Protein AF-0000000085115866 (afdb_homodimer)

InterPro domains:
  IPR001537 tRNA/rRNA methyltransferase, SpoU type [PF00588] (107-245)
  IPR013123 RNA 2-O ribose methyltransferase, substrate binding [SM00967] (31-100)
  IPR029026 tRNA (guanine-N1-)-methyltransferase, N-terminal [G3DSA:3.40.1280.10] (97-251)
  IPR029028 Alpha/beta knot methyltransferases [SSF75217] (101-248)
  IPR029064 Ribosomal protein eL30-like superfamily [G3DSA:3.30.1330.30] (2-96)
  IPR029064 Ribosomal protein eL30-like superfamily [SSF55315] (2-96)
  IPR051259 Ribosomal RNA Methyltransferase [PTHR43191] (2-249)
  IPR053888 MRM3-like, substrate binding domain [PF22435] (9-92)

Solvent-accessible surface area (backbone atoms only — not comparable to full-atom values): 26704 Å² total; per-residue (Å²): 124,48,78,47,68,53,62,81,36,70,66,45,49,56,53,39,33,34,77,37,69,67,40,18,69,74,68,45,35,32,63,37,68,26,65,67,40,46,49,41,35,52,77,55,66,49,61,61,62,32,37,39,32,18,69,91,47,80,80,63,83,84,59,79,53,84,89,41,50,49,34,38,23,30,68,67,28,48,55,66,56,41,92,55,94,73,68,75,39,36,35,29,37,28,51,62,83,83,75,84,87,72,86,73,47,25,34,43,34,37,36,31,36,55,55,36,55,45,50,11,38,36,49,19,39,37,25,21,64,47,39,52,32,36,38,37,19,74,68,37,46,62,72,67,36,61,58,15,47,58,38,17,69,38,25,72,68,71,38,52,68,43,79,45,62,57,66,60,50,49,51,52,35,48,74,69,71,28,50,30,35,23,52,34,89,66,90,42,42,59,52,83,75,50,74,55,35,82,47,33,32,40,37,42,32,16,84,85,75,38,42,58,66,77,56,55,70,65,35,72,44,35,25,29,76,84,62,64,39,79,39,92,68,68,56,55,38,29,48,50,38,36,50,50,63,55,34,43,45,87,126,126,48,77,48,69,54,61,81,38,70,68,45,49,56,52,38,34,34,78,36,70,66,41,18,70,74,68,45,36,31,60,36,67,24,66,67,41,46,49,40,35,53,75,54,67,49,62,59,63,31,37,39,32,18,71,93,47,78,79,62,84,85,59,79,56,84,89,42,50,48,35,36,24,30,67,67,27,48,55,66,58,40,93,56,96,73,68,76,39,36,34,30,37,29,51,63,83,83,72,86,88,72,88,73,46,25,33,42,35,37,38,30,36,55,53,35,55,44,49,12,38,37,49,20,40,36,25,21,65,47,38,52,31,36,37,37,19,73,68,37,44,62,72,66,36,61,57,14,47,57,38,17,69,36,24,72,69,70,36,51,69,43,78,45,62,57,67,60,50,48,50,53,34,48,74,70,69,28,48,30,36,23,50,33,89,66,90,39,40,59,52,84,75,49,73,56,35,82,47,34,31,40,38,44,31,17,84,86,75,38,43,58,67,77,56,55,70,67,34,72,44,37,24,29,79,83,61,64,40,80,39,92,68,69,57,55,37,30,48,49,37,36,49,50,63,55,34,42,46,89,126

Structure (mmCIF, N/CA/C/O backbone):
data_AF-0000000085115866-model_v1
#
loop_
_entity.id
_entity.type
_entity.pdbx_description
1 polymer 'rRNA methylase'
#
loop_
_atom_site.group_PDB
_atom_site.id
_atom_site.type_symbol
_atom_site.label_atom_id
_atom_site.label_alt_id
_atom_site.label_comp_id
_atom_site.label_asym_id
_atom_site.label_entity_id
_atom_site.label_seq_id
_atom_site.pdbx_PDB_ins_code
_atom_site.Cartn_x
_atom_site.Cartn_y
_atom_site.Cartn_z
_atom_site.occupancy
_atom_site.B_iso_or_equiv
_atom_site.auth_seq_id
_atom_site.auth_comp_id
_atom_site.auth_asym_id
_atom_site.auth_atom_id
_atom_site.pdbx_PDB_model_num
ATOM 1 N N . MET A 1 1 ? 12.406 37.906 -6.148 1 71.31 1 MET A N 1
ATOM 2 C CA . MET A 1 1 ? 12.664 36.5 -6.453 1 71.31 1 MET A CA 1
ATOM 3 C C . MET A 1 1 ? 14.156 36.219 -6.367 1 71.31 1 MET A C 1
ATOM 5 O O . MET A 1 1 ? 14.984 37 -6.844 1 71.31 1 MET A O 1
ATOM 9 N N . LYS A 1 2 ? 14.508 35.344 -5.414 1 88 2 LYS A N 1
ATOM 10 C CA . LYS A 1 2 ? 15.906 34.938 -5.219 1 88 2 LYS A CA 1
ATOM 11 C C . LYS A 1 2 ? 16.297 33.781 -6.133 1 88 2 LYS A C 1
ATOM 13 O O . LYS A 1 2 ? 15.438 33 -6.52 1 88 2 LYS A O 1
ATOM 18 N N . ARG A 1 3 ? 17.594 33.844 -6.547 1 93.75 3 ARG A N 1
ATOM 19 C CA . ARG A 1 3 ? 18.094 32.781 -7.418 1 93.75 3 ARG A CA 1
ATOM 20 C C . ARG A 1 3 ? 19.312 32.094 -6.809 1 93.75 3 ARG A C 1
ATOM 22 O O . ARG A 1 3 ? 20.219 32.781 -6.293 1 93.75 3 ARG A O 1
ATOM 29 N N . ILE A 1 4 ? 19.297 30.781 -6.836 1 95.75 4 ILE A N 1
ATOM 30 C CA . ILE A 1 4 ? 20.422 30 -6.332 1 95.75 4 ILE A CA 1
ATOM 31 C C . ILE A 1 4 ? 20.859 28.984 -7.395 1 95.75 4 ILE A C 1
ATOM 33 O O . ILE A 1 4 ? 20.047 28.188 -7.859 1 95.75 4 ILE A O 1
ATOM 37 N N . GLU A 1 5 ? 22.156 28.969 -7.676 1 94.19 5 GLU A N 1
ATOM 38 C CA . GLU A 1 5 ? 22.625 28.141 -8.789 1 94.19 5 GLU A CA 1
ATOM 39 C C . GLU A 1 5 ? 23.5 27 -8.289 1 94.19 5 GLU A C 1
ATOM 41 O O . GLU A 1 5 ? 23.609 25.969 -8.953 1 94.19 5 GLU A O 1
ATOM 46 N N . SER A 1 6 ? 24.125 27.25 -7.145 1 92.81 6 SER A N 1
ATOM 47 C CA . SER A 1 6 ? 25.125 26.266 -6.695 1 92.81 6 SER A CA 1
ATOM 48 C C . SER A 1 6 ? 24.562 25.375 -5.598 1 92.81 6 SER A C 1
ATOM 50 O O . SER A 1 6 ? 24.016 25.859 -4.602 1 92.81 6 SER A O 1
ATOM 52 N N . PRO A 1 7 ? 24.797 24.078 -5.695 1 94.38 7 PRO A N 1
ATOM 53 C CA . PRO A 1 7 ? 24.391 23.156 -4.629 1 94.38 7 PRO A CA 1
ATOM 54 C C . PRO A 1 7 ? 25.172 23.375 -3.334 1 94.38 7 PRO A C 1
ATOM 56 O O . PRO A 1 7 ? 24.797 22.859 -2.279 1 94.38 7 PRO A O 1
ATOM 59 N N . LYS A 1 8 ? 26.234 24.141 -3.383 1 94.62 8 LYS A N 1
ATOM 60 C CA . LYS A 1 8 ? 27.078 24.375 -2.219 1 94.62 8 LYS A CA 1
ATOM 61 C C . LYS A 1 8 ? 26.594 25.594 -1.424 1 94.62 8 LYS A C 1
ATOM 63 O O . LYS A 1 8 ? 27.125 25.891 -0.352 1 94.62 8 LYS A O 1
ATOM 68 N N . ASN A 1 9 ? 25.625 26.219 -2.004 1 94.88 9 ASN A N 1
ATOM 69 C CA . ASN A 1 9 ? 25.047 27.375 -1.329 1 94.88 9 ASN A CA 1
ATOM 70 C C . ASN A 1 9 ? 24.547 27.016 0.065 1 94.88 9 ASN A C 1
ATOM 72 O O . ASN A 1 9 ? 24 25.938 0.27 1 94.88 9 ASN A O 1
ATOM 76 N N . ALA A 1 10 ? 24.641 27.938 0.988 1 95.25 10 ALA A N 1
ATOM 77 C CA . ALA A 1 10 ? 24.266 27.688 2.383 1 95.25 10 ALA A CA 1
ATOM 78 C C . ALA A 1 10 ? 22.797 27.328 2.514 1 95.25 10 ALA A C 1
ATOM 80 O O . ALA A 1 10 ? 22.422 26.484 3.332 1 95.25 10 ALA A O 1
ATOM 81 N N . ARG A 1 11 ? 21.969 27.953 1.757 1 95.69 11 ARG A N 1
ATOM 82 C CA . ARG A 1 11 ? 20.531 27.672 1.786 1 95.69 11 ARG A CA 1
ATOM 83 C C . ARG A 1 11 ? 20.25 26.25 1.299 1 95.69 11 ARG A C 1
ATOM 85 O O . ARG A 1 11 ? 19.375 25.562 1.843 1 95.69 11 ARG A O 1
ATOM 92 N N . VAL A 1 12 ? 20.969 25.859 0.29 1 97.75 12 VAL A N 1
ATOM 93 C CA . VAL A 1 12 ? 20.812 24.516 -0.263 1 97.75 12 VAL A CA 1
ATOM 94 C C . VAL A 1 12 ? 21.188 23.484 0.79 1 97.75 12 VAL A C 1
ATOM 96 O O . VAL A 1 12 ? 20.5 22.469 0.939 1 97.75 12 VAL A O 1
ATOM 99 N N . LYS A 1 13 ? 22.219 23.734 1.514 1 97 13 LYS A N 1
ATOM 100 C CA . LYS A 1 13 ? 22.641 22.844 2.594 1 97 13 LYS A CA 1
ATOM 101 C C . LYS A 1 13 ? 21.547 22.734 3.656 1 97 13 LYS A C 1
ATOM 103 O O . LYS A 1 13 ? 21.312 21.641 4.188 1 97 13 LYS A O 1
ATOM 108 N N . GLN A 1 14 ? 20.953 23.844 3.936 1 97.12 14 GLN A N 1
ATOM 109 C CA . GLN A 1 14 ? 19.859 23.859 4.902 1 97.12 14 GLN A CA 1
ATOM 110 C C . GLN A 1 14 ? 18.672 23.016 4.406 1 97.12 14 GLN A C 1
ATOM 112 O O . GLN A 1 14 ? 18.078 22.266 5.176 1 97.12 14 GLN A O 1
ATOM 117 N N . TRP A 1 15 ? 18.344 23.156 3.113 1 98.06 15 TRP A N 1
ATOM 118 C CA . TRP A 1 15 ? 17.266 22.359 2.535 1 98.06 15 TRP A CA 1
ATOM 119 C C . TRP A 1 15 ? 17.609 20.875 2.58 1 98.06 15 TRP A C 1
ATOM 121 O O . TRP A 1 15 ? 16.75 20.047 2.912 1 98.06 15 TRP A O 1
ATOM 131 N N . LYS A 1 16 ? 18.812 20.484 2.305 1 97.38 16 LYS A N 1
ATOM 132 C CA . LYS A 1 16 ? 19.266 19.109 2.287 1 97.38 16 LYS A CA 1
ATOM 133 C C . LYS A 1 16 ? 19.156 18.469 3.672 1 97.38 16 LYS A C 1
ATOM 135 O O . LYS A 1 16 ? 18.891 17.281 3.797 1 97.38 16 LYS A O 1
ATOM 140 N N . LYS A 1 17 ? 19.391 19.297 4.672 1 97.06 17 LYS A N 1
ATOM 141 C CA . LYS A 1 17 ? 19.281 18.812 6.043 1 97.06 17 LYS A CA 1
ATOM 142 C C . LYS A 1 17 ? 17.875 18.297 6.336 1 97.06 17 LYS A C 1
ATOM 144 O O . LYS A 1 17 ? 17.688 17.438 7.195 1 97.06 17 LYS A O 1
ATOM 149 N N . LEU A 1 18 ? 16.891 18.797 5.648 1 98.06 18 LEU A N 1
ATOM 150 C CA . LEU A 1 18 ? 15.492 18.422 5.879 1 98.06 18 LEU A CA 1
ATOM 151 C C . LEU A 1 18 ? 15.219 17.031 5.352 1 98.06 18 LEU A C 1
ATOM 153 O O . LEU A 1 18 ? 14.156 16.453 5.621 1 98.06 18 LEU A O 1
ATOM 157 N N . LEU A 1 19 ? 16.156 16.453 4.621 1 97.31 19 LEU A N 1
ATOM 158 C CA . LEU A 1 19 ? 16.031 15.078 4.156 1 97.31 19 LEU A CA 1
ATOM 159 C C . LEU A 1 19 ? 16.328 14.094 5.289 1 97.31 19 LEU A C 1
ATOM 161 O O . LEU A 1 19 ? 16.016 12.906 5.184 1 97.31 19 LEU A O 1
ATOM 165 N N . THR A 1 20 ? 16.891 14.641 6.398 1 97 20 THR A N 1
ATOM 166 C CA . THR A 1 20 ? 17.203 13.805 7.555 1 97 20 THR A CA 1
ATOM 167 C C . THR A 1 20 ? 16.25 14.109 8.711 1 97 20 THR A C 1
ATOM 169 O O . THR A 1 20 ? 15.805 15.25 8.867 1 97 20 THR A O 1
ATOM 172 N N . LYS A 1 21 ? 16.016 13.125 9.453 1 97.06 21 LYS A N 1
ATOM 173 C CA . LYS A 1 21 ? 15.164 13.32 10.625 1 97.06 21 LYS A CA 1
ATOM 174 C C . LYS A 1 21 ? 15.758 14.359 11.57 1 97.06 21 LYS A C 1
ATOM 176 O O . LYS A 1 21 ? 15.039 15.211 12.086 1 97.06 21 LYS A O 1
ATOM 181 N N . LYS A 1 22 ? 16.984 14.25 11.789 1 97.38 22 LYS A N 1
ATOM 182 C CA . LYS A 1 22 ? 17.672 15.188 12.672 1 97.38 22 LYS A CA 1
ATOM 183 C C . LYS A 1 22 ? 17.469 16.625 12.219 1 97.38 22 LYS A C 1
ATOM 185 O O . LYS A 1 22 ? 17.141 17.5 13.023 1 97.38 22 LYS A O 1
ATOM 190 N N . GLY A 1 23 ? 17.656 16.875 10.969 1 97.81 23 GLY A N 1
ATOM 191 C CA . GLY A 1 23 ? 17.453 18.219 10.43 1 97.81 23 GLY A CA 1
ATOM 192 C C . GLY A 1 23 ? 16.047 18.719 10.633 1 97.81 23 GLY A C 1
ATOM 193 O O . GLY A 1 23 ? 15.844 19.891 11 1 97.81 23 GLY A O 1
ATOM 194 N N . ARG A 1 24 ? 15.094 17.891 10.391 1 98.06 24 ARG A N 1
ATOM 195 C CA . ARG A 1 24 ? 13.695 18.266 10.555 1 98.06 24 ARG A CA 1
ATOM 196 C C . ARG A 1 24 ? 13.359 18.531 12.016 1 98.06 24 ARG A C 1
ATOM 198 O O . ARG A 1 24 ? 12.664 19.5 12.336 1 98.06 24 ARG A O 1
ATOM 205 N N . ASP A 1 25 ? 13.875 17.719 12.891 1 96.94 25 ASP A N 1
ATOM 206 C CA . ASP A 1 25 ? 13.625 17.875 14.32 1 96.94 25 ASP A CA 1
ATOM 207 C C . ASP A 1 25 ? 14.242 19.172 14.844 1 96.94 25 ASP A C 1
ATOM 209 O O . ASP A 1 25 ? 13.641 19.859 15.672 1 96.94 25 ASP A O 1
ATOM 213 N N . GLU A 1 26 ? 15.352 19.484 14.344 1 97.56 26 GLU A N 1
ATOM 214 C CA . GLU A 1 26 ? 16.078 20.672 14.797 1 97.56 26 GLU A CA 1
ATOM 215 C C . GLU A 1 26 ? 15.391 21.953 14.312 1 97.56 26 GLU A C 1
ATOM 217 O O . GLU A 1 26 ? 15.359 22.953 15.023 1 97.56 26 GLU A O 1
ATOM 222 N N . THR A 1 27 ? 14.805 21.922 13.164 1 97.69 27 THR A N 1
ATOM 223 C CA . THR A 1 27 ? 14.336 23.156 12.539 1 97.69 27 THR A CA 1
ATOM 224 C C . THR A 1 27 ? 12.82 23.281 12.68 1 97.69 27 THR A C 1
ATOM 226 O O . THR A 1 27 ? 12.273 24.391 12.562 1 97.69 27 THR A O 1
ATOM 229 N N . GLY A 1 28 ? 12.172 22.141 12.859 1 97.81 28 GLY A N 1
ATOM 230 C CA . GLY A 1 28 ? 10.719 22.141 12.844 1 97.81 28 GLY A CA 1
ATOM 231 C C . GLY A 1 28 ? 10.133 22.328 11.453 1 97.81 28 GLY A C 1
ATOM 232 O O . GLY A 1 28 ? 9.008 22.812 11.305 1 97.81 28 GLY A O 1
ATOM 233 N N . LEU A 1 29 ? 11.008 22 10.43 1 98.44 29 LEU A N 1
ATOM 234 C CA . LEU A 1 29 ? 10.609 22.172 9.039 1 98.44 29 LEU A CA 1
ATOM 235 C C . LEU A 1 29 ? 10.656 20.844 8.289 1 98.44 29 LEU A C 1
ATOM 237 O O . LEU A 1 29 ? 11.234 19.875 8.781 1 98.44 29 LEU A O 1
ATOM 241 N N . PHE A 1 30 ? 9.977 20.781 7.176 1 98.44 30 PHE A N 1
ATOM 242 C CA . PHE A 1 30 ? 10.086 19.625 6.289 1 98.44 30 PHE A CA 1
ATOM 243 C C . PHE A 1 30 ? 9.859 20.031 4.836 1 98.44 30 PHE A C 1
ATOM 245 O O . PHE A 1 30 ? 9.414 21.156 4.566 1 98.44 30 PHE A O 1
ATOM 252 N N . LEU A 1 31 ? 10.211 19.141 3.924 1 97.81 31 LEU A N 1
ATOM 253 C CA . LEU A 1 31 ? 10.172 19.438 2.496 1 97.81 31 LEU A CA 1
ATOM 254 C C . LEU A 1 31 ? 8.977 18.766 1.833 1 97.81 31 LEU A C 1
ATOM 256 O O . LEU A 1 31 ? 8.664 17.609 2.127 1 97.81 31 LEU A O 1
ATOM 260 N N . LEU A 1 32 ? 8.352 19.531 1.028 1 98.12 32 LEU A N 1
ATOM 261 C CA . LEU A 1 32 ? 7.371 19.016 0.076 1 98.12 32 LEU A CA 1
ATOM 262 C C . LEU A 1 32 ? 7.957 18.984 -1.332 1 98.12 32 LEU A C 1
ATOM 264 O O . LEU A 1 32 ? 8.562 19.953 -1.786 1 98.12 32 LEU A O 1
ATOM 268 N N . GLU A 1 33 ? 7.781 17.891 -1.926 1 97.69 33 GLU A N 1
ATOM 269 C CA . GLU A 1 33 ? 8.312 17.75 -3.279 1 97.69 33 GLU A CA 1
ATOM 270 C C . GLU A 1 33 ? 7.191 17.453 -4.277 1 97.69 33 GLU A C 1
ATOM 272 O O . GLU A 1 33 ? 6.352 16.578 -4.035 1 97.69 33 GLU A O 1
ATOM 277 N N . GLY A 1 34 ? 7.156 18.219 -5.367 1 97.06 34 GLY A N 1
ATOM 278 C CA . GLY A 1 34 ? 6.238 17.906 -6.453 1 97.06 34 GLY A CA 1
ATOM 279 C C . GLY A 1 34 ? 5.02 18.812 -6.473 1 97.06 34 GLY A C 1
ATOM 280 O O . GLY A 1 34 ? 4.59 19.312 -5.426 1 97.06 34 GLY A O 1
ATOM 281 N N . PHE A 1 35 ? 4.445 18.984 -7.621 1 97.06 35 PHE A N 1
ATOM 282 C CA . PHE A 1 35 ? 3.34 19.906 -7.84 1 97.06 35 PHE A CA 1
ATOM 283 C C . PHE A 1 35 ? 2.146 19.547 -6.965 1 97.06 35 PHE A C 1
ATOM 285 O O . PHE A 1 35 ? 1.566 20.406 -6.305 1 97.06 35 PHE A O 1
ATOM 292 N N . HIS A 1 36 ? 1.854 18.281 -6.883 1 96.12 36 HIS A N 1
ATOM 293 C CA . HIS A 1 36 ? 0.635 17.844 -6.219 1 96.12 36 HIS A CA 1
ATOM 294 C C . HIS A 1 36 ? 0.673 18.172 -4.727 1 96.12 36 HIS A C 1
ATOM 296 O O . HIS A 1 36 ? -0.274 18.75 -4.188 1 96.12 36 HIS A O 1
ATOM 302 N N . LEU A 1 37 ? 1.75 17.828 -4.09 1 97.44 37 LEU A N 1
ATOM 303 C CA . LEU A 1 37 ? 1.864 18.062 -2.652 1 97.44 37 LEU A CA 1
ATOM 304 C C . LEU A 1 37 ? 1.899 19.547 -2.332 1 97.44 37 LEU A C 1
ATOM 306 O O . LEU A 1 37 ? 1.278 19.984 -1.363 1 97.44 37 LEU A O 1
ATOM 310 N N . VAL A 1 38 ? 2.609 20.281 -3.119 1 97.81 38 VAL A N 1
ATOM 311 C CA . VAL A 1 38 ? 2.689 21.719 -2.896 1 97.81 38 VAL A CA 1
ATOM 312 C C . VAL A 1 38 ? 1.315 22.359 -3.102 1 97.81 38 VAL A C 1
ATOM 314 O O . VAL A 1 38 ? 0.895 23.219 -2.318 1 97.81 38 VAL A O 1
ATOM 317 N N . GLU A 1 39 ? 0.64 21.922 -4.113 1 97.19 39 GLU A N 1
ATOM 318 C CA . GLU A 1 39 ? -0.707 22.422 -4.363 1 97.19 39 GLU A CA 1
ATOM 319 C C . GLU A 1 39 ? -1.633 22.141 -3.186 1 97.19 39 GLU A C 1
ATOM 321 O O . GLU A 1 39 ? -2.385 23.016 -2.752 1 97.19 39 GLU A O 1
ATOM 326 N N . GLU A 1 40 ? -1.591 20.922 -2.686 1 96.94 40 GLU A N 1
ATOM 327 C CA . GLU A 1 40 ? -2.42 20.547 -1.542 1 96.94 40 GLU A CA 1
ATOM 328 C C . GLU A 1 40 ? -2.1 21.406 -0.324 1 96.94 40 GLU A C 1
ATOM 330 O O . GLU A 1 40 ? -3.002 21.797 0.422 1 96.94 40 GLU A O 1
ATOM 335 N N . ALA A 1 41 ? -0.844 21.672 -0.13 1 97.19 41 ALA A N 1
ATOM 336 C CA . ALA A 1 41 ? -0.431 22.531 0.975 1 97.19 41 ALA A CA 1
ATOM 337 C C . ALA A 1 41 ? -1.015 23.938 0.826 1 97.19 41 ALA A C 1
ATOM 339 O O . ALA A 1 41 ? -1.556 24.484 1.784 1 97.19 41 ALA A O 1
ATOM 340 N N . ILE A 1 42 ? -0.948 24.438 -0.355 1 96.75 42 ILE A N 1
ATOM 341 C CA . ILE A 1 42 ? -1.454 25.781 -0.636 1 96.75 42 ILE A CA 1
ATOM 342 C C . ILE A 1 42 ? -2.965 25.812 -0.417 1 96.75 42 ILE A C 1
ATOM 344 O O . ILE A 1 42 ? -3.477 26.703 0.275 1 96.75 42 ILE A O 1
ATOM 348 N N . LYS A 1 43 ? -3.625 24.812 -0.952 1 95.62 43 LYS A N 1
ATOM 349 C CA . LYS A 1 43 ? -5.078 24.75 -0.848 1 95.62 43 LYS A CA 1
ATOM 350 C C . LYS A 1 43 ? -5.52 24.625 0.608 1 95.62 43 LYS A C 1
ATOM 352 O O . LYS A 1 43 ? -6.602 25.094 0.976 1 95.62 43 LYS A O 1
ATOM 357 N N . SER A 1 44 ? -4.656 24.062 1.394 1 95.19 44 SER A N 1
ATOM 358 C CA . SER A 1 44 ? -5.004 23.797 2.787 1 95.19 44 SER A CA 1
ATOM 359 C C . SER A 1 44 ? -4.469 24.891 3.703 1 95.19 44 SER A C 1
ATOM 361 O O . SER A 1 44 ? -4.48 24.75 4.926 1 95.19 44 SER A O 1
ATOM 363 N N . ASN A 1 45 ? -3.885 25.969 3.094 1 94.19 45 ASN A N 1
ATOM 364 C CA . ASN A 1 45 ? -3.301 27.094 3.832 1 94.19 45 ASN A CA 1
ATOM 365 C C . ASN A 1 45 ? -2.246 26.609 4.828 1 94.19 45 ASN A C 1
ATOM 367 O O . ASN A 1 45 ? -2.221 27.062 5.977 1 94.19 45 ASN A O 1
ATOM 371 N N . ALA A 1 46 ? -1.487 25.625 4.371 1 94.62 46 ALA A N 1
ATOM 372 C CA . ALA A 1 46 ? -0.385 25.141 5.195 1 94.62 46 ALA A CA 1
ATOM 373 C C . ALA A 1 46 ? 0.639 26.25 5.449 1 94.62 46 ALA A C 1
ATOM 375 O O . ALA A 1 46 ? 0.697 27.234 4.707 1 94.62 46 ALA A O 1
ATOM 376 N N . PRO A 1 47 ? 1.352 26.109 6.539 1 94.81 47 PRO A N 1
ATOM 377 C CA . PRO A 1 47 ? 2.348 27.125 6.855 1 94.81 47 PRO A CA 1
ATOM 378 C C . PRO A 1 47 ? 3.613 27 6.012 1 94.81 47 PRO A C 1
ATOM 380 O O . PRO A 1 47 ? 4.664 26.609 6.523 1 94.81 47 PRO A O 1
ATOM 383 N N . LEU A 1 48 ? 3.551 27.469 4.781 1 97.19 48 LEU A N 1
ATOM 384 C CA . LEU A 1 48 ? 4.688 27.438 3.869 1 97.19 48 LEU A CA 1
ATOM 385 C C . LEU A 1 48 ? 5.695 28.531 4.219 1 97.19 48 LEU A C 1
ATOM 387 O O . LEU A 1 48 ? 5.32 29.672 4.484 1 97.19 48 LEU A O 1
ATOM 391 N N . VAL A 1 49 ? 6.895 28.141 4.242 1 97.56 49 VAL A N 1
ATOM 392 C CA . VAL A 1 49 ? 7.973 29.062 4.559 1 97.56 49 VAL A CA 1
ATOM 393 C C . VAL A 1 49 ? 8.562 29.625 3.268 1 97.56 49 VAL A C 1
ATOM 395 O O . VAL A 1 49 ? 8.906 30.812 3.197 1 97.56 49 VAL A O 1
ATOM 398 N N . GLU A 1 50 ? 8.695 28.766 2.25 1 97.38 50 GLU A N 1
ATOM 399 C CA . GLU A 1 50 ? 9.273 29.172 0.971 1 97.38 50 GLU A CA 1
ATOM 400 C C . GLU A 1 50 ? 8.938 28.172 -0.127 1 97.38 50 GLU A C 1
ATOM 402 O O . GLU A 1 50 ? 8.711 26.984 0.151 1 97.38 50 GLU A O 1
ATOM 407 N N . LEU A 1 51 ? 8.875 28.719 -1.298 1 97.56 51 LEU A N 1
ATOM 408 C CA . LEU A 1 51 ? 8.734 27.906 -2.504 1 97.56 51 LEU A CA 1
ATOM 409 C C . LEU A 1 51 ? 10.055 27.828 -3.264 1 97.56 51 LEU A C 1
ATOM 411 O O . LEU A 1 51 ? 10.75 28.844 -3.408 1 97.56 51 LEU A O 1
ATOM 415 N N . ILE A 1 52 ? 10.43 26.672 -3.666 1 98.06 52 ILE A N 1
ATOM 416 C CA . ILE A 1 52 ? 11.641 26.422 -4.434 1 98.06 52 ILE A CA 1
ATOM 417 C C . ILE A 1 52 ? 11.281 25.938 -5.832 1 98.06 52 ILE A C 1
ATOM 419 O O . ILE A 1 52 ? 10.664 24.875 -5.98 1 98.06 52 ILE A O 1
ATOM 423 N N . VAL A 1 53 ? 11.695 26.672 -6.859 1 97.75 53 VAL A N 1
ATOM 424 C CA . VAL A 1 53 ? 11.219 26.391 -8.211 1 97.75 53 VAL A CA 1
ATOM 425 C C . VAL A 1 53 ? 12.398 26.281 -9.164 1 97.75 53 VAL A C 1
ATOM 427 O O . VAL A 1 53 ? 13.266 27.156 -9.203 1 97.75 53 VAL A O 1
ATOM 430 N N . ASP A 1 54 ? 12.43 25.141 -9.82 1 97.88 54 ASP A N 1
ATOM 431 C CA . ASP A 1 54 ? 13.422 24.984 -10.875 1 97.88 54 ASP A CA 1
ATOM 432 C C . ASP A 1 54 ? 13.258 26.062 -11.945 1 97.88 54 ASP A C 1
ATOM 434 O O . ASP A 1 54 ? 12.133 26.375 -12.344 1 97.88 54 ASP A O 1
ATOM 438 N N . GLU A 1 55 ? 14.281 26.469 -12.547 1 96.12 55 GLU A N 1
ATOM 439 C CA . GLU A 1 55 ? 14.266 27.562 -13.508 1 96.12 55 GLU A CA 1
ATOM 440 C C . GLU A 1 55 ? 13.516 27.172 -14.781 1 96.12 55 GLU A C 1
ATOM 442 O O . GLU A 1 55 ? 13.047 28.031 -15.523 1 96.12 55 GLU A O 1
ATOM 447 N N . ARG A 1 56 ? 13.391 25.922 -15.039 1 94.81 56 ARG A N 1
ATOM 448 C CA . ARG A 1 56 ? 12.719 25.438 -16.25 1 94.81 56 ARG A CA 1
ATOM 449 C C . ARG A 1 56 ? 11.25 25.156 -15.984 1 94.81 56 ARG A C 1
ATOM 451 O O . ARG A 1 56 ? 10.523 24.703 -16.875 1 94.81 56 ARG A O 1
ATOM 458 N N . THR A 1 57 ? 10.922 25.438 -14.758 1 94.06 57 THR A N 1
ATOM 459 C CA . THR A 1 57 ? 9.555 25.156 -14.344 1 94.06 57 THR A CA 1
ATOM 460 C C . THR A 1 57 ? 8.805 26.438 -14.008 1 94.06 57 THR A C 1
ATOM 462 O O . THR A 1 57 ? 9.422 27.438 -13.648 1 94.06 57 THR A O 1
ATOM 465 N N . ALA A 1 58 ? 7.488 26.406 -14.203 1 91.56 58 ALA A N 1
ATOM 466 C CA . ALA A 1 58 ? 6.664 27.578 -13.875 1 91.56 58 ALA A CA 1
ATOM 467 C C . ALA A 1 58 ? 5.688 27.25 -12.75 1 91.56 58 ALA A C 1
ATOM 469 O O . ALA A 1 58 ? 5.133 26.141 -12.695 1 91.56 58 ALA A O 1
ATOM 470 N N . VAL A 1 59 ? 5.492 28.219 -11.93 1 91.75 59 VAL A N 1
ATOM 471 C CA . VAL A 1 59 ? 4.457 28.109 -10.906 1 91.75 59 VAL A CA 1
ATOM 472 C C . VAL A 1 59 ? 3.076 28.203 -11.555 1 91.75 59 VAL A C 1
ATOM 474 O O . VAL A 1 59 ? 2.807 29.156 -12.297 1 91.75 59 VAL A O 1
ATOM 477 N N . PRO A 1 60 ? 2.271 27.312 -11.266 1 93 60 PRO A N 1
ATOM 478 C CA . PRO A 1 60 ? 0.929 27.406 -11.844 1 93 60 PRO A CA 1
ATOM 479 C C . PRO A 1 60 ? 0.222 28.719 -11.461 1 93 60 PRO A C 1
ATOM 481 O O . PRO A 1 60 ? 0.244 29.109 -10.297 1 93 60 PRO A O 1
ATOM 484 N N . PRO A 1 61 ? -0.354 29.438 -12.359 1 90.19 61 PRO A N 1
ATOM 485 C CA . PRO A 1 61 ? -0.973 30.734 -12.109 1 90.19 61 PRO A CA 1
ATOM 486 C C . PRO A 1 61 ? -2.102 30.672 -11.086 1 90.19 61 PRO A C 1
ATOM 488 O O . PRO A 1 61 ? -2.381 31.656 -10.398 1 90.19 61 PRO A O 1
ATOM 491 N N . GLY A 1 62 ? -2.705 29.594 -10.859 1 90.38 62 GLY A N 1
ATOM 492 C CA . GLY A 1 62 ? -3.818 29.469 -9.93 1 90.38 62 GLY A CA 1
ATOM 493 C C . GLY A 1 62 ? -3.379 29.297 -8.484 1 90.38 62 GLY A C 1
ATOM 494 O O . GLY A 1 62 ? -4.203 29.344 -7.574 1 90.38 62 GLY A O 1
ATOM 495 N N . TRP A 1 63 ? -2.09 29.219 -8.344 1 92.62 63 TRP A N 1
ATOM 496 C CA . TRP A 1 63 ? -1.585 29.047 -6.984 1 92.62 63 TRP A CA 1
ATOM 497 C C . TRP A 1 63 ? -1.546 30.375 -6.242 1 92.62 63 TRP A C 1
ATOM 499 O O . TRP A 1 63 ? -0.996 31.359 -6.746 1 92.62 63 TRP A O 1
ATOM 509 N N . ASN A 1 64 ? -2.211 30.453 -5.145 1 89.44 64 ASN A N 1
ATOM 510 C CA . ASN A 1 64 ? -2.086 31.641 -4.297 1 89.44 64 ASN A CA 1
ATOM 511 C C . ASN A 1 64 ? -0.871 31.547 -3.379 1 89.44 64 ASN A C 1
ATOM 513 O O . ASN A 1 64 ? -0.966 31.016 -2.268 1 89.44 64 ASN A O 1
ATOM 517 N N . VAL A 1 65 ? 0.17 32.094 -3.83 1 87.81 65 VAL A N 1
ATOM 518 C CA . VAL A 1 65 ? 1.403 32.062 -3.053 1 87.81 65 VAL A CA 1
ATOM 519 C C . VAL A 1 65 ? 1.841 33.469 -2.686 1 87.81 65 VAL A C 1
ATOM 521 O O . VAL A 1 65 ? 3.035 33.75 -2.545 1 87.81 65 VAL A O 1
ATOM 524 N N . THR A 1 66 ? 0.792 34.281 -2.604 1 86.94 66 THR A N 1
ATOM 525 C CA . THR A 1 66 ? 1.101 35.625 -2.213 1 86.94 66 THR A CA 1
ATOM 526 C C . THR A 1 66 ? 1.73 35.688 -0.823 1 86.94 66 THR A C 1
ATOM 528 O O . THR A 1 66 ? 1.192 35.094 0.123 1 86.94 66 THR A O 1
ATOM 531 N N . GLY A 1 67 ? 2.875 36.156 -0.659 1 89.62 67 GLY A N 1
ATOM 532 C CA . GLY A 1 67 ? 3.539 36.312 0.627 1 89.62 67 GLY A CA 1
ATOM 533 C C . GLY A 1 67 ? 4.551 35.219 0.902 1 89.62 67 GLY A C 1
ATOM 534 O O . GLY A 1 67 ? 5.254 35.25 1.913 1 89.62 67 GLY A O 1
ATOM 535 N N . VAL A 1 68 ? 4.512 34.188 0.132 1 94.12 68 VAL A N 1
ATOM 536 C CA . VAL A 1 68 ? 5.496 33.125 0.286 1 94.12 68 VAL A CA 1
ATOM 537 C C . VAL A 1 68 ? 6.715 33.406 -0.587 1 94.12 68 VAL A C 1
ATOM 539 O O . VAL A 1 68 ? 6.594 33.562 -1.808 1 94.12 68 VAL A O 1
ATOM 542 N N . PRO A 1 69 ? 7.852 33.594 0.03 1 96.06 69 PRO A N 1
ATOM 543 C CA . PRO A 1 69 ? 9.055 33.781 -0.774 1 96.06 69 PRO A CA 1
ATOM 544 C C . PRO A 1 69 ? 9.281 32.688 -1.801 1 96.06 69 PRO A C 1
ATOM 546 O O . PRO A 1 69 ? 9.039 31.516 -1.51 1 96.06 69 PRO A O 1
ATOM 549 N N . VAL A 1 70 ? 9.672 33.125 -2.996 1 96.06 70 VAL A N 1
ATOM 550 C CA . VAL A 1 70 ? 9.961 32.156 -4.059 1 96.06 70 VAL A CA 1
ATOM 551 C C . VAL A 1 70 ? 11.445 32.219 -4.41 1 96.06 70 VAL A C 1
ATOM 553 O O . VAL A 1 70 ? 11.992 33.281 -4.652 1 96.06 70 VAL A O 1
ATOM 556 N N . THR A 1 71 ? 12.086 31.078 -4.395 1 97.38 71 THR A N 1
ATOM 557 C CA . THR A 1 71 ? 13.484 30.969 -4.801 1 97.38 71 THR A CA 1
ATOM 558 C C . THR A 1 71 ? 13.609 30.141 -6.082 1 97.38 71 THR A C 1
ATOM 560 O O . THR A 1 71 ? 13.148 29 -6.141 1 97.38 71 THR A O 1
ATOM 563 N N . ILE A 1 72 ? 14.203 30.719 -7.125 1 97.75 72 ILE A N 1
ATOM 564 C CA . ILE A 1 72 ? 14.461 30.016 -8.375 1 97.75 72 ILE A CA 1
ATOM 565 C C . ILE A 1 72 ? 15.812 29.297 -8.297 1 97.75 72 ILE A C 1
ATOM 567 O O . ILE A 1 72 ? 16.797 29.875 -7.855 1 97.75 72 ILE A O 1
ATOM 571 N N . VAL A 1 73 ? 15.828 28.031 -8.727 1 98.06 73 VAL A N 1
ATOM 572 C CA . VAL A 1 73 ? 17.062 27.266 -8.602 1 98.06 73 VAL A CA 1
ATOM 573 C C . VAL A 1 73 ? 17.375 26.562 -9.914 1 98.06 73 VAL A C 1
ATOM 575 O O . VAL A 1 73 ? 16.5 26.406 -10.766 1 98.06 73 VAL A O 1
ATOM 578 N N . THR A 1 74 ? 18.641 26.078 -10.055 1 97.38 74 THR A N 1
ATOM 579 C CA . THR A 1 74 ? 19.031 25.266 -11.203 1 97.38 74 THR A CA 1
ATOM 580 C C . THR A 1 74 ? 18.594 23.828 -11.023 1 97.38 74 THR A C 1
ATOM 582 O O . THR A 1 74 ? 18.203 23.422 -9.93 1 97.38 74 THR A O 1
ATOM 585 N N . GLU A 1 75 ? 18.672 23.094 -12.117 1 96.31 75 GLU A N 1
ATOM 586 C CA . GLU A 1 75 ? 18.359 21.672 -12.062 1 96.31 75 GLU A CA 1
ATOM 587 C C . GLU A 1 75 ? 19.281 20.938 -11.094 1 96.31 75 GLU A C 1
ATOM 589 O O . GLU A 1 75 ? 18.844 20.031 -10.383 1 96.31 75 GLU A O 1
ATOM 594 N N . ALA A 1 76 ? 20.484 21.312 -11.117 1 96.38 76 ALA A N 1
ATOM 595 C CA . ALA A 1 76 ? 21.453 20.688 -10.234 1 96.38 76 ALA A CA 1
ATOM 596 C C . ALA A 1 76 ? 21.062 20.875 -8.766 1 96.38 76 ALA A C 1
ATOM 598 O O . ALA A 1 76 ? 21.156 19.922 -7.973 1 96.38 76 ALA A O 1
ATOM 599 N N . VAL A 1 77 ? 20.656 22.078 -8.445 1 97.44 77 VAL A N 1
ATOM 600 C CA . VAL A 1 77 ? 20.234 22.375 -7.078 1 97.44 77 VAL A CA 1
ATOM 601 C C . VAL A 1 77 ? 18.969 21.594 -6.746 1 97.44 77 VAL A C 1
ATOM 603 O O . VAL A 1 77 ? 18.859 20.984 -5.676 1 97.44 77 VAL A O 1
ATOM 606 N N . MET A 1 78 ? 18.047 21.609 -7.672 1 97.69 78 MET A N 1
ATOM 607 C CA . MET A 1 78 ? 16.797 20.875 -7.469 1 97.69 78 MET A CA 1
ATOM 608 C C . MET A 1 78 ? 17.078 19.391 -7.207 1 97.69 78 MET A C 1
ATOM 610 O O . MET A 1 78 ? 16.5 18.797 -6.289 1 97.69 78 MET A O 1
ATOM 614 N N . ARG A 1 79 ? 17.875 18.766 -7.926 1 96.5 79 ARG A N 1
ATOM 615 C CA . ARG A 1 79 ? 18.234 17.359 -7.77 1 96.5 79 ARG A CA 1
ATOM 616 C C . ARG A 1 79 ? 18.891 17.109 -6.422 1 96.5 79 ARG A C 1
ATOM 618 O O . ARG A 1 79 ? 18.641 16.094 -5.781 1 96.5 79 ARG A O 1
ATOM 625 N N . ALA A 1 80 ? 19.672 18.062 -6.016 1 96.56 80 ALA A N 1
ATOM 626 C CA . ALA A 1 80 ? 20.422 17.906 -4.773 1 96.56 80 ALA A CA 1
ATOM 627 C C . ALA A 1 80 ? 19.5 17.891 -3.562 1 96.56 80 ALA A C 1
ATOM 629 O O . ALA A 1 80 ? 19.812 17.281 -2.541 1 96.56 80 ALA A O 1
ATOM 630 N N . ILE A 1 81 ? 18.391 18.547 -3.695 1 97.19 81 ILE A N 1
ATOM 631 C CA . ILE A 1 81 ? 17.531 18.672 -2.521 1 97.19 81 ILE A CA 1
ATOM 632 C C . ILE A 1 81 ? 16.344 17.719 -2.635 1 97.19 81 ILE A C 1
ATOM 634 O O . ILE A 1 81 ? 15.453 17.719 -1.788 1 97.19 81 ILE A O 1
ATOM 638 N N . SER A 1 82 ? 16.328 16.906 -3.672 1 96.44 82 SER A N 1
ATOM 639 C CA . SER A 1 82 ? 15.195 16.016 -3.924 1 96.44 82 SER A CA 1
ATOM 640 C C . SER A 1 82 ? 15.461 14.617 -3.379 1 96.44 82 SER A C 1
ATOM 642 O O . SER A 1 82 ? 16.594 14.125 -3.434 1 96.44 82 SER A O 1
ATOM 644 N N . SER A 1 83 ? 14.453 14.023 -2.865 1 94.75 83 SER A N 1
ATOM 645 C CA . SER A 1 83 ? 14.531 12.641 -2.406 1 94.75 83 SER A CA 1
ATOM 646 C C . SER A 1 83 ? 14.109 11.672 -3.504 1 94.75 83 SER A C 1
ATOM 648 O O . SER A 1 83 ? 14.25 10.453 -3.352 1 94.75 83 SER A O 1
ATOM 650 N N . THR A 1 84 ? 13.617 12.148 -4.609 1 91.56 84 THR A N 1
ATOM 651 C CA . THR A 1 84 ? 13.18 11.312 -5.723 1 91.56 84 THR A CA 1
ATOM 652 C C . THR A 1 84 ? 14.227 11.297 -6.832 1 91.56 84 THR A C 1
ATOM 654 O O . THR A 1 84 ? 15.039 12.219 -6.934 1 91.56 84 THR A O 1
ATOM 657 N N . GLU A 1 85 ? 14.148 10.32 -7.648 1 88.56 85 GLU A N 1
ATOM 658 C CA . GLU A 1 85 ? 15.102 10.188 -8.742 1 88.56 85 GLU A CA 1
ATOM 659 C C . GLU A 1 85 ? 14.828 11.211 -9.836 1 88.56 85 GLU A C 1
ATOM 661 O O . GLU A 1 85 ? 15.758 11.672 -10.508 1 88.56 85 GLU A O 1
ATOM 666 N N . THR A 1 86 ? 13.562 11.57 -9.992 1 90.5 86 THR A N 1
ATOM 667 C CA . THR A 1 86 ? 13.188 12.5 -11.055 1 90.5 86 THR A CA 1
ATOM 668 C C . THR A 1 86 ? 12.344 13.641 -10.484 1 90.5 86 THR A C 1
ATOM 670 O O . THR A 1 86 ? 11.117 13.617 -10.578 1 90.5 86 THR A O 1
ATOM 673 N N . PRO A 1 87 ? 13.039 14.594 -10.031 1 94.25 87 PRO A N 1
ATOM 674 C CA . PRO A 1 87 ? 12.297 15.711 -9.438 1 94.25 87 PRO A CA 1
ATOM 675 C C . PRO A 1 87 ? 11.391 16.406 -10.445 1 94.25 87 PRO A C 1
ATOM 677 O O . PRO A 1 87 ? 11.734 16.516 -11.625 1 94.25 87 PRO A O 1
ATOM 680 N N . GLN A 1 88 ? 10.297 16.953 -9.984 1 95.38 88 GLN A N 1
ATOM 681 C CA . GLN A 1 88 ? 9.32 17.594 -10.867 1 95.38 88 GLN A CA 1
ATOM 682 C C . GLN A 1 88 ? 9.617 19.078 -11.047 1 95.38 88 GLN A C 1
ATOM 684 O O . GLN A 1 88 ? 8.961 19.75 -11.836 1 95.38 88 GLN A O 1
ATOM 689 N N . GLY A 1 89 ? 10.555 19.578 -10.273 1 96.94 89 GLY A N 1
ATOM 690 C CA . GLY A 1 89 ? 11 20.953 -10.477 1 96.94 89 GLY A CA 1
ATOM 691 C C . GLY A 1 89 ? 10.359 21.938 -9.516 1 96.94 89 GLY A C 1
ATOM 692 O O . GLY A 1 89 ? 10.523 23.141 -9.656 1 96.94 89 GLY A O 1
ATOM 693 N N . ILE A 1 90 ? 9.57 21.453 -8.602 1 97.69 90 ILE A N 1
ATOM 694 C CA . ILE A 1 90 ? 8.992 22.344 -7.59 1 97.69 90 ILE A CA 1
ATOM 695 C C . ILE A 1 90 ? 9.07 21.672 -6.223 1 97.69 90 ILE A C 1
ATOM 697 O O . ILE A 1 90 ? 8.852 20.453 -6.102 1 97.69 90 ILE A O 1
ATOM 701 N N . ALA A 1 91 ? 9.398 22.391 -5.234 1 98 91 ALA A N 1
ATOM 702 C CA . ALA A 1 91 ? 9.414 21.969 -3.834 1 98 91 ALA A CA 1
ATOM 703 C C . ALA A 1 91 ? 9.008 23.109 -2.914 1 98 91 ALA A C 1
ATOM 705 O O . ALA A 1 91 ? 8.883 24.25 -3.355 1 98 91 ALA A O 1
ATOM 706 N N . ALA A 1 92 ? 8.758 22.797 -1.707 1 98.12 92 ALA A N 1
ATOM 707 C CA . ALA A 1 92 ? 8.438 23.828 -0.715 1 98.12 92 ALA A CA 1
ATOM 708 C C . ALA A 1 92 ? 8.922 23.422 0.671 1 98.12 92 ALA A C 1
ATOM 710 O O . ALA A 1 92 ? 9.008 22.219 0.983 1 98.12 92 ALA A O 1
ATOM 711 N N . VAL A 1 93 ? 9.312 24.359 1.396 1 98.44 93 VAL A N 1
ATOM 712 C CA . VAL A 1 93 ? 9.609 24.172 2.812 1 98.44 93 VAL A CA 1
ATOM 713 C C . VAL A 1 93 ? 8.383 24.562 3.646 1 98.44 93 VAL A C 1
ATOM 715 O O . VAL A 1 93 ? 7.793 25.625 3.441 1 98.44 93 VAL A O 1
ATOM 718 N N . CYS A 1 94 ? 8.016 23.719 4.523 1 98.25 94 CYS A N 1
ATOM 719 C CA . CYS A 1 94 ? 6.832 23.891 5.352 1 98.25 94 CYS A CA 1
ATOM 720 C C . CYS A 1 94 ? 7.152 23.688 6.824 1 98.25 94 CYS A C 1
ATOM 722 O O . CYS A 1 94 ? 8.016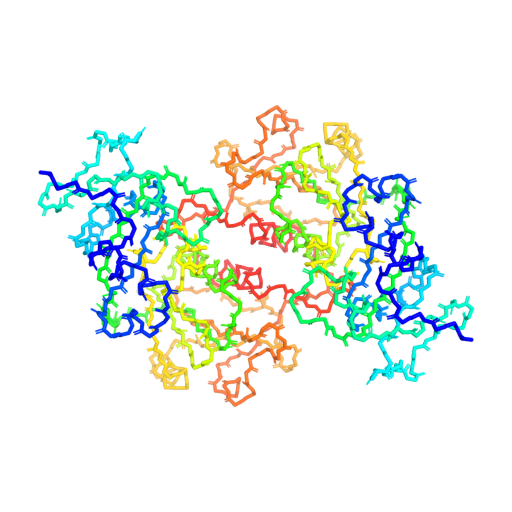 22.875 7.164 1 98.25 94 CYS A O 1
ATOM 724 N N . ARG A 1 95 ? 6.461 24.391 7.719 1 98.06 95 ARG A N 1
ATOM 725 C CA . ARG A 1 95 ? 6.574 24.141 9.148 1 98.06 95 ARG A CA 1
ATOM 726 C C . ARG A 1 95 ? 5.816 22.875 9.539 1 98.06 95 ARG A C 1
ATOM 728 O O . ARG A 1 95 ? 4.746 22.594 8.992 1 98.06 95 ARG A O 1
ATOM 735 N N . GLN A 1 96 ? 6.402 22.109 10.453 1 97.5 96 GLN A N 1
ATOM 736 C CA . GLN A 1 96 ? 5.684 20.969 10.992 1 97.5 96 GLN A CA 1
ATOM 737 C C . GLN A 1 96 ? 4.402 21.406 11.695 1 97.5 96 GLN A C 1
ATOM 739 O O . GLN A 1 96 ? 4.363 22.453 12.328 1 97.5 96 GLN A O 1
ATOM 744 N N . LEU A 1 97 ? 3.449 20.562 11.578 1 92.31 97 LEU A N 1
ATOM 745 C CA . LEU A 1 97 ? 2.113 20.906 12.047 1 92.31 97 LEU A CA 1
ATOM 746 C C . LEU A 1 97 ? 1.94 20.562 13.523 1 92.31 97 LEU A C 1
ATOM 748 O O . LEU A 1 97 ? 2.428 19.516 13.977 1 92.31 97 LEU A O 1
ATOM 752 N N . SER A 1 98 ? 1.469 21.5 14.297 1 84.69 98 SER A N 1
ATOM 753 C CA . SER A 1 98 ? 1.106 21.266 15.688 1 84.69 98 SER A CA 1
ATOM 754 C C . SER A 1 98 ? -0.402 21.375 15.891 1 84.69 98 SER A C 1
ATOM 756 O O . SER A 1 98 ? -1.02 22.375 15.516 1 84.69 98 SER A O 1
ATOM 758 N N . THR A 1 99 ? -0.963 20.234 16.234 1 81.88 99 THR A N 1
ATOM 759 C CA . THR A 1 99 ? -2.412 20.281 16.406 1 81.88 99 THR A CA 1
ATOM 760 C C . THR A 1 99 ? -2.822 19.734 17.766 1 81.88 99 THR A C 1
ATOM 762 O O . THR A 1 99 ? -2.26 18.75 18.25 1 81.88 99 THR A O 1
ATOM 765 N N . GLU A 1 100 ? -3.617 20.484 18.406 1 85 100 GLU A N 1
ATOM 766 C CA . GLU A 1 100 ? -4.281 20 19.609 1 85 100 GLU A CA 1
ATOM 767 C C . GLU A 1 100 ? -5.574 19.266 19.266 1 85 100 GLU A C 1
ATOM 769 O O . GLU A 1 100 ? -6.324 19.703 18.391 1 85 100 GLU A O 1
ATOM 774 N N . LEU A 1 101 ? -5.648 18.109 19.859 1 89.12 101 LEU A N 1
ATOM 775 C CA . LEU A 1 101 ? -6.824 17.312 19.547 1 89.12 101 LEU A CA 1
ATOM 776 C C . LEU A 1 101 ? -7.898 17.484 20.625 1 89.12 101 LEU A C 1
ATOM 778 O O . LEU A 1 101 ? -7.625 17.344 21.812 1 89.12 101 LEU A O 1
ATOM 782 N N . GLU A 1 102 ? -9.008 18.062 20.172 1 86.75 102 GLU A N 1
ATOM 783 C CA . GLU A 1 102 ? -10.188 18.125 21.031 1 86.75 102 GLU A CA 1
ATOM 784 C C . GLU A 1 102 ? -11.414 17.547 20.328 1 86.75 102 GLU A C 1
ATOM 786 O O . GLU A 1 102 ? -11.57 17.688 19.125 1 86.75 102 GLU A O 1
ATOM 791 N N . GLY A 1 103 ? -12.195 16.875 21.047 1 90.69 103 GLY A N 1
ATOM 792 C CA . GLY A 1 103 ? -13.484 16.422 20.547 1 90.69 103 GLY A CA 1
ATOM 793 C C . GLY A 1 103 ? -13.375 15.352 19.5 1 90.69 103 GLY A C 1
ATOM 794 O O . GLY A 1 103 ? -14.148 15.328 18.531 1 90.69 103 GLY A O 1
ATOM 795 N N . VAL A 1 104 ? -12.391 14.523 19.625 1 95.19 104 VAL A N 1
ATOM 796 C CA . VAL A 1 104 ? -12.172 13.453 18.656 1 95.19 104 VAL A CA 1
ATOM 797 C C . VAL A 1 104 ? -13.188 12.336 18.891 1 95.19 104 VAL A C 1
ATOM 799 O O . VAL A 1 104 ? -13.289 11.797 20 1 95.19 104 VAL A O 1
ATOM 802 N N . LYS A 1 105 ? -13.93 12.039 17.828 1 97 105 LYS A N 1
ATOM 803 C CA . LYS A 1 105 ? -14.938 10.984 17.938 1 97 105 LYS A CA 1
ATOM 804 C C . LYS A 1 105 ? -14.477 9.719 17.219 1 97 105 LYS A C 1
ATOM 806 O O . LYS A 1 105 ? -14.914 8.617 17.562 1 97 105 LYS A O 1
ATOM 811 N N . THR A 1 106 ? -13.68 9.883 16.234 1 98.25 106 THR A N 1
ATOM 812 C CA . THR A 1 106 ? -13.109 8.758 15.492 1 98.25 106 THR A CA 1
ATOM 813 C C . THR A 1 106 ? -11.594 8.914 15.352 1 98.25 106 THR A C 1
ATOM 815 O O . THR A 1 106 ? -11.102 10.023 15.133 1 98.25 106 THR A O 1
ATOM 818 N N . ALA A 1 107 ? -10.883 7.797 15.539 1 98.75 107 ALA A N 1
ATOM 819 C CA . ALA A 1 107 ? -9.422 7.887 15.453 1 98.75 107 ALA A CA 1
ATOM 820 C C . ALA A 1 107 ? -8.82 6.59 14.93 1 98.75 107 ALA A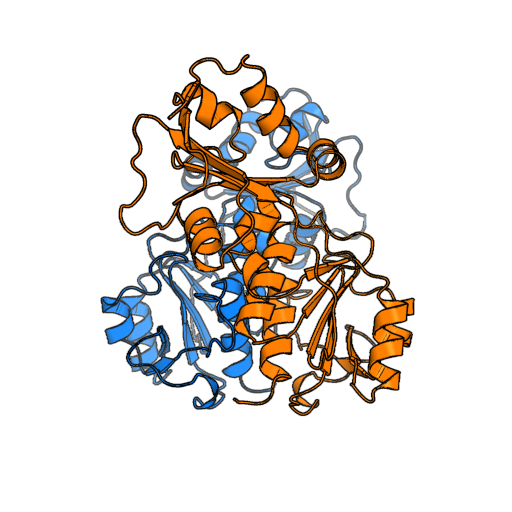 C 1
ATOM 822 O O . ALA A 1 107 ? -9.359 5.508 15.164 1 98.75 107 ALA A O 1
ATOM 823 N N . LEU A 1 108 ? -7.797 6.703 14.227 1 98.94 108 LEU A N 1
ATOM 824 C CA . LEU A 1 108 ? -6.918 5.59 13.883 1 98.94 108 LEU A CA 1
ATOM 825 C C . LEU A 1 108 ? -5.656 5.605 14.742 1 98.94 108 LEU A C 1
ATOM 827 O O . LEU A 1 108 ? -4.906 6.586 14.727 1 98.94 108 LEU A O 1
ATOM 831 N N . LEU A 1 109 ? -5.465 4.609 15.523 1 98.94 109 LEU A N 1
ATOM 832 C CA . LEU A 1 109 ? -4.285 4.422 16.359 1 98.94 109 LEU A CA 1
ATOM 833 C C . LEU A 1 109 ? -3.301 3.459 15.703 1 98.94 109 LEU A C 1
ATOM 835 O O . LEU A 1 109 ? -3.666 2.336 15.352 1 98.94 109 LEU A O 1
ATOM 839 N N . ILE A 1 110 ? -2.059 3.906 15.586 1 98.94 110 ILE A N 1
ATOM 840 C CA . ILE A 1 110 ? -1.088 3.107 14.844 1 98.94 110 ILE A CA 1
ATOM 841 C C . ILE A 1 110 ? 0.06 2.705 15.766 1 98.94 110 ILE A C 1
ATOM 843 O O . ILE A 1 110 ? 0.786 3.564 16.281 1 98.94 110 ILE A O 1
ATOM 847 N N . ASP A 1 111 ? 0.242 1.415 15.898 1 98.81 111 ASP A N 1
ATOM 848 C CA . ASP A 1 111 ? 1.257 0.851 16.781 1 98.81 111 ASP A CA 1
ATOM 849 C C . ASP A 1 111 ? 2.459 0.345 15.992 1 98.81 111 ASP A C 1
ATOM 851 O O . ASP A 1 111 ? 2.438 -0.77 15.469 1 98.81 111 ASP A O 1
ATOM 855 N N . ALA A 1 112 ? 3.477 1.165 15.914 1 98.38 112 ALA A N 1
ATOM 856 C CA . ALA A 1 112 ? 4.82 0.791 15.484 1 98.38 112 ALA A CA 1
ATOM 857 C C . ALA A 1 112 ? 4.82 0.325 14.031 1 98.38 112 ALA A C 1
ATOM 859 O O . ALA A 1 112 ? 5.445 -0.687 13.695 1 98.38 112 ALA A O 1
ATOM 860 N N . VAL A 1 113 ? 4.082 1 13.164 1 98.62 113 VAL A N 1
ATOM 861 C CA . VAL A 1 113 ? 4.227 0.768 11.734 1 98.62 113 VAL A CA 1
ATOM 862 C C . VAL A 1 113 ? 5.48 1.473 11.219 1 98.62 113 VAL A C 1
ATOM 864 O O . VAL A 1 113 ? 5.629 2.688 11.375 1 98.62 113 VAL A O 1
ATOM 867 N N . GLN A 1 114 ? 6.332 0.755 10.586 1 97.5 114 GLN A N 1
ATOM 868 C CA . GLN A 1 114 ? 7.664 1.26 10.281 1 97.5 114 GLN A CA 1
ATOM 869 C C . GLN A 1 114 ? 7.797 1.598 8.797 1 97.5 114 GLN A C 1
ATOM 871 O O . GLN A 1 114 ? 8.609 2.443 8.422 1 97.5 114 GLN A O 1
ATOM 876 N N . ASP A 1 115 ? 7.082 0.937 7.938 1 97.88 115 ASP A N 1
ATOM 877 C CA . ASP A 1 115 ? 7.168 1.214 6.504 1 97.88 115 ASP A CA 1
ATOM 878 C C . ASP A 1 115 ? 6.562 2.576 6.172 1 97.88 115 ASP A C 1
ATOM 880 O O . ASP A 1 115 ? 5.371 2.805 6.398 1 97.88 115 ASP A O 1
ATOM 884 N N . PRO A 1 116 ? 7.301 3.475 5.602 1 98.12 116 PRO A N 1
ATOM 885 C CA . PRO A 1 116 ? 6.801 4.82 5.312 1 98.12 116 PRO A CA 1
ATOM 886 C C . PRO A 1 116 ? 5.617 4.82 4.348 1 98.12 116 PRO A C 1
ATOM 888 O O . PRO A 1 116 ? 4.695 5.625 4.496 1 98.12 116 PRO A O 1
ATOM 891 N N . GLY A 1 117 ? 5.637 3.934 3.357 1 98 117 GLY A N 1
ATOM 892 C CA . GLY A 1 117 ? 4.52 3.836 2.432 1 98 117 GLY A CA 1
ATOM 893 C C . GLY A 1 117 ? 3.221 3.443 3.105 1 98 117 GLY A C 1
ATOM 894 O O . GLY A 1 117 ? 2.18 4.059 2.865 1 98 117 GLY A O 1
ATOM 895 N N . ASN A 1 118 ? 3.312 2.465 3.955 1 98.62 118 ASN A N 1
ATOM 896 C CA . ASN A 1 118 ? 2.135 2.023 4.695 1 98.62 118 ASN A CA 1
ATOM 897 C C . ASN A 1 118 ? 1.596 3.127 5.602 1 98.62 118 ASN A C 1
ATOM 899 O O . ASN A 1 118 ? 0.387 3.363 5.648 1 98.62 118 ASN A O 1
ATOM 903 N N . LEU A 1 119 ? 2.5 3.764 6.281 1 98.81 119 LEU A N 1
ATOM 904 C CA . LEU A 1 119 ? 2.078 4.809 7.207 1 98.81 119 LEU A CA 1
ATOM 905 C C . LEU A 1 119 ? 1.36 5.934 6.465 1 98.81 119 LEU A C 1
ATOM 907 O O . LEU A 1 119 ? 0.252 6.32 6.84 1 98.81 119 LEU A O 1
ATOM 911 N N . GLY A 1 120 ? 1.989 6.422 5.398 1 98.81 120 GLY A N 1
ATOM 912 C CA . GLY A 1 120 ? 1.355 7.473 4.621 1 98.81 120 GLY A CA 1
ATOM 913 C C . GLY A 1 120 ? 0.02 7.055 4.031 1 98.81 120 GLY A C 1
ATOM 914 O O . GLY A 1 120 ? -0.944 7.824 4.062 1 98.81 120 GLY A O 1
ATOM 915 N N . THR A 1 121 ? -0.032 5.844 3.525 1 98.69 121 THR A N 1
ATOM 916 C CA . THR A 1 121 ? -1.253 5.32 2.924 1 98.69 121 THR A CA 1
ATOM 917 C C . THR A 1 121 ? -2.371 5.23 3.959 1 98.69 121 THR A C 1
ATOM 919 O O . THR A 1 121 ? -3.525 5.547 3.662 1 98.69 121 THR A O 1
ATOM 922 N N . MET A 1 122 ? -2.012 4.859 5.16 1 98.88 122 MET A N 1
ATOM 923 C CA . MET A 1 122 ? -3.018 4.746 6.211 1 98.88 122 MET A CA 1
ATOM 924 C C . MET A 1 122 ? -3.551 6.121 6.602 1 98.88 122 MET A C 1
ATOM 926 O O . MET A 1 122 ? -4.742 6.277 6.867 1 98.88 122 MET A O 1
ATOM 930 N N . ILE A 1 123 ? -2.717 7.105 6.656 1 98.81 123 ILE A N 1
ATOM 931 C CA . ILE A 1 123 ? -3.145 8.477 6.922 1 98.81 123 ILE A CA 1
ATOM 932 C C . ILE A 1 123 ? -4.102 8.938 5.824 1 98.81 123 ILE A C 1
ATOM 934 O O . ILE A 1 123 ? -5.156 9.508 6.113 1 98.81 123 ILE A O 1
ATOM 938 N N . ARG A 1 124 ? -3.721 8.633 4.586 1 98.81 124 ARG A N 1
ATOM 939 C CA . ARG A 1 124 ? -4.566 8.969 3.443 1 98.81 124 ARG A CA 1
ATOM 940 C C . ARG A 1 124 ? -5.914 8.266 3.539 1 98.81 124 ARG A C 1
ATOM 942 O O . ARG A 1 124 ? -6.957 8.867 3.26 1 98.81 124 ARG A O 1
ATOM 949 N N . THR A 1 125 ? -5.902 7.035 3.93 1 98.81 125 THR A N 1
ATOM 950 C CA . THR A 1 125 ? -7.121 6.25 4.078 1 98.81 125 THR A CA 1
ATOM 951 C C . THR A 1 125 ? -7.988 6.805 5.203 1 98.81 125 THR A C 1
ATOM 953 O O . THR A 1 125 ? -9.211 6.879 5.07 1 98.81 125 THR A O 1
ATOM 956 N N . ALA A 1 126 ? -7.355 7.164 6.297 1 98.81 126 ALA A N 1
ATOM 957 C CA . ALA A 1 126 ? -8.086 7.773 7.402 1 98.81 126 ALA A CA 1
ATOM 958 C C . ALA A 1 126 ? -8.812 9.039 6.949 1 98.81 126 ALA A C 1
ATOM 960 O O . ALA A 1 126 ? -9.984 9.242 7.281 1 98.81 126 ALA A O 1
ATOM 961 N N . ASP A 1 127 ? -8.141 9.875 6.207 1 98.62 127 ASP A N 1
ATOM 962 C CA . ASP A 1 127 ? -8.742 11.062 5.625 1 98.62 127 ASP A CA 1
ATOM 963 C C . ASP A 1 127 ? -9.93 10.703 4.738 1 98.62 127 ASP A C 1
ATOM 965 O O . ASP A 1 127 ? -11.023 11.258 4.895 1 98.62 127 ASP A O 1
ATOM 969 N N . SER A 1 128 ? -9.727 9.727 3.857 1 98.31 128 SER A N 1
ATOM 970 C CA . SER A 1 128 ? -10.789 9.297 2.951 1 98.31 128 SER A CA 1
ATOM 971 C C . SER A 1 128 ? -12.016 8.82 3.723 1 98.31 128 SER A C 1
ATOM 973 O O . SER A 1 128 ? -13.148 9.125 3.34 1 98.31 128 SER A O 1
ATOM 975 N N . ALA A 1 129 ? -11.789 8.133 4.816 1 98.12 129 ALA A N 1
ATOM 976 C CA . ALA A 1 129 ? -12.859 7.531 5.598 1 98.12 129 ALA A CA 1
ATOM 977 C C . ALA A 1 129 ? -13.508 8.562 6.523 1 98.12 129 ALA A C 1
ATOM 979 O O . ALA A 1 129 ? -14.453 8.242 7.25 1 98.12 129 ALA A O 1
ATOM 980 N N . GLY A 1 130 ? -12.953 9.734 6.57 1 97.44 130 GLY A N 1
ATOM 981 C CA . GLY A 1 130 ? -13.547 10.789 7.375 1 97.44 130 GLY A CA 1
ATOM 982 C C . GLY A 1 130 ? -13.203 10.68 8.852 1 97.44 130 GLY A C 1
ATOM 983 O O . GLY A 1 130 ? -13.984 11.094 9.703 1 97.44 130 GLY A O 1
ATOM 984 N N . ILE A 1 131 ? -12.109 10.117 9.18 1 97.75 131 ILE A N 1
ATOM 985 C CA . ILE A 1 131 ? -11.625 9.961 10.547 1 97.75 131 ILE A CA 1
ATOM 986 C C . ILE A 1 131 ? -11.125 11.305 11.078 1 97.75 131 ILE A C 1
ATOM 988 O O . ILE A 1 131 ? -10.461 12.055 10.367 1 97.75 131 ILE A O 1
ATOM 992 N N . ASP A 1 132 ? -11.32 11.547 12.328 1 97.56 132 ASP A N 1
ATOM 993 C CA . ASP A 1 132 ? -11.023 12.852 12.914 1 97.56 132 ASP A CA 1
ATOM 994 C C . ASP A 1 132 ? -9.516 13.047 13.094 1 97.56 132 ASP A C 1
ATOM 996 O O . ASP A 1 132 ? -8.992 14.148 12.906 1 97.56 132 ASP A O 1
ATOM 1000 N N . ALA A 1 133 ? -8.891 11.883 13.484 1 98.25 133 ALA A N 1
ATOM 1001 C CA . ALA A 1 133 ? -7.48 12.039 13.828 1 98.25 133 ALA A CA 1
ATOM 1002 C C . ALA A 1 133 ? -6.73 10.719 13.688 1 98.25 133 ALA A C 1
ATOM 1004 O O . ALA A 1 133 ? -7.332 9.648 13.773 1 98.25 133 ALA A O 1
ATOM 1005 N N . VAL A 1 134 ? -5.453 10.867 13.492 1 98.75 134 VAL A N 1
ATOM 1006 C CA . VAL A 1 134 ? -4.543 9.727 13.5 1 98.75 134 VAL A CA 1
ATOM 1007 C C . VAL A 1 134 ? -3.518 9.891 14.625 1 98.75 134 VAL A C 1
ATOM 1009 O O . VAL A 1 134 ? -2.885 10.945 14.742 1 98.75 134 VAL A O 1
ATOM 1012 N N . ILE A 1 135 ? -3.383 8.859 15.438 1 98.75 135 ILE A N 1
ATOM 1013 C CA . ILE A 1 135 ? -2.418 8.875 16.531 1 98.75 135 ILE A CA 1
ATOM 1014 C C . ILE A 1 135 ? -1.302 7.871 16.25 1 98.75 135 ILE A C 1
ATOM 1016 O O . ILE A 1 135 ? -1.56 6.68 16.062 1 98.75 135 ILE A O 1
ATOM 1020 N N . LEU A 1 136 ? -0.102 8.398 16.188 1 98.56 136 LEU A N 1
ATOM 1021 C CA . LEU A 1 136 ? 1.07 7.566 15.953 1 98.56 136 LEU A CA 1
ATOM 1022 C C . LEU A 1 136 ? 1.748 7.184 17.266 1 98.56 136 LEU A C 1
ATOM 1024 O O . LEU A 1 136 ? 2.207 8.055 18 1 98.56 136 LEU A O 1
ATOM 1028 N N . GLY A 1 137 ? 1.796 5.941 17.484 1 98.56 137 GLY A N 1
ATOM 1029 C CA . GLY A 1 137 ? 2.504 5.457 18.656 1 98.56 137 GLY A CA 1
ATOM 1030 C C . GLY A 1 137 ? 4.004 5.375 18.469 1 98.56 137 GLY A C 1
ATOM 1031 O O . GLY A 1 137 ? 4.504 5.621 17.359 1 98.56 137 GLY A O 1
ATOM 1032 N N . GLU A 1 138 ? 4.684 5.031 19.547 1 97.56 138 GLU A N 1
ATOM 1033 C CA . GLU A 1 138 ? 6.129 4.836 19.5 1 97.56 138 GLU A CA 1
ATOM 1034 C C . GLU A 1 138 ? 6.508 3.748 18.5 1 97.56 138 GLU A C 1
ATOM 1036 O O . GLU A 1 138 ? 5.816 2.734 18.391 1 97.56 138 GLU A O 1
ATOM 1041 N N . GLY A 1 139 ? 7.629 4.004 17.812 1 97.44 139 GLY A N 1
ATOM 1042 C CA . GLY A 1 139 ? 8.117 2.99 16.891 1 97.44 139 GLY A CA 1
ATOM 1043 C C . GLY A 1 139 ? 7.652 3.207 15.461 1 97.44 139 GLY A C 1
ATOM 1044 O O . GLY A 1 139 ? 8.141 2.553 14.531 1 97.44 139 GLY A O 1
ATOM 1045 N N . CYS A 1 140 ? 6.742 4.121 15.234 1 98.5 140 CYS A N 1
ATOM 1046 C CA . CYS A 1 140 ? 6.285 4.426 13.883 1 98.5 140 CYS A CA 1
ATOM 1047 C C . CYS A 1 140 ? 7.355 5.18 13.102 1 98.5 140 CYS A C 1
ATOM 1049 O O . CYS A 1 140 ? 8.211 5.836 13.695 1 98.5 140 CYS A O 1
ATO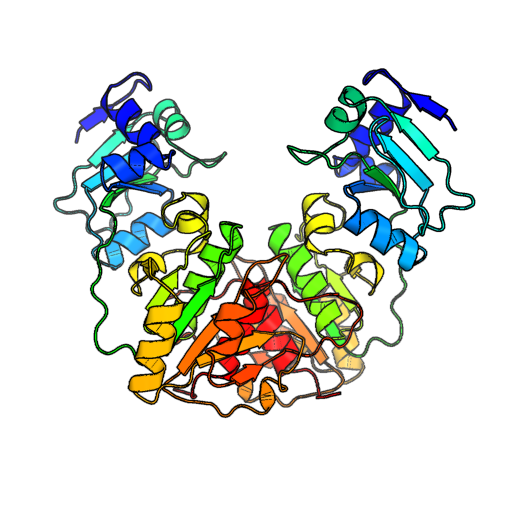M 1051 N N . ALA A 1 141 ? 7.27 5.027 11.805 1 98.12 141 ALA A N 1
ATOM 1052 C CA . ALA A 1 141 ? 8.117 5.848 10.938 1 98.12 141 ALA A CA 1
ATOM 1053 C C . ALA A 1 141 ? 7.914 7.332 11.227 1 98.12 141 ALA A C 1
ATOM 1055 O O . ALA A 1 141 ? 6.855 7.738 11.711 1 98.12 141 ALA A O 1
ATOM 1056 N N . ASP A 1 142 ? 8.938 8.102 10.914 1 98 142 ASP A N 1
ATOM 1057 C CA . ASP A 1 142 ? 8.883 9.547 11.102 1 98 142 ASP A CA 1
ATOM 1058 C C . ASP A 1 142 ? 7.84 10.18 10.18 1 98 142 ASP A C 1
ATOM 1060 O O . ASP A 1 142 ? 7.902 10.023 8.961 1 98 142 ASP A O 1
ATOM 1064 N N . LEU A 1 143 ? 6.902 10.867 10.727 1 97.88 143 LEU A N 1
ATOM 1065 C CA . LEU A 1 143 ? 5.766 11.445 10.023 1 97.88 143 LEU A CA 1
ATOM 1066 C C . LEU A 1 143 ? 6.238 12.328 8.867 1 97.88 143 LEU A C 1
ATOM 1068 O O . LEU A 1 143 ? 5.609 12.359 7.809 1 97.88 143 LEU A O 1
ATOM 1072 N N . TYR A 1 144 ? 7.305 12.953 9.008 1 98.19 144 TYR A N 1
ATOM 1073 C CA . TYR A 1 144 ? 7.707 13.969 8.039 1 98.19 144 TYR A CA 1
ATOM 1074 C C . TYR A 1 144 ? 8.805 13.445 7.121 1 98.19 144 TYR A C 1
ATOM 1076 O O . TYR A 1 144 ? 9.43 14.211 6.383 1 98.19 144 TYR A O 1
ATOM 1084 N N . ASN A 1 145 ? 9.031 12.164 7.273 1 97.94 145 ASN A N 1
ATOM 1085 C CA . ASN A 1 145 ? 9.828 11.508 6.242 1 97.94 145 ASN A CA 1
ATOM 1086 C C . ASN A 1 145 ? 9.266 11.758 4.852 1 97.94 145 ASN A C 1
ATOM 1088 O O . ASN A 1 145 ? 8.055 11.656 4.637 1 97.94 145 ASN A O 1
ATOM 1092 N N . PRO A 1 146 ? 10.188 12.078 3.922 1 97.38 146 PRO A N 1
ATOM 1093 C CA . PRO A 1 146 ? 9.695 12.43 2.59 1 97.38 146 PRO A CA 1
ATOM 1094 C C . PRO A 1 146 ? 8.812 11.336 1.984 1 97.38 146 PRO A C 1
ATOM 1096 O O . PRO A 1 146 ? 7.816 11.641 1.319 1 97.38 146 PRO A O 1
ATOM 1099 N N . LYS A 1 147 ? 9.156 10.133 2.279 1 96.81 147 LYS A N 1
ATOM 1100 C CA . LYS A 1 147 ? 8.375 9.031 1.73 1 96.81 147 LYS A CA 1
ATOM 1101 C C . LYS A 1 147 ? 6.992 8.961 2.375 1 96.81 147 LYS A C 1
ATOM 1103 O O . LYS A 1 147 ? 6.004 8.648 1.705 1 96.81 147 LYS A O 1
ATOM 1108 N N . VAL A 1 148 ? 6.922 9.195 3.646 1 98.5 148 VAL A N 1
ATOM 1109 C CA . VAL A 1 148 ? 5.633 9.234 4.332 1 98.5 148 VAL A CA 1
ATOM 1110 C C . VAL A 1 148 ? 4.785 10.375 3.781 1 98.5 148 VAL A C 1
ATOM 1112 O O . VAL A 1 148 ? 3.639 10.172 3.375 1 98.5 148 VAL A O 1
ATOM 1115 N N . VAL A 1 149 ? 5.363 11.531 3.725 1 98.44 149 VAL A N 1
ATOM 1116 C CA . VAL A 1 149 ? 4.672 12.727 3.264 1 98.44 149 VAL A CA 1
ATOM 1117 C C . VAL A 1 149 ? 4.117 12.492 1.859 1 98.44 149 VAL A C 1
ATOM 1119 O O . VAL A 1 149 ? 2.947 12.773 1.592 1 98.44 149 VAL A O 1
ATOM 1122 N N . ARG A 1 150 ? 4.895 11.938 1.021 1 97.31 150 ARG A N 1
ATOM 1123 C CA . ARG A 1 150 ? 4.465 11.656 -0.346 1 97.31 150 ARG A CA 1
ATOM 1124 C C . ARG A 1 150 ? 3.307 10.664 -0.365 1 97.31 150 ARG A C 1
ATOM 1126 O O . ARG A 1 150 ? 2.344 10.844 -1.113 1 97.31 150 ARG A O 1
ATOM 1133 N N . ALA A 1 151 ? 3.379 9.672 0.488 1 97.62 151 ALA A N 1
ATOM 1134 C CA . ALA A 1 151 ? 2.385 8.602 0.497 1 97.62 151 ALA A CA 1
ATOM 1135 C C . ALA A 1 151 ? 1.047 9.102 1.033 1 97.62 151 ALA A C 1
ATOM 1137 O O . ALA A 1 151 ? 0.003 8.492 0.775 1 97.62 151 ALA A O 1
ATOM 1138 N N . THR A 1 152 ? 1.034 10.227 1.729 1 98.5 152 THR A N 1
ATOM 1139 C CA . THR A 1 152 ? -0.217 10.766 2.244 1 98.5 152 THR A CA 1
ATOM 1140 C C . THR A 1 152 ? -1.022 11.422 1.125 1 98.5 152 THR A C 1
ATOM 1142 O O . THR A 1 152 ? -2.219 11.68 1.282 1 98.5 152 THR A O 1
ATOM 1145 N N . GLN A 1 153 ? -0.284 11.867 0.099 1 97.69 153 GLN A N 1
ATOM 1146 C CA . GLN A 1 153 ? -0.886 12.539 -1.049 1 97.69 153 GLN A CA 1
ATOM 1147 C C . GLN A 1 153 ? -1.655 13.781 -0.619 1 97.69 153 GLN A C 1
ATOM 1149 O O . GLN A 1 153 ? -2.764 14.031 -1.097 1 97.69 153 GLN A O 1
ATOM 1154 N N . GLY A 1 154 ? -1.121 14.43 0.389 1 98 154 GLY A N 1
ATOM 1155 C CA . GLY A 1 154 ? -1.695 15.695 0.824 1 98 154 GLY A CA 1
ATOM 1156 C C . GLY A 1 154 ? -2.576 15.562 2.053 1 98 154 GLY A C 1
ATOM 1157 O O . GLY A 1 154 ? -2.885 16.547 2.713 1 98 154 GLY A O 1
ATOM 1158 N N . SER A 1 155 ? -2.955 14.352 2.445 1 98.44 155 SER A N 1
ATOM 1159 C CA . SER A 1 155 ? -3.861 14.125 3.566 1 98.44 155 SER A CA 1
ATOM 1160 C C . SER A 1 155 ? -3.244 14.609 4.879 1 98.44 155 SER A C 1
ATOM 1162 O O . SER A 1 155 ? -3.953 14.797 5.867 1 98.44 155 SER A O 1
ATOM 1164 N N . LEU A 1 156 ? -1.979 14.789 4.852 1 97.44 156 LEU A N 1
ATOM 1165 C CA . LEU A 1 156 ? -1.261 15.336 6 1 97.44 156 LEU A CA 1
ATOM 1166 C C . LEU A 1 156 ? -1.836 16.688 6.414 1 97.44 156 LEU A C 1
ATOM 1168 O O . LEU A 1 156 ? -1.772 17.062 7.586 1 97.44 156 LEU A O 1
ATOM 1172 N N . PHE A 1 157 ? -2.449 17.391 5.5 1 97.25 157 PHE A N 1
ATOM 1173 C CA . PHE A 1 157 ? -2.936 18.734 5.75 1 97.25 157 PHE A CA 1
ATOM 1174 C C . PHE A 1 157 ? -4.438 18.734 6.008 1 97.25 157 PHE A C 1
ATOM 1176 O O . PHE A 1 157 ? -5.035 19.781 6.258 1 97.25 157 PHE A O 1
ATOM 1183 N N . HIS A 1 158 ? -5.102 17.594 5.957 1 96.88 158 HIS A N 1
ATOM 1184 C CA . HIS A 1 158 ? -6.559 17.516 5.965 1 96.88 158 HIS A CA 1
ATOM 1185 C C . HIS A 1 158 ? -7.082 17.078 7.328 1 96.88 158 HIS A C 1
ATOM 1187 O O . HIS A 1 158 ? -8.242 17.328 7.66 1 96.88 158 HIS A O 1
ATOM 1193 N N . LEU A 1 159 ? -6.246 16.359 8.078 1 96.06 159 LEU A N 1
ATOM 1194 C CA . LEU A 1 159 ? -6.629 15.898 9.406 1 96.06 159 LEU A CA 1
ATOM 1195 C C . LEU A 1 159 ? -5.43 15.898 10.352 1 96.06 159 LEU A C 1
ATOM 1197 O O . LEU A 1 159 ? -4.285 15.766 9.906 1 96.06 159 LEU A O 1
ATOM 1201 N N . PRO A 1 160 ? -5.691 16.016 11.641 1 97.25 160 PRO A N 1
ATOM 1202 C CA . PRO A 1 160 ? -4.574 16 12.586 1 97.25 160 PRO A CA 1
ATOM 1203 C C . PRO A 1 160 ? -3.904 14.633 12.672 1 97.25 160 PRO A C 1
ATOM 1205 O O . PRO A 1 160 ? -4.586 13.609 12.781 1 97.25 160 PRO A O 1
ATOM 1208 N N . VAL A 1 161 ? -2.652 14.609 12.594 1 98.12 161 VAL A N 1
ATOM 1209 C CA . VAL A 1 161 ? -1.808 13.445 12.852 1 98.12 161 VAL A CA 1
ATOM 1210 C C . VAL A 1 161 ? -0.816 13.758 13.961 1 98.12 161 VAL A C 1
ATOM 1212 O O . VAL A 1 161 ? 0.024 14.648 13.82 1 98.12 161 VAL A O 1
ATOM 1215 N N . VAL A 1 162 ? -0.879 13.023 15.062 1 96.88 162 VAL A N 1
ATOM 1216 C CA . VAL A 1 162 ? -0.061 13.398 16.203 1 96.88 162 VAL A CA 1
ATOM 1217 C C . VAL A 1 162 ? 0.626 12.164 16.781 1 96.88 162 VAL A C 1
ATOM 1219 O O . VAL A 1 162 ? 0.107 11.047 16.672 1 96.88 162 VAL A O 1
ATOM 1222 N N . LYS A 1 163 ? 1.758 12.445 17.312 1 96.56 163 LYS A N 1
ATOM 1223 C CA . LYS A 1 163 ? 2.398 11.398 18.109 1 96.56 163 LYS A CA 1
ATOM 1224 C C . LYS A 1 163 ? 1.805 11.344 19.516 1 96.56 163 LYS A C 1
ATOM 1226 O O . LYS A 1 163 ? 1.512 12.375 20.125 1 96.56 163 LYS A O 1
ATOM 1231 N N . GLY A 1 164 ? 1.654 10.062 20.016 1 96.81 164 GLY A N 1
ATOM 1232 C CA . GLY A 1 164 ? 1.108 9.961 21.359 1 96.81 164 GLY A CA 1
ATOM 1233 C C . GLY A 1 164 ? 1.261 8.578 21.969 1 96.81 164 GLY A C 1
ATOM 1234 O O . GLY A 1 164 ? 1.632 7.629 21.281 1 96.81 164 GLY A O 1
ATOM 1235 N N . ASP A 1 165 ? 1.042 8.57 23.266 1 98.25 165 ASP A N 1
ATOM 1236 C CA . ASP A 1 165 ? 1 7.297 23.984 1 98.25 165 ASP A CA 1
ATOM 1237 C C . ASP A 1 165 ? -0.323 6.578 23.75 1 98.25 165 ASP A C 1
ATOM 1239 O O . ASP A 1 165 ? -1.372 7.016 24.219 1 98.25 165 ASP A O 1
ATOM 1243 N N . LEU A 1 166 ? -0.226 5.449 23.094 1 98.81 166 LEU A N 1
ATOM 1244 C CA . LEU A 1 166 ? -1.442 4.77 22.656 1 98.81 166 LEU A CA 1
ATOM 1245 C C . LEU A 1 166 ? -2.242 4.27 23.859 1 98.81 166 LEU A C 1
ATOM 1247 O O . LEU A 1 166 ? -3.475 4.285 23.828 1 98.81 166 LEU A O 1
ATOM 1251 N N . ALA A 1 167 ? -1.539 3.816 24.859 1 98.81 167 ALA A N 1
ATOM 1252 C CA . ALA A 1 167 ? -2.244 3.348 26.047 1 98.81 167 ALA A CA 1
ATOM 1253 C C . ALA A 1 167 ? -3.066 4.469 26.672 1 98.81 167 ALA A C 1
ATOM 1255 O O . ALA A 1 167 ? -4.219 4.258 27.062 1 98.81 167 ALA A O 1
ATOM 1256 N N . GLN A 1 168 ? -2.525 5.617 26.766 1 98.31 168 GLN A N 1
ATOM 1257 C CA . GLN A 1 168 ? -3.221 6.773 27.312 1 98.31 168 GLN A CA 1
ATOM 1258 C C . GLN A 1 168 ? -4.406 7.176 26.438 1 98.31 168 GLN A C 1
ATOM 1260 O O . GLN A 1 168 ? -5.473 7.52 26.953 1 98.31 168 GLN A O 1
ATOM 1265 N N . TRP A 1 169 ? -4.254 7.113 25.188 1 98.12 169 TRP A N 1
ATOM 1266 C CA . TRP A 1 169 ? -5.332 7.473 24.266 1 98.12 169 TRP A CA 1
ATOM 1267 C C . TRP A 1 169 ? -6.473 6.465 24.344 1 98.12 169 TRP A C 1
ATOM 1269 O O . TRP A 1 169 ? -7.645 6.84 24.328 1 98.12 169 TRP A O 1
ATOM 1279 N N . ILE A 1 170 ? -6.07 5.18 24.391 1 98.75 170 ILE A N 1
ATOM 1280 C CA . ILE A 1 170 ? -7.09 4.145 24.531 1 98.75 170 ILE A CA 1
ATOM 1281 C C . ILE A 1 170 ? -7.91 4.391 25.797 1 98.75 170 ILE A C 1
ATOM 1283 O O . ILE A 1 170 ? -9.141 4.367 25.75 1 98.75 170 ILE A O 1
ATOM 1287 N N . ALA A 1 171 ? -7.223 4.676 26.859 1 98.31 171 ALA A N 1
ATOM 1288 C CA . ALA A 1 171 ? -7.898 4.949 28.125 1 98.31 171 ALA A CA 1
ATOM 1289 C C . ALA A 1 171 ? -8.828 6.156 28 1 98.31 171 ALA A C 1
ATOM 1291 O O . ALA A 1 171 ? -9.961 6.125 28.484 1 98.31 171 ALA A O 1
ATOM 1292 N N . ARG A 1 172 ? -8.375 7.16 27.406 1 97.12 172 ARG A N 1
ATOM 1293 C CA . ARG A 1 172 ? -9.148 8.383 27.219 1 97.12 172 ARG A CA 1
ATOM 1294 C C . ARG A 1 172 ? -10.422 8.109 26.422 1 97.12 172 ARG A C 1
ATOM 1296 O O . ARG A 1 172 ? -11.5 8.586 26.781 1 97.12 172 ARG A O 1
ATOM 1303 N N . PHE A 1 173 ? -10.312 7.363 25.359 1 98.19 173 PHE A N 1
ATOM 1304 C CA . PHE A 1 173 ? -11.477 7.039 24.531 1 98.19 173 PHE A CA 1
ATOM 1305 C C . PHE A 1 173 ? -12.484 6.215 25.312 1 98.19 173 PHE A C 1
ATOM 1307 O O . PHE A 1 173 ? -13.68 6.5 25.297 1 98.19 173 PHE A O 1
ATOM 1314 N N . LYS A 1 174 ? -11.969 5.277 25.984 1 97.81 174 LYS A N 1
ATOM 1315 C CA . LYS A 1 174 ? -12.859 4.414 26.75 1 97.81 174 LYS A CA 1
ATOM 1316 C C . LYS A 1 174 ? -13.57 5.195 27.859 1 97.81 174 LYS A C 1
ATOM 1318 O O . LYS A 1 174 ? -14.75 4.965 28.125 1 97.81 174 LYS A O 1
ATOM 1323 N N . GLU A 1 175 ? -12.883 6.105 28.453 1 97.19 175 GLU A N 1
ATOM 1324 C CA . GLU A 1 175 ? -13.484 6.969 29.469 1 97.19 175 GLU A CA 1
ATOM 1325 C C . GLU A 1 175 ? -14.609 7.816 28.875 1 97.19 175 GLU A C 1
ATOM 1327 O O . GLU A 1 175 ? -15.57 8.148 29.562 1 97.19 175 GLU A O 1
ATOM 1332 N N . GLN A 1 176 ? -14.516 8.078 27.656 1 97.19 176 GLN A N 1
ATOM 1333 C CA . GLN A 1 176 ? -15.508 8.898 26.969 1 97.19 176 GLN A CA 1
ATOM 1334 C C . GLN A 1 176 ? -16.609 8.031 26.359 1 97.19 176 GLN A C 1
ATOM 1336 O O . GLN A 1 176 ? -17.484 8.539 25.656 1 97.19 176 GLN A O 1
ATOM 1341 N N . GLY A 1 177 ? -16.516 6.766 26.547 1 97.5 177 GLY A N 1
ATOM 1342 C CA . GLY A 1 177 ? -17.516 5.859 26.016 1 97.5 177 GLY A CA 1
ATOM 1343 C C . GLY A 1 177 ? -17.312 5.535 24.547 1 97.5 177 GLY A C 1
ATOM 1344 O O . GLY A 1 177 ? -18.234 5.059 23.875 1 97.5 177 GLY A O 1
ATOM 1345 N N . ILE A 1 178 ? -16.172 5.836 24.031 1 98.25 178 ILE A N 1
ATOM 1346 C CA . ILE A 1 178 ? -15.828 5.531 22.641 1 98.25 178 ILE A CA 1
ATOM 1347 C C . ILE A 1 178 ? -15.133 4.172 22.562 1 98.25 178 ILE A C 1
ATOM 1349 O O . ILE A 1 178 ? -14.07 3.977 23.156 1 98.25 178 ILE A O 1
ATOM 1353 N N . PRO A 1 179 ? -15.719 3.26 21.844 1 98.62 179 PRO A N 1
ATOM 1354 C CA . PRO A 1 179 ? -15.086 1.941 21.766 1 98.62 179 PRO A CA 1
ATOM 1355 C C . PRO A 1 179 ? -13.773 1.968 20.984 1 98.62 179 PRO A C 1
ATOM 1357 O O . PRO A 1 179 ? -13.641 2.703 20.016 1 98.62 179 PRO A O 1
ATOM 1360 N N . VAL A 1 180 ? -12.82 1.172 21.484 1 98.81 180 VAL A N 1
ATOM 1361 C CA . VAL A 1 180 ? -11.539 0.982 20.812 1 98.81 180 VAL A CA 1
ATOM 1362 C C . VAL A 1 180 ? -11.43 -0.455 20.312 1 98.81 180 VAL A C 1
ATOM 1364 O O . VAL A 1 180 ? -11.469 -1.4 21.094 1 98.81 180 VAL A O 1
ATOM 1367 N N . TYR A 1 181 ? -11.312 -0.577 19 1 98.81 181 TYR A N 1
ATOM 1368 C CA . TYR A 1 181 ? -11.188 -1.899 18.406 1 98.81 181 TYR A CA 1
ATOM 1369 C C . TYR A 1 181 ? -9.742 -2.201 18.031 1 98.81 181 TYR A C 1
ATOM 1371 O O . TYR A 1 181 ? -9.109 -1.43 17.312 1 98.81 181 TYR A O 1
ATOM 1379 N N . GLY A 1 182 ? -9.211 -3.283 18.562 1 98.69 182 GLY A N 1
ATOM 1380 C CA . GLY A 1 182 ? -7.891 -3.752 18.188 1 98.69 182 GLY A CA 1
ATOM 1381 C C . GLY A 1 182 ? -7.922 -4.777 17.062 1 98.69 182 GLY A C 1
ATOM 1382 O O . GLY A 1 182 ? -8.914 -5.488 16.891 1 98.69 182 GLY A O 1
ATOM 1383 N N . THR A 1 183 ? -6.863 -4.867 16.312 1 98.38 183 THR A N 1
ATOM 1384 C CA . THR A 1 183 ? -6.77 -5.867 15.258 1 98.38 183 THR A CA 1
ATOM 1385 C C . THR A 1 183 ? -5.883 -7.031 15.695 1 98.38 183 THR A C 1
ATOM 1387 O O . THR A 1 183 ? -4.695 -6.844 15.969 1 98.38 183 THR A O 1
ATOM 1390 N N . ALA A 1 184 ? -6.477 -8.18 15.727 1 95.25 184 ALA A N 1
ATOM 1391 C CA . ALA A 1 184 ? -5.75 -9.352 16.203 1 95.25 184 ALA A CA 1
ATOM 1392 C C . ALA A 1 184 ? -6.285 -10.625 15.555 1 95.25 184 ALA A C 1
ATOM 1394 O O . ALA A 1 184 ? -7.441 -10.672 15.125 1 95.25 184 ALA A O 1
ATOM 1395 N N . LEU A 1 185 ? -5.422 -11.617 15.453 1 87.62 185 LEU A N 1
ATOM 1396 C CA . LEU A 1 185 ? -5.82 -12.898 14.883 1 87.62 185 LEU A CA 1
ATOM 1397 C C . LEU A 1 185 ? -6.402 -13.812 15.961 1 87.62 185 LEU A C 1
ATOM 1399 O O . LEU A 1 185 ? -7.25 -14.656 15.672 1 87.62 185 LEU A O 1
ATOM 1403 N N . GLU A 1 186 ? -5.941 -13.594 17.172 1 88.25 186 GLU A N 1
ATOM 1404 C CA . GLU A 1 186 ? -6.379 -14.445 18.281 1 88.25 186 GLU A CA 1
ATOM 1405 C C . GLU A 1 186 ? -7.32 -13.695 19.219 1 88.25 186 GLU A C 1
ATOM 1407 O O . GLU A 1 186 ? -7.16 -12.484 19.422 1 88.25 186 GLU A O 1
ATOM 1412 N N . ASN A 1 187 ? -8.266 -14.453 19.766 1 93.31 187 ASN A N 1
ATOM 1413 C CA . ASN A 1 187 ? -9.219 -13.875 20.719 1 93.31 187 ASN A CA 1
ATOM 1414 C C . ASN A 1 187 ? -9.898 -12.641 20.141 1 93.31 187 ASN A C 1
ATOM 1416 O O . ASN A 1 187 ? -9.93 -11.586 20.781 1 93.31 187 ASN A O 1
ATOM 1420 N N . ALA A 1 188 ? -10.312 -12.719 19 1 97.38 188 ALA A N 1
ATOM 1421 C CA . ALA A 1 188 ? -10.922 -11.633 18.25 1 97.38 188 ALA A CA 1
ATOM 1422 C C . ALA A 1 188 ? -12.203 -12.094 17.547 1 97.38 188 ALA A C 1
ATOM 1424 O O . ALA A 1 188 ? -12.391 -13.289 17.312 1 97.38 188 ALA A O 1
ATOM 1425 N N . VAL A 1 189 ? -13.039 -11.195 17.281 1 97.81 189 VAL A N 1
ATOM 1426 C CA . VAL A 1 189 ? -14.281 -11.516 16.578 1 97.81 189 VAL A CA 1
ATOM 1427 C C . VAL A 1 189 ? -14.188 -11.086 15.125 1 97.81 189 VAL A C 1
ATOM 1429 O O . VAL A 1 189 ? -13.359 -10.25 14.766 1 97.81 189 VAL A O 1
ATOM 1432 N N . ASP A 1 190 ? -15.055 -11.641 14.297 1 97.19 190 ASP A N 1
ATOM 1433 C CA . ASP A 1 190 ? -15.172 -11.211 12.914 1 97.19 190 ASP A CA 1
ATOM 1434 C C . ASP A 1 190 ? -15.547 -9.727 12.836 1 97.19 190 ASP A C 1
ATOM 1436 O O . ASP A 1 190 ? -16.484 -9.289 13.484 1 97.19 190 ASP A O 1
ATOM 1440 N N . TYR A 1 191 ? -14.812 -8.984 12.008 1 97.44 191 TYR A N 1
ATOM 1441 C CA . TYR A 1 191 ? -15.039 -7.547 11.953 1 97.44 191 TYR A CA 1
ATOM 1442 C C . TYR A 1 191 ? -16.453 -7.23 11.5 1 97.44 191 TYR A C 1
ATOM 1444 O O . TYR A 1 191 ? -17 -6.168 11.828 1 97.44 191 TYR A O 1
ATOM 1452 N N . ARG A 1 192 ? -17.125 -8.125 10.867 1 95.38 192 ARG A N 1
ATOM 1453 C CA . ARG A 1 192 ? -18.453 -7.902 10.32 1 95.38 192 ARG A CA 1
ATOM 1454 C C . ARG A 1 192 ? -19.516 -7.922 11.422 1 95.38 192 ARG A C 1
ATOM 1456 O O . ARG A 1 192 ? -20.641 -7.473 11.219 1 95.38 192 ARG A O 1
ATOM 1463 N N . THR A 1 193 ? -19.094 -8.406 12.516 1 96 193 THR A N 1
ATOM 1464 C CA . THR A 1 193 ? -20.062 -8.523 13.602 1 96 193 THR A CA 1
ATOM 1465 C C . THR A 1 193 ? -20.109 -7.246 14.438 1 96 193 THR A C 1
ATOM 1467 O O . THR A 1 193 ? -20.969 -7.082 15.289 1 96 193 THR A O 1
ATOM 1470 N N . VAL A 1 194 ? -19.188 -6.344 14.211 1 96.94 194 VAL A N 1
ATOM 1471 C CA . VAL A 1 194 ? -19.141 -5.066 14.914 1 96.94 194 VAL A CA 1
ATOM 1472 C C . VAL A 1 194 ? -20.031 -4.047 14.195 1 96.94 194 VAL A C 1
ATOM 1474 O O . VAL A 1 194 ? -19.875 -3.83 12.992 1 96.94 194 VAL A O 1
ATOM 1477 N N . PRO A 1 195 ? -20.906 -3.438 14.906 1 95.25 195 PRO A N 1
ATOM 1478 C CA . PRO A 1 195 ? -21.781 -2.469 14.242 1 95.25 195 PRO A CA 1
ATOM 1479 C C . PRO A 1 195 ? -21.047 -1.192 13.836 1 95.25 195 PRO A C 1
ATOM 1481 O O . PRO A 1 195 ? -20.078 -0.798 14.492 1 95.25 195 PRO A O 1
ATOM 1484 N N . GLN A 1 196 ? -21.562 -0.587 12.797 1 96.44 196 GLN A N 1
ATOM 1485 C CA . GLN A 1 196 ? -21.047 0.725 12.406 1 96.44 196 GLN A CA 1
ATOM 1486 C C . GLN A 1 196 ? -21.375 1.776 13.461 1 96.44 196 GLN A C 1
ATOM 1488 O O . GLN A 1 196 ? -22.359 1.652 14.188 1 96.44 196 GLN A O 1
ATOM 1493 N N . SER A 1 197 ? -20.516 2.725 13.492 1 96.38 197 SER A N 1
ATOM 1494 C CA . SER A 1 197 ? -20.703 3.795 14.469 1 96.38 197 SER A CA 1
ATOM 1495 C C . SER A 1 197 ? -20.062 5.098 13.984 1 96.38 197 SER A C 1
ATOM 1497 O O . SER A 1 197 ? -19.141 5.078 13.172 1 96.38 197 SER A O 1
ATOM 1499 N N . SER A 1 198 ? -20.609 6.199 14.516 1 96.31 198 SER A N 1
ATOM 1500 C CA . SER A 1 198 ? -20.016 7.5 14.219 1 96.31 198 SER A CA 1
ATOM 1501 C C . SER A 1 198 ? -18.906 7.836 15.195 1 96.31 198 SER A C 1
ATOM 1503 O O . SER A 1 198 ? -18.25 8.875 15.062 1 96.31 198 SER A O 1
ATOM 1505 N N . SER A 1 199 ? -18.734 6.918 16.188 1 97.94 199 SER A N 1
ATOM 1506 C CA . SER A 1 199 ? -17.688 7.125 17.172 1 97.94 199 SER A CA 1
ATOM 1507 C C . SER A 1 199 ? -16.953 5.824 17.484 1 97.94 199 SER A C 1
ATOM 1509 O O . SER A 1 199 ? -17.547 4.879 18.016 1 97.94 199 SER A O 1
ATOM 1511 N N . PHE A 1 200 ? -15.664 5.801 17.172 1 98.69 200 PHE A N 1
ATOM 1512 C CA . PHE A 1 200 ? -14.828 4.637 17.438 1 98.69 200 PHE A CA 1
ATOM 1513 C C . PHE A 1 200 ? -13.352 4.973 17.234 1 98.69 200 PHE A C 1
ATOM 1515 O O . PHE A 1 200 ? -13.023 5.953 16.562 1 98.69 200 PHE A O 1
ATOM 1522 N N . ALA A 1 201 ? -12.523 4.184 17.844 1 98.81 201 ALA A N 1
ATOM 1523 C CA . ALA A 1 201 ? -11.094 4.168 17.516 1 98.81 201 ALA A CA 1
ATOM 1524 C C . ALA A 1 201 ? -10.656 2.793 17.031 1 98.81 201 ALA A C 1
ATOM 1526 O O . ALA A 1 201 ? -11.156 1.769 17.5 1 98.81 201 ALA A O 1
ATOM 1527 N N . LEU A 1 202 ? -9.828 2.795 16.062 1 98.94 202 LEU A N 1
ATOM 1528 C CA . LEU A 1 202 ? -9.266 1.564 15.523 1 98.94 202 LEU A CA 1
ATOM 1529 C C . LEU A 1 202 ? -7.758 1.505 15.758 1 98.94 202 LEU A C 1
ATOM 1531 O O . LEU A 1 202 ? -7.035 2.443 15.414 1 98.94 202 LEU A O 1
ATOM 1535 N N . LEU A 1 203 ? -7.336 0.44 16.359 1 98.94 203 LEU A N 1
ATOM 1536 C CA . LEU A 1 203 ? -5.926 0.2 16.641 1 98.94 203 LEU A CA 1
ATOM 1537 C C . LEU A 1 203 ? -5.348 -0.841 15.688 1 98.94 203 LEU A C 1
ATOM 1539 O O . LEU A 1 203 ? -5.816 -1.981 15.648 1 98.94 203 LEU A O 1
ATOM 1543 N N . VAL A 1 204 ? -4.355 -0.413 14.914 1 98.75 204 VAL A N 1
ATOM 1544 C CA . VAL A 1 204 ? -3.668 -1.33 14.008 1 98.75 204 VAL A CA 1
ATOM 1545 C C . VAL A 1 204 ? -2.188 -1.407 14.383 1 98.75 204 VAL A C 1
ATOM 1547 O O . VAL A 1 204 ? -1.679 -0.553 15.109 1 98.75 204 VAL A O 1
ATOM 1550 N N . GLY A 1 205 ? -1.506 -2.412 13.898 1 96.31 205 GLY A N 1
ATOM 1551 C CA . GLY A 1 205 ? -0.169 -2.611 14.438 1 96.31 205 GLY A CA 1
ATOM 1552 C C . GLY A 1 205 ? 0.869 -2.885 13.367 1 96.31 205 GLY A C 1
ATOM 1553 O O . GLY A 1 205 ? 0.623 -2.648 12.18 1 96.31 205 GLY A O 1
ATOM 1554 N N . ASN A 1 206 ? 2.004 -3.355 13.828 1 93.44 206 ASN A N 1
ATOM 1555 C CA . ASN A 1 206 ? 3.234 -3.574 13.078 1 93.44 206 ASN A CA 1
ATOM 1556 C C . ASN A 1 206 ? 3.043 -4.617 11.984 1 93.44 206 ASN A C 1
ATOM 1558 O O . ASN A 1 206 ? 2.342 -5.613 12.18 1 93.44 206 ASN A O 1
ATOM 1562 N N . GLU A 1 207 ? 3.689 -4.43 10.805 1 89.06 207 GLU A N 1
ATOM 1563 C CA . GLU A 1 207 ? 3.584 -5.289 9.633 1 89.06 207 GLU A CA 1
ATOM 1564 C C . GLU A 1 207 ? 4.039 -6.711 9.953 1 89.06 207 GLU A C 1
ATOM 1566 O O . GLU A 1 207 ? 3.498 -7.68 9.406 1 89.06 207 GLU A O 1
ATOM 1571 N N . GLY A 1 208 ? 4.957 -6.891 10.875 1 88.56 208 GLY A N 1
ATOM 1572 C CA . GLY A 1 208 ? 5.492 -8.195 11.219 1 88.56 208 GLY A CA 1
ATOM 1573 C C . GLY A 1 208 ? 4.887 -8.773 12.484 1 88.56 208 GLY A C 1
ATOM 1574 O O . GLY A 1 208 ? 4.379 -9.898 12.477 1 88.56 208 GLY A O 1
ATOM 1575 N N . SER A 1 209 ? 4.688 -7.973 13.461 1 92.88 209 SER A N 1
ATOM 1576 C CA . SER A 1 209 ? 4.363 -8.484 14.789 1 92.88 209 SER A CA 1
ATOM 1577 C C . SER A 1 209 ? 2.934 -8.125 15.18 1 92.88 209 SER A C 1
ATOM 1579 O O . SER A 1 209 ? 2.43 -8.594 16.203 1 92.88 209 SER A O 1
ATOM 1581 N N . GLY A 1 210 ? 2.277 -7.352 14.375 1 95.75 210 GLY A N 1
ATOM 1582 C CA . GLY A 1 210 ? 0.94 -6.918 14.75 1 95.75 210 GLY A CA 1
ATOM 1583 C C . GLY A 1 210 ? 0.932 -5.949 15.922 1 95.75 210 GLY A C 1
ATOM 1584 O O . GLY A 1 210 ? 1.927 -5.27 16.172 1 95.75 210 GLY A O 1
ATOM 1585 N N . VAL A 1 211 ? -0.209 -5.828 16.5 1 98 211 VAL A N 1
ATOM 1586 C CA . VAL A 1 211 ? -0.36 -4.926 17.625 1 98 211 VAL A CA 1
ATOM 1587 C C . VAL A 1 211 ? 0.236 -5.57 18.875 1 98 211 VAL A C 1
ATOM 1589 O O . VAL A 1 211 ? 0.038 -6.762 19.125 1 98 211 VAL A O 1
ATOM 1592 N N . ARG A 1 212 ? 0.932 -4.801 19.688 1 97.5 212 ARG A N 1
ATOM 1593 C CA . ARG A 1 212 ? 1.498 -5.305 20.938 1 97.5 212 ARG A CA 1
ATOM 1594 C C . ARG A 1 212 ? 0.409 -5.863 21.844 1 97.5 212 ARG A C 1
ATOM 1596 O O . ARG A 1 212 ? -0.645 -5.246 22.016 1 97.5 212 ARG A O 1
ATOM 1603 N N . PRO A 1 213 ? 0.66 -6.977 22.469 1 97.31 213 PRO A N 1
ATOM 1604 C CA . PRO A 1 213 ? -0.344 -7.629 23.328 1 97.31 213 PRO A CA 1
ATOM 1605 C C . PRO A 1 213 ? -0.822 -6.73 24.469 1 97.31 213 PRO A C 1
ATOM 1607 O O . PRO A 1 213 ? -1.997 -6.773 24.828 1 97.31 213 PRO A O 1
ATOM 1610 N N . ASP A 1 214 ? 0.048 -5.926 25.047 1 97.88 214 ASP A N 1
ATOM 1611 C CA . ASP A 1 214 ? -0.327 -5.062 26.156 1 97.88 214 ASP A CA 1
ATOM 1612 C C . ASP A 1 214 ? -1.358 -4.023 25.719 1 97.88 214 ASP A C 1
ATOM 1614 O O . ASP A 1 214 ? -2.25 -3.668 26.5 1 97.88 214 ASP A O 1
ATOM 1618 N N . LEU A 1 215 ? -1.303 -3.529 24.531 1 98.56 215 LEU A N 1
ATOM 1619 C CA . LEU A 1 215 ? -2.295 -2.596 24.016 1 98.56 215 LEU A CA 1
ATOM 1620 C C . LEU A 1 215 ? -3.605 -3.309 23.703 1 98.56 215 LEU A C 1
ATOM 1622 O O . LEU A 1 215 ? -4.684 -2.781 23.984 1 98.56 215 LEU A O 1
ATOM 1626 N N . LEU A 1 216 ? -3.482 -4.527 23.141 1 98.38 216 LEU A N 1
ATOM 1627 C CA . LEU A 1 216 ? -4.672 -5.297 22.797 1 98.38 216 LEU A CA 1
ATOM 1628 C C . LEU A 1 216 ? -5.523 -5.578 24.031 1 98.38 216 LEU A C 1
ATOM 1630 O O . LEU A 1 216 ? -6.75 -5.625 23.953 1 98.38 216 LEU A O 1
ATOM 1634 N N . ARG A 1 217 ? -4.875 -5.703 25.125 1 97.81 217 ARG A N 1
ATOM 1635 C CA . ARG A 1 217 ? -5.574 -5.992 26.375 1 97.81 217 ARG A CA 1
ATOM 1636 C C . ARG A 1 217 ? -6.379 -4.785 26.844 1 97.81 217 ARG A C 1
ATOM 1638 O O . ARG A 1 217 ? -7.32 -4.926 27.625 1 97.81 217 ARG A O 1
ATOM 1645 N N . LEU A 1 218 ? -6.051 -3.637 26.359 1 98.44 218 LEU A N 1
ATOM 1646 C CA . LEU A 1 218 ? -6.691 -2.404 26.797 1 98.44 218 LEU A CA 1
ATOM 1647 C C . LEU A 1 218 ? -7.891 -2.066 25.922 1 98.44 218 LEU A C 1
ATOM 1649 O O . LEU A 1 218 ? -8.703 -1.204 26.281 1 98.44 218 LEU A O 1
ATOM 1653 N N . THR A 1 219 ? -8.055 -2.732 24.812 1 98.5 219 THR A N 1
ATOM 1654 C CA . THR A 1 219 ? -9.078 -2.375 23.828 1 98.5 219 THR A CA 1
ATOM 1655 C C . THR A 1 219 ? -10.461 -2.777 24.328 1 98.5 219 THR A C 1
ATOM 1657 O O . THR A 1 219 ? -10.586 -3.533 25.297 1 98.5 219 THR A O 1
ATOM 1660 N N . THR A 1 220 ? -11.516 -2.234 23.734 1 98.25 220 THR A N 1
ATOM 1661 C CA . THR A 1 220 ? -12.891 -2.646 24 1 98.25 220 THR A CA 1
ATOM 1662 C C . THR A 1 220 ? -13.156 -4.043 23.453 1 98.25 220 THR A C 1
ATOM 1664 O O . THR A 1 220 ? -13.781 -4.875 24.109 1 98.25 220 THR A O 1
ATOM 1667 N N . GLU A 1 221 ? -12.703 -4.273 22.266 1 98 221 GLU A N 1
ATOM 1668 C CA . GLU A 1 221 ? -12.836 -5.539 21.547 1 98 221 GLU A CA 1
ATOM 1669 C C . GLU A 1 221 ? -11.789 -5.656 20.438 1 98 221 GLU A C 1
ATOM 1671 O O . GLU A 1 221 ? -11.383 -4.652 19.859 1 98 221 GLU A O 1
ATOM 1676 N N . ASN A 1 222 ? -11.367 -6.906 20.25 1 98.5 222 ASN A N 1
ATOM 1677 C CA . ASN A 1 222 ? -10.461 -7.164 19.141 1 98.5 222 ASN A CA 1
ATOM 1678 C C . ASN A 1 222 ? -11.195 -7.789 17.953 1 98.5 222 ASN A C 1
ATOM 1680 O O . ASN A 1 222 ? -12.086 -8.617 18.125 1 98.5 222 ASN A O 1
ATOM 1684 N N . VAL A 1 223 ? -10.781 -7.395 16.75 1 98.56 223 VAL A N 1
ATOM 1685 C CA . VAL A 1 223 ? -11.453 -7.871 15.539 1 98.56 223 VAL A CA 1
ATOM 1686 C C . VAL A 1 223 ? -10.422 -8.445 14.57 1 98.56 223 VAL A C 1
ATOM 1688 O O . VAL A 1 223 ? -9.242 -8.086 14.625 1 98.56 223 VAL A O 1
ATOM 1691 N N . TYR A 1 224 ? -10.844 -9.328 13.711 1 97.81 224 TYR A N 1
ATOM 1692 C CA . TYR A 1 224 ? -10 -9.852 12.641 1 97.81 224 TYR A CA 1
ATOM 1693 C C . TYR A 1 224 ? -10.734 -9.828 11.305 1 97.81 224 TYR A C 1
ATOM 1695 O O . TYR A 1 224 ? -11.969 -9.789 11.273 1 97.81 224 TYR A O 1
ATOM 1703 N N . ILE A 1 225 ? -10.016 -9.742 10.273 1 97.5 225 ILE A N 1
ATOM 1704 C CA . ILE A 1 225 ? -10.508 -9.945 8.914 1 97.5 225 ILE A CA 1
ATOM 1705 C C . ILE A 1 225 ? -10.234 -11.375 8.469 1 97.5 225 ILE A C 1
ATOM 1707 O O . ILE A 1 225 ? -9.086 -11.82 8.453 1 97.5 225 ILE A O 1
ATOM 1711 N N . PRO A 1 226 ? -11.18 -12.102 8.102 1 97.06 226 PRO A N 1
ATOM 1712 C CA . PRO A 1 226 ? -10.922 -13.484 7.688 1 97.06 226 PRO A CA 1
ATOM 1713 C C . PRO A 1 226 ? -10.016 -13.578 6.461 1 97.06 226 PRO A C 1
ATOM 1715 O O . PRO A 1 226 ? -10.109 -12.742 5.559 1 97.06 226 PRO A O 1
ATOM 1718 N N . ILE A 1 227 ? -9.18 -14.57 6.461 1 97 227 ILE A N 1
ATOM 1719 C CA . ILE A 1 227 ? -8.391 -14.938 5.293 1 97 227 ILE A CA 1
ATOM 1720 C C . ILE A 1 227 ? -8.984 -16.188 4.641 1 97 227 ILE A C 1
ATOM 1722 O O . ILE A 1 227 ? -8.977 -17.266 5.23 1 97 227 ILE A O 1
ATOM 1726 N N . TYR A 1 228 ? -9.383 -15.992 3.453 1 96.56 228 TYR A N 1
ATOM 1727 C CA . TYR A 1 228 ? -10.109 -17.078 2.801 1 96.56 228 TYR A CA 1
ATOM 1728 C C . TYR A 1 228 ? -9.172 -17.906 1.92 1 96.56 228 TYR A C 1
ATOM 1730 O O . TYR A 1 228 ? -9.43 -19.078 1.665 1 96.56 228 TYR A O 1
ATOM 1738 N N . GLY A 1 229 ? -8.141 -17.297 1.496 1 96.75 229 GLY A N 1
ATOM 1739 C CA . GLY A 1 229 ? -7.137 -18 0.705 1 96.75 229 GLY A CA 1
ATOM 1740 C C . GLY A 1 229 ? -5.996 -18.547 1.537 1 96.75 229 GLY A C 1
ATOM 1741 O O . GLY A 1 229 ? -6.219 -19.109 2.613 1 96.75 229 GLY A O 1
ATOM 1742 N N . ARG A 1 230 ? -4.789 -18.453 0.996 1 96.88 230 ARG A N 1
ATOM 1743 C CA . ARG A 1 230 ? -3.648 -19.062 1.671 1 96.88 230 ARG A CA 1
ATOM 1744 C C . ARG A 1 230 ? -2.633 -18.016 2.098 1 96.88 230 ARG A C 1
ATOM 1746 O O . ARG A 1 230 ? -1.516 -18.344 2.5 1 96.88 230 ARG A O 1
ATOM 1753 N N . ALA A 1 231 ? -3.035 -16.734 1.943 1 96.31 231 ALA A N 1
ATOM 1754 C CA . ALA A 1 231 ? -2.162 -15.68 2.447 1 96.31 231 ALA A CA 1
ATOM 1755 C C . ALA A 1 231 ? -2.066 -15.727 3.969 1 96.31 231 ALA A C 1
ATOM 1757 O O . ALA A 1 231 ? -3.002 -16.172 4.645 1 96.31 231 ALA A O 1
ATOM 1758 N N . GLU A 1 232 ? -1.002 -15.273 4.516 1 93.69 232 GLU A N 1
ATOM 1759 C CA . GLU A 1 232 ? -0.817 -15.273 5.965 1 93.69 232 GLU A CA 1
ATOM 1760 C C . GLU A 1 232 ? -1.559 -14.109 6.617 1 93.69 232 GLU A C 1
ATOM 1762 O O . GLU A 1 232 ? -2.035 -14.227 7.746 1 93.69 232 GLU A O 1
ATOM 1767 N N . SER A 1 233 ? -1.51 -13.016 5.941 1 95.56 233 SER A N 1
ATOM 1768 C CA . SER A 1 233 ? -2.145 -11.805 6.453 1 95.56 233 SER A CA 1
ATOM 1769 C C . SER A 1 233 ? -2.322 -10.766 5.348 1 95.56 233 SER A C 1
ATOM 1771 O O . SER A 1 233 ? -1.85 -10.961 4.227 1 95.56 233 SER A O 1
ATOM 1773 N N . LEU A 1 234 ? -3.051 -9.781 5.711 1 97.44 234 LEU A N 1
ATOM 1774 C CA . LEU A 1 234 ? -3.205 -8.633 4.828 1 97.44 234 LEU A CA 1
ATOM 1775 C C . LEU A 1 234 ? -2.127 -7.59 5.102 1 97.44 234 LEU A C 1
ATOM 1777 O O . LEU A 1 234 ? -1.55 -7.559 6.191 1 97.44 234 LEU A O 1
ATOM 1781 N N . ASN A 1 235 ? -1.812 -6.809 4.066 1 97.94 235 ASN A N 1
ATOM 1782 C CA . ASN A 1 235 ? -1.064 -5.578 4.281 1 97.94 235 ASN A CA 1
ATOM 1783 C C . ASN A 1 235 ? -1.777 -4.652 5.266 1 97.94 235 ASN A C 1
ATOM 1785 O O . ASN A 1 235 ? -2.994 -4.473 5.184 1 97.94 235 ASN A O 1
ATOM 1789 N N . VAL A 1 236 ? -1.043 -4.066 6.105 1 98.44 236 VAL A N 1
ATOM 1790 C CA . VAL A 1 236 ? -1.637 -3.336 7.223 1 98.44 236 VAL A CA 1
ATOM 1791 C C . VAL A 1 236 ? -2.469 -2.17 6.691 1 98.44 236 VAL A C 1
ATOM 1793 O O . VAL A 1 236 ? -3.51 -1.835 7.262 1 98.44 236 VAL A O 1
ATOM 1796 N N . ALA A 1 237 ? -2.033 -1.5 5.621 1 98.69 237 ALA A N 1
ATOM 1797 C CA . ALA A 1 237 ? -2.793 -0.382 5.066 1 98.69 237 ALA A CA 1
ATOM 1798 C C . ALA A 1 237 ? -4.102 -0.862 4.445 1 98.69 237 ALA A C 1
ATOM 1800 O O . ALA A 1 237 ? -5.133 -0.195 4.559 1 98.69 237 ALA A O 1
ATOM 1801 N N . VAL A 1 238 ? -4.051 -2.023 3.814 1 98.75 238 VAL A N 1
ATOM 1802 C CA . VAL A 1 238 ? -5.254 -2.619 3.242 1 98.75 238 VAL A CA 1
ATOM 1803 C C . VAL A 1 238 ? -6.219 -3.01 4.355 1 98.75 238 VAL A C 1
ATOM 1805 O O . VAL A 1 238 ? -7.414 -2.707 4.289 1 98.75 238 VAL A O 1
ATOM 1808 N N . ALA A 1 239 ? -5.684 -3.646 5.41 1 98.69 239 ALA A N 1
ATOM 1809 C CA . ALA A 1 239 ? -6.504 -4.043 6.555 1 98.69 239 ALA A CA 1
ATOM 1810 C C . ALA A 1 239 ? -7.172 -2.832 7.195 1 98.69 239 ALA A C 1
ATOM 1812 O O . ALA A 1 239 ? -8.367 -2.865 7.508 1 98.69 239 ALA A O 1
ATOM 1813 N N . ALA A 1 240 ? -6.402 -1.777 7.379 1 98.75 240 ALA A N 1
ATOM 1814 C CA . ALA A 1 240 ? -6.941 -0.549 7.957 1 98.75 240 ALA A CA 1
ATOM 1815 C C . ALA A 1 240 ? -8.094 -0.006 7.113 1 98.75 240 ALA A C 1
ATOM 1817 O O . ALA A 1 240 ? -9.117 0.425 7.652 1 98.75 240 ALA A O 1
ATOM 1818 N N . GLY A 1 241 ? -7.926 -0.025 5.789 1 98.75 241 GLY A N 1
ATOM 1819 C CA . GLY A 1 241 ? -8.977 0.456 4.906 1 98.75 241 GLY A CA 1
ATOM 1820 C C . GLY A 1 241 ? -10.258 -0.346 5.012 1 98.75 241 GLY A C 1
ATOM 1821 O O . GLY A 1 241 ? -11.344 0.224 5.129 1 98.75 241 GLY A O 1
ATOM 1822 N N . ILE A 1 242 ? -10.125 -1.686 4.996 1 98.69 242 ILE A N 1
ATOM 1823 C CA . ILE A 1 242 ? -11.273 -2.576 5.109 1 98.69 242 ILE A CA 1
ATOM 1824 C C . ILE A 1 242 ? -12.016 -2.297 6.414 1 98.69 242 ILE A C 1
ATOM 1826 O O . ILE A 1 242 ? -13.242 -2.141 6.418 1 98.69 242 ILE A O 1
ATOM 1830 N N . LEU A 1 243 ? -11.281 -2.143 7.496 1 98.75 243 LEU A N 1
ATOM 1831 C CA . LEU A 1 243 ? -11.891 -2.014 8.82 1 98.75 243 LEU A CA 1
ATOM 1832 C C . LEU A 1 243 ? -12.5 -0.629 9 1 98.75 243 LEU A C 1
ATOM 1834 O O . LEU A 1 243 ? -13.602 -0.499 9.547 1 98.75 243 LEU A O 1
ATOM 1838 N N . LEU A 1 244 ? -11.836 0.425 8.555 1 98.69 244 LEU A N 1
ATOM 1839 C CA . LEU A 1 244 ? -12.367 1.774 8.703 1 98.69 244 LEU A CA 1
ATOM 1840 C C . LEU A 1 244 ? -13.688 1.924 7.965 1 98.69 244 LEU A C 1
ATOM 1842 O O . LEU A 1 244 ? -14.648 2.488 8.5 1 98.69 244 LEU A O 1
ATOM 1846 N N . TYR A 1 245 ? -13.789 1.403 6.781 1 98.12 245 TYR A N 1
ATOM 1847 C CA . TYR A 1 245 ? -15 1.55 5.98 1 98.12 245 TYR A CA 1
ATOM 1848 C C . TYR A 1 245 ? -16.094 0.612 6.469 1 98.12 245 TYR A C 1
ATOM 1850 O O . TYR A 1 245 ? -17.281 0.828 6.191 1 98.12 245 TYR A O 1
ATOM 1858 N N . SER A 1 246 ? -15.656 -0.449 7.18 1 97.31 246 SER A N 1
ATOM 1859 C CA . SER A 1 246 ? -16.641 -1.332 7.785 1 97.31 246 SER A CA 1
ATOM 1860 C C . SER A 1 246 ? -17.234 -0.72 9.055 1 97.31 246 SER A C 1
ATOM 1862 O O . SER A 1 246 ? -18.422 -0.887 9.344 1 97.31 246 SER A O 1
ATOM 1864 N N . LEU A 1 247 ? -16.422 0.055 9.805 1 97.31 247 LEU A N 1
ATOM 1865 C CA . LEU A 1 247 ? -16.812 0.564 11.117 1 97.31 247 LEU A CA 1
ATOM 1866 C C . LEU A 1 247 ? -17.516 1.906 10.984 1 97.31 247 LEU A C 1
ATOM 1868 O O . LEU A 1 247 ? -18.375 2.242 11.812 1 97.31 247 LEU A O 1
ATOM 1872 N N . GLN A 1 248 ? -17.203 2.641 10.008 1 94 248 GLN A N 1
ATOM 1873 C CA . GLN A 1 248 ? -17.719 4 9.859 1 94 248 GLN A CA 1
ATOM 1874 C C . GLN A 1 248 ? -19.188 3.998 9.438 1 94 248 GLN A C 1
ATOM 1876 O O . GLN A 1 248 ? -19.547 3.336 8.469 1 94 248 GLN A O 1
ATOM 1881 N N . ALA A 1 249 ? -19.953 4.758 10.148 1 87.75 249 ALA A N 1
ATOM 1882 C CA . ALA A 1 249 ? -21.359 4.914 9.82 1 87.75 249 ALA A CA 1
ATOM 1883 C C . ALA A 1 249 ? -21.531 5.617 8.477 1 87.75 249 ALA A C 1
ATOM 1885 O O . ALA A 1 249 ? -20.781 6.535 8.148 1 87.75 249 ALA A O 1
ATOM 1886 N N . VAL A 1 250 ? -22.469 5.113 7.707 1 77.31 250 VAL A N 1
ATOM 1887 C CA . VAL A 1 250 ? -22.766 5.699 6.402 1 77.31 250 VAL A CA 1
ATOM 1888 C C . VAL A 1 250 ? -23.188 7.156 6.57 1 77.31 250 VAL A C 1
ATOM 1890 O O . VAL A 1 250 ? -24 7.477 7.434 1 77.31 250 VAL A O 1
ATOM 1893 N N . ARG A 1 251 ? -22.469 8.055 5.922 1 71.19 251 ARG A N 1
ATOM 1894 C CA . ARG A 1 251 ? -22.781 9.477 5.969 1 71.19 251 ARG A CA 1
ATOM 1895 C C . ARG A 1 251 ? -23.656 9.883 4.781 1 71.19 251 ARG A C 1
ATOM 1897 O O . ARG A 1 251 ? -23.578 9.281 3.711 1 71.19 251 ARG A O 1
ATOM 1904 N N . MET B 1 1 ? 27.094 -30.25 -3.023 1 71.31 1 MET B N 1
ATOM 1905 C CA . MET B 1 1 ? 26.906 -28.828 -2.744 1 71.31 1 MET B CA 1
ATOM 1906 C C . MET B 1 1 ? 27.984 -28 -3.43 1 71.31 1 MET B C 1
ATOM 1908 O O . MET B 1 1 ? 29.172 -28.375 -3.424 1 71.31 1 MET B O 1
ATOM 1912 N N . LYS B 1 2 ? 27.547 -27.141 -4.348 1 88 2 LYS B N 1
ATOM 1913 C CA . LYS B 1 2 ? 28.469 -26.281 -5.09 1 88 2 LYS B CA 1
ATOM 1914 C C . LYS B 1 2 ? 28.75 -24.984 -4.332 1 88 2 LYS B C 1
ATOM 1916 O O . LYS B 1 2 ? 27.906 -24.531 -3.549 1 88 2 LYS B O 1
ATOM 1921 N N . ARG B 1 3 ? 30.016 -24.516 -4.527 1 93.81 3 ARG B N 1
ATOM 1922 C CA . ARG B 1 3 ? 30.406 -23.266 -3.863 1 93.81 3 ARG B CA 1
ATOM 1923 C C . ARG B 1 3 ? 30.891 -22.234 -4.875 1 93.81 3 ARG B C 1
ATOM 1925 O O . ARG B 1 3 ? 31.656 -22.562 -5.781 1 93.81 3 ARG B O 1
ATOM 1932 N N . ILE B 1 4 ? 30.406 -21.031 -4.738 1 95.69 4 ILE B N 1
ATOM 1933 C CA . ILE B 1 4 ? 30.812 -19.938 -5.602 1 95.69 4 ILE B CA 1
ATOM 1934 C C . ILE B 1 4 ? 31.25 -18.75 -4.746 1 95.69 4 ILE B C 1
ATOM 1936 O O . ILE B 1 4 ? 30.484 -18.25 -3.916 1 95.69 4 ILE B O 1
ATOM 1940 N N . GLU B 1 5 ? 32.438 -18.203 -5.035 1 94.12 5 GLU B N 1
ATOM 1941 C CA . GLU B 1 5 ? 32.969 -17.172 -4.168 1 94.12 5 GLU B CA 1
ATOM 1942 C C . GLU B 1 5 ? 33.062 -15.836 -4.891 1 94.12 5 GLU B C 1
ATOM 1944 O O . GLU B 1 5 ? 33.062 -14.781 -4.25 1 94.12 5 GLU B O 1
ATOM 1949 N N . SER B 1 6 ? 33.188 -15.922 -6.207 1 92.69 6 SER B N 1
ATOM 1950 C CA . SER B 1 6 ? 33.438 -14.703 -6.953 1 92.69 6 SER B CA 1
ATOM 1951 C C . SER B 1 6 ? 32.188 -14.172 -7.617 1 92.69 6 SER B C 1
ATOM 1953 O O . SER B 1 6 ? 31.5 -14.906 -8.328 1 92.69 6 SER B O 1
ATOM 1955 N N . PRO B 1 7 ? 31.938 -12.883 -7.52 1 94.31 7 PRO B N 1
ATOM 1956 C CA . PRO B 1 7 ? 30.797 -12.273 -8.234 1 94.31 7 PRO B CA 1
ATOM 1957 C C . PRO B 1 7 ? 30.969 -12.297 -9.75 1 94.31 7 PRO B C 1
ATOM 1959 O O . PRO B 1 7 ? 30.016 -12.062 -10.484 1 94.31 7 PRO B O 1
ATOM 1962 N N . LYS B 1 8 ? 32.156 -12.617 -10.211 1 94.62 8 LYS B N 1
ATOM 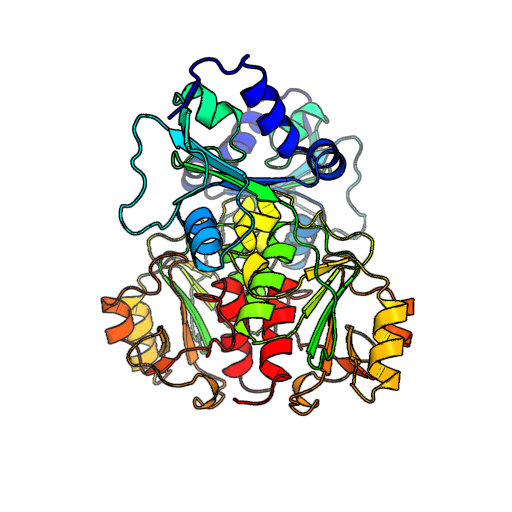1963 C CA . LYS B 1 8 ? 32.438 -12.625 -11.648 1 94.62 8 LYS B CA 1
ATOM 1964 C C . LYS B 1 8 ? 32.156 -13.992 -12.258 1 94.62 8 LYS B C 1
ATOM 1966 O O . LYS B 1 8 ? 32.25 -14.156 -13.477 1 94.62 8 LYS B O 1
ATOM 1971 N N . ASN B 1 9 ? 31.844 -14.875 -11.383 1 94.81 9 ASN B N 1
ATOM 1972 C CA . ASN B 1 9 ? 31.516 -16.219 -11.852 1 94.81 9 ASN B CA 1
ATOM 1973 C C . ASN B 1 9 ? 30.375 -16.203 -12.852 1 94.81 9 ASN B C 1
ATOM 1975 O O . ASN B 1 9 ? 29.422 -15.422 -12.711 1 94.81 9 ASN B O 1
ATOM 1979 N N . ALA B 1 10 ? 30.391 -17.094 -13.797 1 95.25 10 ALA B N 1
ATOM 1980 C CA . ALA B 1 10 ? 29.422 -17.125 -14.883 1 95.25 10 ALA B CA 1
ATOM 1981 C C . ALA B 1 10 ? 28.016 -17.359 -14.336 1 95.25 10 ALA B C 1
ATOM 1983 O O . ALA B 1 10 ? 27.031 -16.781 -14.844 1 95.25 10 ALA B O 1
ATOM 1984 N N . ARG B 1 11 ? 27.875 -18.172 -13.352 1 95.62 11 ARG B N 1
ATOM 1985 C CA . ARG B 1 11 ? 26.578 -18.453 -12.742 1 95.62 11 ARG B CA 1
ATOM 1986 C C . ARG B 1 11 ? 26.031 -17.203 -12.062 1 95.62 11 ARG B C 1
ATOM 1988 O O . ARG B 1 11 ? 24.812 -16.953 -12.117 1 95.62 11 ARG B O 1
ATOM 1995 N N . VAL B 1 12 ? 26.906 -16.484 -11.43 1 97.69 12 VAL B N 1
ATOM 1996 C CA . VAL B 1 12 ? 26.516 -15.258 -10.742 1 97.69 12 VAL B CA 1
ATOM 1997 C C . VAL B 1 12 ? 25.984 -14.25 -11.766 1 97.69 12 VAL B C 1
ATOM 1999 O O . VAL B 1 12 ? 24.984 -13.578 -11.516 1 97.69 12 VAL B O 1
ATOM 2002 N N . LYS B 1 13 ? 26.625 -14.172 -12.883 1 96.94 13 LYS B N 1
ATOM 2003 C CA . LYS B 1 13 ? 26.172 -13.289 -13.953 1 96.94 13 LYS B CA 1
ATOM 2004 C C . LYS B 1 13 ? 24.781 -13.672 -14.438 1 96.94 13 LYS B C 1
ATOM 2006 O O . LYS B 1 13 ? 23.953 -12.805 -14.719 1 96.94 13 LYS B O 1
ATOM 2011 N N . GLN B 1 14 ? 24.594 -14.953 -14.523 1 97.12 14 GLN B N 1
ATOM 2012 C CA . GLN B 1 14 ? 23.281 -15.453 -14.93 1 97.12 14 GLN B CA 1
ATOM 2013 C C . GLN B 1 14 ? 22.203 -15.078 -13.914 1 97.12 14 GLN B C 1
ATOM 2015 O O . GLN B 1 14 ? 21.109 -14.68 -14.281 1 97.12 14 GLN B O 1
ATOM 2020 N N . TRP B 1 15 ? 22.531 -15.211 -12.617 1 98.06 15 TRP B N 1
ATOM 2021 C CA . TRP B 1 15 ? 21.594 -14.828 -11.57 1 98.06 15 TRP B CA 1
ATOM 2022 C C . TRP B 1 15 ? 21.297 -13.336 -11.625 1 98.06 15 TRP B C 1
ATOM 2024 O O . TRP B 1 15 ? 20.141 -12.922 -11.492 1 98.06 15 TRP B O 1
ATOM 2034 N N . LYS B 1 16 ? 22.266 -12.5 -11.859 1 97.38 16 LYS B N 1
ATOM 2035 C CA . LYS B 1 16 ? 22.125 -11.047 -11.914 1 97.38 16 LYS B CA 1
ATOM 2036 C C . LYS B 1 16 ? 21.203 -10.633 -13.062 1 97.38 16 LYS B C 1
ATOM 2038 O O . LYS B 1 16 ? 20.5 -9.633 -12.953 1 97.38 16 LYS B O 1
ATOM 2043 N N . LYS B 1 17 ? 21.281 -11.391 -14.133 1 97.06 17 LYS B N 1
ATOM 2044 C CA . LYS B 1 17 ? 20.422 -11.102 -15.281 1 97.06 17 LYS B CA 1
ATOM 2045 C C . LYS B 1 17 ? 18.953 -11.18 -14.898 1 97.06 17 LYS B C 1
ATOM 2047 O O . LYS B 1 17 ? 18.109 -10.523 -15.516 1 97.06 17 LYS B O 1
ATOM 2052 N N . LEU B 1 18 ? 18.625 -11.953 -13.906 1 98.06 18 LEU B N 1
ATOM 2053 C CA . LEU B 1 18 ? 17.234 -12.141 -13.484 1 98.06 18 LEU B CA 1
ATOM 2054 C C . LEU B 1 18 ? 16.719 -10.906 -12.766 1 98.06 18 LEU B C 1
ATOM 2056 O O . LEU B 1 18 ? 15.516 -10.797 -12.5 1 98.06 18 LEU B O 1
ATOM 2060 N N . LEU B 1 19 ? 17.594 -9.961 -12.461 1 97.38 19 LEU B N 1
ATOM 2061 C CA . LEU B 1 19 ? 17.172 -8.688 -11.875 1 97.38 19 LEU B CA 1
ATOM 2062 C C . LEU B 1 19 ? 16.562 -7.777 -12.93 1 97.38 19 LEU B C 1
ATOM 2064 O O . LEU B 1 19 ? 15.906 -6.789 -12.594 1 97.38 19 LEU B O 1
ATOM 2068 N N . THR B 1 20 ? 16.75 -8.172 -14.227 1 97 20 THR B N 1
ATOM 2069 C CA . THR B 1 20 ? 16.203 -7.395 -15.32 1 97 20 THR B CA 1
ATOM 2070 C C . THR B 1 20 ? 15.031 -8.133 -15.977 1 97 20 THR B C 1
ATOM 2072 O O . THR B 1 20 ? 15.023 -9.367 -16.031 1 97 20 THR B O 1
ATOM 2075 N N . LYS B 1 21 ? 14.156 -7.371 -16.469 1 97.06 21 LYS B N 1
ATOM 2076 C CA . LYS B 1 21 ? 13.031 -7.969 -17.172 1 97.06 21 LYS B CA 1
ATOM 2077 C C . LYS B 1 21 ? 13.5 -8.797 -18.375 1 97.06 21 LYS B C 1
ATOM 2079 O O . LYS B 1 21 ? 13.008 -9.898 -18.609 1 97.06 21 LYS B O 1
ATOM 2084 N N . LYS B 1 22 ? 14.391 -8.25 -19.078 1 97.38 22 LYS B N 1
ATOM 2085 C CA . LYS B 1 22 ? 14.922 -8.938 -20.25 1 97.38 22 LYS B CA 1
ATOM 2086 C C . LYS B 1 22 ? 15.484 -10.312 -19.875 1 97.38 22 LYS B C 1
ATOM 2088 O O . LYS B 1 22 ? 15.188 -11.305 -20.531 1 97.38 22 LYS B O 1
ATOM 2093 N N . GLY B 1 23 ? 16.266 -10.344 -18.859 1 97.81 23 GLY B N 1
ATOM 2094 C CA . GLY B 1 23 ? 16.828 -11.609 -18.391 1 97.81 23 GLY B CA 1
ATOM 2095 C C . GLY B 1 23 ? 15.773 -12.625 -18.016 1 97.81 23 GLY B C 1
ATOM 2096 O O . GLY B 1 23 ? 15.883 -13.805 -18.359 1 97.81 23 GLY B O 1
ATOM 2097 N N . ARG B 1 24 ? 14.781 -12.195 -17.328 1 98.06 24 ARG B N 1
ATOM 2098 C CA . ARG B 1 24 ? 13.695 -13.07 -16.906 1 98.06 24 ARG B CA 1
ATOM 2099 C C . ARG B 1 24 ? 12.891 -13.57 -18.094 1 98.06 24 ARG B C 1
ATOM 2101 O O . ARG B 1 24 ? 12.539 -14.75 -18.172 1 98.06 24 ARG B O 1
ATOM 2108 N N . ASP B 1 25 ? 12.633 -12.711 -19.047 1 96.94 25 ASP B N 1
ATOM 2109 C CA . ASP B 1 25 ? 11.875 -13.078 -20.234 1 96.94 25 ASP B CA 1
ATOM 2110 C C . ASP B 1 25 ? 12.641 -14.094 -21.078 1 96.94 25 ASP B C 1
ATOM 2112 O O . ASP B 1 25 ? 12.047 -15.023 -21.625 1 96.94 25 ASP B O 1
ATOM 2116 N N . GLU B 1 26 ? 13.891 -13.93 -21.125 1 97.56 26 GLU B N 1
ATOM 2117 C CA . GLU B 1 26 ? 14.734 -14.797 -21.953 1 97.56 26 GLU B CA 1
ATOM 2118 C C . GLU B 1 26 ? 14.859 -16.188 -21.328 1 97.56 26 GLU B C 1
ATOM 2120 O O . GLU B 1 26 ? 14.922 -17.188 -22.047 1 97.56 26 GLU B O 1
ATOM 2125 N N . THR B 1 27 ? 14.859 -16.281 -20.047 1 97.62 27 THR B N 1
ATOM 2126 C CA . THR B 1 27 ? 15.195 -17.531 -19.391 1 97.62 27 THR B CA 1
ATOM 2127 C C . THR B 1 27 ? 13.938 -18.234 -18.891 1 97.62 27 THR B C 1
ATOM 2129 O O . THR B 1 27 ? 13.945 -19.438 -18.641 1 97.62 27 THR B O 1
ATOM 2132 N N . GLY B 1 28 ? 12.898 -17.422 -18.672 1 97.81 28 GLY B N 1
ATOM 2133 C CA . GLY B 1 28 ? 11.711 -17.969 -18.031 1 97.81 28 GLY B CA 1
ATOM 2134 C C . GLY B 1 28 ? 11.891 -18.25 -16.547 1 97.81 28 GLY B C 1
ATOM 2135 O O . GLY B 1 28 ? 11.211 -19.094 -15.977 1 97.81 28 GLY B O 1
ATOM 2136 N N . LEU B 1 29 ? 12.93 -17.516 -15.969 1 98.44 29 LEU B N 1
ATOM 2137 C CA . LEU B 1 29 ? 13.258 -17.703 -14.562 1 98.44 29 LEU B CA 1
ATOM 2138 C C . LEU B 1 29 ? 13.125 -16.391 -13.789 1 98.44 29 LEU B C 1
ATOM 2140 O O . LEU B 1 29 ? 13.023 -15.32 -14.398 1 98.44 29 LEU B O 1
ATOM 2144 N N . PHE B 1 30 ? 13.008 -16.484 -12.492 1 98.44 30 PHE B N 1
ATOM 2145 C CA . PHE B 1 30 ? 13.055 -15.297 -11.641 1 98.44 30 PHE B CA 1
ATOM 2146 C C . PHE B 1 30 ? 13.633 -15.633 -10.273 1 98.44 30 PHE B C 1
ATOM 2148 O O . PHE B 1 30 ? 13.805 -16.812 -9.938 1 98.44 30 PHE B O 1
ATOM 2155 N N . LEU B 1 31 ? 13.984 -14.602 -9.516 1 97.81 31 LEU B N 1
ATOM 2156 C CA . LEU B 1 31 ? 14.672 -14.766 -8.242 1 97.81 31 LEU B CA 1
ATOM 2157 C C . LEU B 1 31 ? 13.719 -14.539 -7.074 1 97.81 31 LEU B C 1
ATOM 2159 O O . LEU B 1 31 ? 12.906 -13.609 -7.102 1 97.81 31 LEU B O 1
ATOM 2163 N N . LEU B 1 32 ? 13.828 -15.406 -6.152 1 98.19 32 LEU B N 1
ATOM 2164 C CA . LEU B 1 32 ? 13.242 -15.211 -4.836 1 98.19 32 LEU B CA 1
ATOM 2165 C C . LEU B 1 32 ? 14.305 -14.836 -3.812 1 98.19 32 LEU B C 1
ATOM 2167 O O . LEU B 1 32 ? 15.367 -15.453 -3.76 1 98.19 32 LEU B O 1
ATOM 2171 N N . GLU B 1 33 ? 14 -13.852 -3.104 1 97.75 33 GLU B N 1
ATOM 2172 C CA . GLU B 1 33 ? 14.961 -13.398 -2.096 1 97.75 33 GLU B CA 1
ATOM 2173 C C . GLU B 1 33 ? 14.352 -13.461 -0.696 1 97.75 33 GLU B C 1
ATOM 2175 O O . GLU B 1 33 ? 13.227 -13 -0.481 1 97.75 33 GLU B O 1
ATOM 2180 N N . GLY B 1 34 ? 15.078 -14.07 0.237 1 97.12 34 GLY B N 1
ATOM 2181 C CA . GLY B 1 34 ? 14.68 -14.047 1.634 1 97.12 34 GLY B CA 1
ATOM 2182 C C . GLY B 1 34 ? 14.016 -15.336 2.088 1 97.12 34 GLY B C 1
ATOM 2183 O O . GLY B 1 34 ? 13.406 -16.047 1.285 1 97.12 34 GLY B O 1
ATOM 2184 N N . PHE B 1 35 ? 14.094 -15.609 3.348 1 97.12 35 PHE B N 1
ATOM 2185 C CA . PHE B 1 35 ? 13.625 -16.859 3.939 1 97.12 35 PHE B CA 1
ATOM 2186 C C . PHE B 1 35 ? 12.133 -17.031 3.693 1 97.12 35 PHE B C 1
ATOM 2188 O O . PHE B 1 35 ? 11.695 -18.109 3.273 1 97.12 35 PHE B O 1
ATOM 2195 N N . HIS B 1 36 ? 11.391 -15.984 3.844 1 96.25 36 HIS B N 1
ATOM 2196 C CA . HIS B 1 36 ? 9.938 -16.078 3.803 1 96.25 36 HIS B CA 1
ATOM 2197 C C . HIS B 1 36 ? 9.453 -16.5 2.418 1 96.25 36 HIS B C 1
ATOM 2199 O O . HIS B 1 36 ? 8.664 -17.438 2.289 1 96.25 36 HIS B O 1
ATOM 2205 N N . LEU B 1 37 ? 9.945 -15.852 1.413 1 97.5 37 LEU B N 1
ATOM 2206 C CA . LEU B 1 37 ? 9.508 -16.141 0.051 1 97.5 37 LEU B CA 1
ATOM 2207 C C . LEU B 1 37 ? 9.953 -17.531 -0.381 1 97.5 37 LEU B C 1
ATOM 2209 O O . LEU B 1 37 ? 9.195 -18.266 -1.026 1 97.5 37 LEU B O 1
ATOM 2213 N N . VAL B 1 38 ? 11.148 -17.891 -0.04 1 97.81 38 VAL B N 1
ATOM 2214 C CA . VAL B 1 38 ? 11.656 -19.203 -0.399 1 97.81 38 VAL B CA 1
ATOM 2215 C C . VAL B 1 38 ? 10.852 -20.281 0.318 1 97.81 38 VAL B C 1
ATOM 2217 O O . VAL B 1 38 ? 10.492 -21.297 -0.281 1 97.81 38 VAL B O 1
ATOM 2220 N N . GLU B 1 39 ? 10.562 -20.047 1.553 1 97.25 39 GLU B N 1
ATOM 2221 C CA . GLU B 1 39 ? 9.75 -20.984 2.311 1 97.25 39 GLU B CA 1
ATOM 2222 C C . GLU B 1 39 ? 8.375 -21.172 1.67 1 97.25 39 GLU B C 1
ATOM 2224 O O . GLU B 1 39 ? 7.902 -22.297 1.526 1 97.25 39 GLU B O 1
ATOM 2229 N N . GLU B 1 40 ? 7.734 -20.062 1.311 1 96.94 40 GLU B N 1
ATOM 2230 C CA . GLU B 1 40 ? 6.426 -20.141 0.668 1 96.94 40 GLU B CA 1
ATOM 2231 C C . GLU B 1 40 ? 6.492 -20.922 -0.641 1 96.94 40 GLU B C 1
ATOM 2233 O O . GLU B 1 40 ? 5.578 -21.672 -0.963 1 96.94 40 GLU B O 1
ATOM 2238 N N . ALA B 1 41 ? 7.551 -20.703 -1.372 1 97.25 41 ALA B N 1
ATOM 2239 C CA . ALA B 1 41 ? 7.738 -21.453 -2.619 1 97.25 41 ALA B CA 1
ATOM 2240 C C . ALA B 1 41 ? 7.844 -22.953 -2.357 1 97.25 41 ALA B C 1
ATOM 2242 O O . ALA B 1 41 ? 7.195 -23.75 -3.035 1 97.25 41 ALA B O 1
ATOM 2243 N N . ILE B 1 42 ? 8.594 -23.281 -1.377 1 96.75 42 ILE B N 1
ATOM 2244 C CA . ILE B 1 42 ? 8.797 -24.688 -1.025 1 96.75 42 ILE B CA 1
ATOM 2245 C C . ILE B 1 42 ? 7.477 -25.312 -0.581 1 96.75 42 ILE B C 1
ATOM 2247 O O . ILE B 1 42 ? 7.09 -26.375 -1.062 1 96.75 42 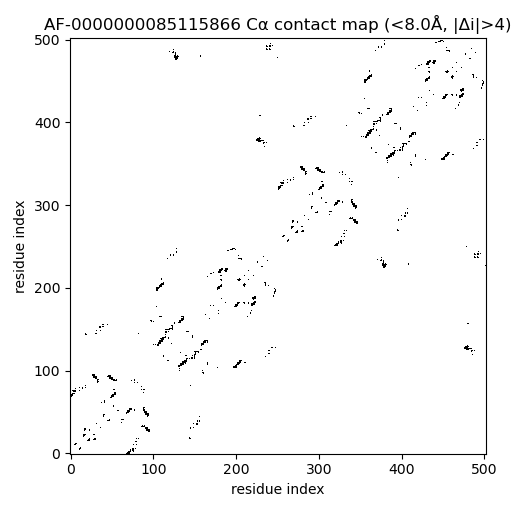ILE B O 1
ATOM 2251 N N . LYS B 1 43 ? 6.781 -24.578 0.275 1 95.69 43 LYS B N 1
ATOM 2252 C CA . LYS B 1 43 ? 5.512 -25.062 0.809 1 95.69 43 LYS B CA 1
ATOM 2253 C C . LYS B 1 43 ? 4.48 -25.25 -0.301 1 95.69 43 LYS B C 1
ATOM 2255 O O . LYS B 1 43 ? 3.607 -26.109 -0.212 1 95.69 43 LYS B O 1
ATOM 2260 N N . SER B 1 44 ? 4.648 -24.469 -1.329 1 95.25 44 SER B N 1
ATOM 2261 C CA . SER B 1 44 ? 3.672 -24.484 -2.412 1 95.25 44 SER B CA 1
ATOM 2262 C C . SER B 1 44 ? 4.129 -25.375 -3.561 1 95.25 44 SER B C 1
ATOM 2264 O O . SER B 1 44 ? 3.541 -25.359 -4.645 1 95.25 44 SER B O 1
ATOM 2266 N N . ASN B 1 45 ? 5.281 -26.109 -3.354 1 94.19 45 ASN B N 1
ATOM 2267 C CA . ASN B 1 45 ? 5.863 -26.984 -4.367 1 94.19 45 ASN B CA 1
ATOM 2268 C C . ASN B 1 45 ? 6.129 -26.234 -5.668 1 94.19 45 ASN B C 1
ATOM 2270 O O . ASN B 1 45 ? 5.828 -26.734 -6.754 1 94.19 45 ASN B O 1
ATOM 2274 N N . ALA B 1 46 ? 6.578 -25.016 -5.496 1 94.62 46 ALA B N 1
ATOM 2275 C CA . ALA B 1 46 ? 6.949 -24.219 -6.668 1 94.62 46 ALA B CA 1
ATOM 2276 C C . ALA B 1 46 ? 8.094 -24.875 -7.43 1 94.62 46 ALA B C 1
ATOM 2278 O O . ALA B 1 46 ? 8.828 -25.703 -6.875 1 94.62 46 ALA B O 1
ATOM 2279 N N . PRO B 1 47 ? 8.164 -24.578 -8.711 1 94.88 47 PRO B N 1
ATOM 2280 C CA . PRO B 1 47 ? 9.234 -25.188 -9.508 1 94.88 47 PRO B CA 1
ATOM 2281 C C . PRO B 1 47 ? 10.586 -24.516 -9.281 1 94.88 47 PRO B C 1
ATOM 2283 O O . PRO B 1 47 ? 11.086 -23.797 -10.156 1 94.88 47 PRO B O 1
ATOM 2286 N N . LEU B 1 48 ? 11.242 -24.859 -8.18 1 97.19 48 LEU B N 1
ATOM 2287 C CA . LEU B 1 48 ? 12.555 -24.328 -7.84 1 97.19 48 LEU B CA 1
ATOM 2288 C C . LEU B 1 48 ? 13.641 -24.984 -8.68 1 97.19 48 LEU B C 1
ATOM 2290 O O . LEU B 1 48 ? 13.648 -26.203 -8.844 1 97.19 48 LEU B O 1
ATOM 2294 N N . VAL B 1 49 ? 14.477 -24.172 -9.188 1 97.56 49 VAL B N 1
ATOM 2295 C CA . VAL B 1 49 ? 15.578 -24.672 -10.008 1 97.56 49 VAL B CA 1
ATOM 2296 C C . VAL B 1 49 ? 16.828 -24.844 -9.148 1 97.56 49 VAL B C 1
ATOM 2298 O O . VAL B 1 49 ? 17.578 -25.812 -9.328 1 97.56 49 VAL B O 1
ATOM 2301 N N . GLU B 1 50 ? 17.031 -23.906 -8.203 1 97.38 50 GLU B N 1
ATOM 2302 C CA . GLU B 1 50 ? 18.219 -23.953 -7.344 1 97.38 50 GLU B CA 1
ATOM 2303 C C . GLU B 1 50 ? 18.031 -23.062 -6.121 1 97.38 50 GLU B C 1
ATOM 2305 O O . GLU B 1 50 ? 17.281 -22.078 -6.168 1 97.38 50 GLU B O 1
ATOM 2310 N N . LEU B 1 51 ? 18.672 -23.5 -5.086 1 97.62 51 LEU B N 1
ATOM 2311 C CA . LEU B 1 51 ? 18.766 -22.703 -3.869 1 97.62 51 LEU B CA 1
ATOM 2312 C C . LEU B 1 51 ? 20.156 -22.062 -3.74 1 97.62 51 LEU B C 1
ATOM 2314 O O . LEU B 1 51 ? 21.172 -22.719 -3.99 1 97.62 51 LEU B O 1
ATOM 2318 N N . ILE B 1 52 ? 20.203 -20.812 -3.443 1 98.06 52 ILE B N 1
ATOM 2319 C CA . ILE B 1 52 ? 21.453 -20.062 -3.25 1 98.06 52 ILE B CA 1
ATOM 2320 C C . ILE B 1 52 ? 21.562 -19.609 -1.795 1 98.06 52 ILE B C 1
ATOM 2322 O O . ILE B 1 52 ? 20.719 -18.859 -1.307 1 98.06 52 ILE B O 1
ATOM 2326 N N . VAL B 1 53 ? 22.609 -20.062 -1.109 1 97.75 53 VAL B N 1
ATOM 2327 C CA . VAL B 1 53 ? 22.688 -19.859 0.333 1 97.75 53 VAL B CA 1
ATOM 2328 C C . VAL B 1 53 ? 24.016 -19.234 0.697 1 97.75 53 VAL B C 1
ATOM 2330 O O . VAL B 1 53 ? 25.078 -19.734 0.293 1 97.75 53 VAL B O 1
ATOM 2333 N N . ASP B 1 54 ? 23.906 -18.109 1.37 1 97.88 54 ASP B N 1
ATOM 2334 C CA . ASP B 1 54 ? 25.125 -17.5 1.914 1 97.88 54 ASP B CA 1
ATOM 2335 C C . ASP B 1 54 ? 25.844 -18.453 2.861 1 97.88 54 ASP B C 1
ATOM 2337 O O . ASP B 1 54 ? 25.203 -19.141 3.668 1 97.88 54 ASP B O 1
ATOM 2341 N N . GLU B 1 55 ? 27.078 -18.406 2.92 1 96.12 55 GLU B N 1
ATOM 2342 C CA . GLU B 1 55 ? 27.891 -19.344 3.705 1 96.12 55 GLU B CA 1
ATOM 2343 C C . GLU B 1 55 ? 27.672 -19.141 5.203 1 96.12 55 GLU B C 1
ATOM 2345 O O . GLU B 1 55 ? 27.922 -20.047 6 1 96.12 55 GLU B O 1
ATOM 2350 N N . ARG B 1 56 ? 27.219 -18.016 5.598 1 94.81 56 ARG B N 1
ATOM 2351 C CA . ARG B 1 56 ? 27 -17.703 7.008 1 94.81 56 ARG B CA 1
ATOM 2352 C C . ARG B 1 56 ? 25.562 -18.016 7.422 1 94.81 56 ARG B C 1
ATOM 2354 O O . ARG B 1 56 ? 25.188 -17.781 8.57 1 94.81 56 ARG B O 1
ATOM 2361 N N . THR B 1 57 ? 24.875 -18.5 6.441 1 94.06 57 THR B N 1
ATOM 2362 C CA . THR B 1 57 ? 23.469 -18.781 6.68 1 94.06 57 THR B CA 1
ATOM 2363 C C . THR B 1 57 ? 23.203 -20.281 6.586 1 94.06 57 THR B C 1
ATOM 2365 O O . THR B 1 57 ? 23.938 -21.016 5.934 1 94.06 57 THR B O 1
ATOM 2368 N N . ALA B 1 58 ? 22.172 -20.734 7.312 1 91.56 58 ALA B N 1
ATOM 2369 C CA . ALA B 1 58 ? 21.781 -22.141 7.266 1 91.56 58 ALA B CA 1
ATOM 2370 C C . ALA B 1 58 ? 20.375 -22.312 6.699 1 91.56 58 ALA B C 1
ATOM 2372 O O . ALA B 1 58 ? 19.484 -21.5 6.98 1 91.56 58 ALA B O 1
ATOM 2373 N N . VAL B 1 59 ? 20.234 -23.359 5.961 1 91.88 59 VAL B N 1
ATOM 2374 C CA . VAL B 1 59 ? 18.906 -23.734 5.492 1 91.88 59 VAL B CA 1
ATOM 2375 C C . VAL B 1 59 ? 18.078 -24.297 6.652 1 91.88 59 VAL B C 1
ATOM 2377 O O . VAL B 1 59 ? 18.531 -25.203 7.359 1 91.88 59 VAL B O 1
ATOM 2380 N N . PRO B 1 60 ? 16.969 -23.781 6.82 1 93.12 60 PRO B N 1
ATOM 2381 C CA . PRO B 1 60 ? 16.141 -24.328 7.906 1 93.12 60 PRO B CA 1
ATOM 2382 C C . PRO B 1 60 ? 15.883 -25.828 7.75 1 93.12 60 PRO B C 1
ATOM 2384 O O . PRO B 1 60 ? 15.555 -26.297 6.656 1 93.12 60 PRO B O 1
ATOM 2387 N N . PRO B 1 61 ? 16.062 -26.625 8.742 1 90.31 61 PRO B N 1
ATOM 2388 C CA . PRO B 1 61 ? 15.93 -28.078 8.672 1 90.31 61 PRO B CA 1
ATOM 2389 C C . PRO B 1 61 ? 14.539 -28.531 8.234 1 90.31 61 PRO B C 1
ATOM 2391 O O . PRO B 1 61 ? 14.383 -29.609 7.656 1 90.31 61 PRO B O 1
ATOM 2394 N N . GLY B 1 62 ? 13.547 -27.781 8.398 1 90.44 62 GLY B N 1
ATOM 2395 C CA . GLY B 1 62 ? 12.188 -28.156 8.047 1 90.44 62 GLY B CA 1
ATOM 2396 C C . GLY B 1 62 ? 11.867 -27.969 6.574 1 90.44 62 GLY B C 1
ATOM 2397 O O . GLY B 1 62 ? 10.812 -28.391 6.098 1 90.44 62 GLY B O 1
ATOM 2398 N N . TRP B 1 63 ? 12.844 -27.438 5.895 1 92.62 63 TRP B N 1
ATOM 2399 C CA . TRP B 1 63 ? 12.617 -27.203 4.469 1 92.62 63 TRP B CA 1
ATOM 2400 C C . TRP B 1 63 ? 12.836 -28.484 3.672 1 92.62 63 TRP B C 1
ATOM 2402 O O . TRP B 1 63 ? 13.867 -29.141 3.807 1 92.62 63 TRP B O 1
ATOM 2412 N N . ASN B 1 64 ? 11.844 -28.906 2.969 1 89.38 64 ASN B N 1
ATOM 2413 C CA . ASN B 1 64 ? 12.031 -30.016 2.049 1 89.38 64 ASN B CA 1
ATOM 2414 C C . ASN B 1 64 ? 12.609 -29.562 0.714 1 89.38 64 ASN B C 1
ATOM 2416 O O . ASN B 1 64 ? 11.859 -29.203 -0.201 1 89.38 64 ASN B O 1
ATOM 2420 N N . VAL B 1 65 ? 13.867 -29.641 0.621 1 87.69 65 VAL B N 1
ATOM 2421 C CA . VAL B 1 65 ? 14.531 -29.203 -0.601 1 87.69 65 VAL B CA 1
ATOM 2422 C C . VAL B 1 65 ? 15.258 -30.391 -1.245 1 87.69 65 VAL B C 1
ATOM 2424 O O . VAL B 1 65 ? 16.281 -30.203 -1.906 1 87.69 65 VAL B O 1
ATOM 2427 N N . THR B 1 66 ? 14.648 -31.516 -0.945 1 86.88 66 THR B N 1
ATOM 2428 C CA . THR B 1 66 ? 15.242 -32.719 -1.552 1 86.88 66 THR B CA 1
ATOM 2429 C C . THR B 1 66 ? 15.18 -32.625 -3.074 1 86.88 66 THR B C 1
ATOM 2431 O O . THR B 1 66 ? 14.117 -32.375 -3.643 1 86.88 66 THR B O 1
ATOM 2434 N N . GLY B 1 67 ? 16.234 -32.656 -3.756 1 89.56 67 GLY B N 1
ATOM 2435 C CA . GLY B 1 67 ? 16.281 -32.656 -5.211 1 89.56 67 GLY B CA 1
ATOM 2436 C C . GLY B 1 67 ? 16.594 -31.297 -5.793 1 89.56 67 GLY B C 1
ATOM 2437 O O . GLY B 1 67 ? 16.734 -31.156 -7.008 1 89.56 67 GLY B O 1
ATOM 2438 N N . VAL B 1 68 ? 16.516 -30.312 -4.988 1 94.12 68 VAL B N 1
ATOM 2439 C CA . VAL B 1 68 ? 16.859 -28.969 -5.453 1 94.12 68 VAL B CA 1
ATOM 2440 C C . VAL B 1 68 ? 18.344 -28.703 -5.215 1 94.12 68 VAL B C 1
ATOM 2442 O O . VAL B 1 68 ? 18.812 -28.766 -4.074 1 94.12 68 VAL B O 1
ATOM 2445 N N . PRO B 1 69 ? 19.094 -28.484 -6.266 1 96.06 69 PRO B N 1
ATOM 2446 C CA . PRO B 1 69 ? 20.5 -28.156 -6.074 1 96.06 69 PRO B CA 1
ATOM 2447 C C . PRO B 1 69 ? 20.719 -26.969 -5.148 1 96.06 69 PRO B C 1
ATOM 2449 O O . PRO B 1 69 ? 19.953 -26 -5.203 1 96.06 69 PRO B O 1
ATOM 2452 N N . VAL B 1 70 ? 21.703 -27.109 -4.277 1 96 70 VAL B N 1
ATOM 2453 C CA . VAL B 1 70 ? 22.031 -26.031 -3.359 1 96 70 VAL B CA 1
ATOM 2454 C C . VAL B 1 70 ? 23.422 -25.484 -3.68 1 96 70 VAL B C 1
ATOM 2456 O O . VAL B 1 70 ? 24.391 -26.266 -3.787 1 96 70 VAL B O 1
ATOM 2459 N N . THR B 1 71 ? 23.531 -24.203 -3.873 1 97.38 71 THR B N 1
ATOM 2460 C CA . THR B 1 71 ? 24.812 -23.531 -4.094 1 97.38 71 THR B CA 1
ATOM 2461 C C . THR B 1 71 ? 25.156 -22.625 -2.924 1 97.38 71 THR B C 1
ATOM 2463 O O . THR B 1 71 ? 24.359 -21.734 -2.574 1 97.38 71 THR B O 1
ATOM 2466 N N . ILE B 1 72 ? 26.297 -22.828 -2.293 1 97.75 72 ILE B N 1
ATOM 2467 C CA . ILE B 1 72 ? 26.781 -21.969 -1.216 1 97.75 72 ILE B CA 1
ATOM 2468 C C . ILE B 1 72 ? 27.594 -20.812 -1.8 1 97.75 72 ILE B C 1
ATOM 2470 O O . ILE B 1 72 ? 28.438 -21.016 -2.672 1 97.75 72 ILE B O 1
ATOM 2474 N N . VAL B 1 73 ? 27.328 -19.594 -1.31 1 98.06 73 VAL B N 1
ATOM 2475 C CA . VAL B 1 73 ? 28 -18.438 -1.885 1 98.06 73 VAL B CA 1
ATOM 2476 C C . VAL B 1 73 ? 28.547 -17.547 -0.769 1 98.06 73 VAL B C 1
ATOM 2478 O O . VAL B 1 73 ? 28.141 -17.672 0.386 1 98.06 73 VAL B O 1
ATOM 2481 N N . THR B 1 74 ? 29.469 -16.625 -1.136 1 97.38 74 THR B N 1
ATOM 2482 C CA . THR B 1 74 ? 29.984 -15.641 -0.198 1 97.38 74 THR B CA 1
ATOM 2483 C C . THR B 1 74 ? 29 -14.477 -0.049 1 97.38 74 THR B C 1
ATOM 2485 O O . THR B 1 74 ? 28.062 -14.352 -0.834 1 97.38 74 THR B O 1
ATOM 2488 N N . GLU B 1 75 ? 29.266 -13.68 0.962 1 96.25 75 GLU B N 1
ATOM 2489 C CA . GLU B 1 75 ? 28.453 -12.492 1.175 1 96.25 75 GLU B CA 1
ATOM 2490 C C . GLU B 1 75 ? 28.516 -11.555 -0.031 1 96.25 75 GLU B C 1
ATOM 2492 O O . GLU B 1 75 ? 27.5 -10.945 -0.404 1 96.25 75 GLU B O 1
ATOM 2497 N N . ALA B 1 76 ? 29.656 -11.453 -0.552 1 96.38 76 ALA B N 1
ATOM 2498 C CA . ALA B 1 76 ? 29.844 -10.586 -1.712 1 96.38 76 ALA B CA 1
ATOM 2499 C C . ALA B 1 76 ? 28.969 -11.031 -2.881 1 96.38 76 ALA B C 1
ATOM 2501 O O . ALA B 1 76 ? 28.359 -10.203 -3.555 1 96.38 76 ALA B O 1
ATOM 2502 N N . VAL B 1 77 ? 28.953 -12.32 -3.102 1 97.44 77 VAL B N 1
ATOM 2503 C CA . VAL B 1 77 ? 28.141 -12.875 -4.18 1 97.44 77 VAL B CA 1
ATOM 2504 C C . VAL B 1 77 ? 26.656 -12.664 -3.869 1 97.44 77 VAL B C 1
ATOM 2506 O O . VAL B 1 77 ? 25.891 -12.242 -4.738 1 97.44 77 VAL B O 1
ATOM 2509 N N . MET B 1 78 ? 26.297 -12.938 -2.652 1 97.69 78 MET B N 1
ATOM 2510 C CA . MET B 1 78 ? 24.906 -12.742 -2.244 1 97.69 78 MET B CA 1
ATOM 2511 C C . MET B 1 78 ? 24.469 -11.297 -2.467 1 97.69 78 MET B C 1
ATOM 2513 O O . MET B 1 78 ? 23.391 -11.047 -3.004 1 97.69 78 MET B O 1
ATOM 2517 N N . ARG B 1 79 ? 25.203 -10.359 -2.104 1 96.5 79 ARG B N 1
ATOM 2518 C CA . ARG B 1 79 ? 24.906 -8.938 -2.271 1 96.5 79 ARG B CA 1
ATOM 2519 C C . ARG B 1 79 ? 24.781 -8.578 -3.748 1 96.5 79 ARG B C 1
ATOM 2521 O O . ARG B 1 79 ? 23.922 -7.785 -4.129 1 96.5 79 ARG B O 1
ATOM 2528 N N . ALA B 1 80 ? 25.594 -9.203 -4.527 1 96.56 80 ALA B N 1
ATOM 2529 C CA . ALA B 1 80 ? 25.641 -8.898 -5.957 1 96.56 80 ALA B CA 1
ATOM 2530 C C . ALA B 1 80 ? 24.359 -9.336 -6.652 1 96.56 80 ALA B C 1
ATOM 2532 O O . ALA B 1 80 ? 23.953 -8.742 -7.652 1 96.56 80 ALA B O 1
ATOM 2533 N N . ILE B 1 81 ? 23.75 -10.344 -6.109 1 97.19 81 ILE B N 1
ATOM 2534 C CA . ILE B 1 81 ? 22.594 -10.883 -6.809 1 97.19 81 ILE B CA 1
ATOM 2535 C C . ILE B 1 81 ? 21.312 -10.422 -6.125 1 97.19 81 ILE B C 1
ATOM 2537 O O . ILE B 1 81 ? 20.203 -10.82 -6.512 1 97.19 81 ILE B O 1
ATOM 2541 N N . SER B 1 82 ? 21.422 -9.602 -5.109 1 96.5 82 SER B N 1
ATOM 2542 C CA . SER B 1 82 ? 20.266 -9.172 -4.324 1 96.5 82 SER B CA 1
ATOM 2543 C C . SER B 1 82 ? 19.734 -7.832 -4.809 1 96.5 82 SER B C 1
ATOM 2545 O O . SER B 1 82 ? 20.5 -6.953 -5.199 1 96.5 82 SER B O 1
ATOM 2547 N N . SER B 1 83 ? 18.453 -7.707 -4.801 1 94.81 83 SER B N 1
ATOM 2548 C CA . SER B 1 83 ? 17.812 -6.441 -5.125 1 94.81 83 SER B CA 1
ATOM 2549 C C . SER B 1 83 ? 17.578 -5.602 -3.875 1 94.81 83 SER B C 1
ATOM 2551 O O . SER B 1 83 ? 17.188 -4.438 -3.967 1 94.81 83 SER B O 1
ATOM 2553 N N . THR B 1 84 ? 17.812 -6.133 -2.705 1 91.75 84 THR B N 1
ATOM 2554 C CA . THR B 1 84 ? 17.625 -5.422 -1.446 1 91.75 84 THR B CA 1
ATOM 2555 C C . THR B 1 84 ? 18.953 -4.926 -0.894 1 91.75 84 THR B C 1
ATOM 2557 O O . THR B 1 84 ? 20.016 -5.469 -1.228 1 91.75 84 THR B O 1
ATOM 2560 N N . GLU B 1 85 ? 18.859 -3.979 -0.04 1 88.81 85 GLU B N 1
ATOM 2561 C CA . GLU B 1 85 ? 20.078 -3.406 0.547 1 88.81 85 GLU B CA 1
ATOM 2562 C C . GLU B 1 85 ? 20.688 -4.355 1.567 1 88.81 85 GLU B C 1
ATOM 2564 O O . GLU B 1 85 ? 21.922 -4.383 1.734 1 88.81 85 GLU B O 1
ATOM 2569 N N . THR B 1 86 ? 19.859 -5.137 2.221 1 90.69 86 THR B N 1
ATOM 2570 C CA . THR B 1 86 ? 20.328 -6.043 3.258 1 90.69 86 THR B CA 1
ATOM 2571 C C . THR B 1 86 ? 19.828 -7.461 3.012 1 90.69 86 THR B C 1
ATOM 2573 O O . THR B 1 86 ? 18.844 -7.891 3.623 1 90.69 86 THR B O 1
ATOM 2576 N N . PRO B 1 87 ? 20.547 -8.125 2.227 1 94.44 87 PRO B N 1
ATOM 2577 C CA . PRO B 1 87 ? 20.109 -9.484 1.918 1 94.44 87 PRO B CA 1
ATOM 2578 C C . PRO B 1 87 ? 20.047 -10.383 3.15 1 94.44 87 PRO B C 1
ATOM 2580 O O . PRO B 1 87 ? 20.875 -10.242 4.059 1 94.44 87 PRO B O 1
ATOM 2583 N N . GLN B 1 88 ? 19.172 -11.336 3.143 1 95.44 88 GLN B N 1
ATOM 2584 C CA . GLN B 1 88 ? 18.969 -12.211 4.297 1 95.44 88 GLN B CA 1
ATOM 2585 C C . GLN B 1 88 ? 19.844 -13.453 4.203 1 95.44 88 GLN B C 1
ATOM 2587 O O . GLN B 1 88 ? 19.875 -14.266 5.133 1 95.44 88 GLN B O 1
ATOM 2592 N N . GLY B 1 89 ? 20.484 -13.633 3.07 1 96.94 89 GLY B N 1
ATOM 2593 C CA . GLY B 1 89 ? 21.453 -14.719 2.943 1 96.94 89 GLY B CA 1
ATOM 2594 C C . GLY B 1 89 ? 20.875 -15.945 2.262 1 96.94 89 GLY B C 1
ATOM 2595 O O . GLY B 1 89 ? 21.516 -17 2.217 1 96.94 89 GLY B O 1
ATOM 2596 N N . ILE B 1 90 ? 19.672 -15.891 1.825 1 97.69 90 ILE B N 1
ATOM 2597 C CA . ILE B 1 90 ? 19.078 -17 1.085 1 97.69 90 ILE B CA 1
ATOM 2598 C C . ILE B 1 90 ? 18.312 -16.469 -0.12 1 97.69 90 ILE B C 1
ATOM 2600 O O . ILE B 1 90 ? 17.625 -15.453 -0.026 1 97.69 90 ILE B O 1
ATOM 2604 N N . ALA B 1 91 ? 18.422 -17.094 -1.216 1 98.06 91 ALA B N 1
ATOM 2605 C CA . ALA B 1 91 ? 17.688 -16.828 -2.447 1 98.06 91 ALA B CA 1
ATOM 2606 C C . ALA B 1 91 ? 17.391 -18.125 -3.203 1 98.06 91 ALA B C 1
ATOM 2608 O O . ALA B 1 91 ? 17.891 -19.188 -2.844 1 98.06 91 ALA B O 1
ATOM 2609 N N . ALA B 1 92 ? 16.547 -18.031 -4.164 1 98.12 92 ALA B N 1
ATOM 2610 C CA . ALA B 1 92 ? 16.25 -19.188 -5.008 1 98.12 92 ALA B CA 1
ATOM 2611 C C . ALA B 1 92 ? 15.906 -18.75 -6.43 1 98.12 92 ALA B C 1
ATOM 2613 O O . ALA B 1 92 ? 15.398 -17.641 -6.645 1 98.12 92 ALA B O 1
ATOM 2614 N N . VAL B 1 93 ? 16.281 -19.531 -7.324 1 98.44 93 VAL B N 1
ATOM 2615 C CA . VAL B 1 93 ? 15.844 -19.375 -8.711 1 98.44 93 VAL B CA 1
ATOM 2616 C C . VAL B 1 93 ? 14.625 -20.266 -8.969 1 98.44 93 VAL B C 1
ATOM 2618 O O . VAL B 1 93 ? 14.617 -21.438 -8.625 1 98.44 93 VAL B O 1
ATOM 2621 N N . CYS B 1 94 ? 13.633 -19.703 -9.531 1 98.25 94 CYS B N 1
ATOM 2622 C CA . CYS B 1 94 ? 12.367 -20.391 -9.781 1 98.25 94 CYS B CA 1
ATOM 2623 C C . CYS B 1 94 ? 11.922 -20.203 -11.227 1 98.25 94 CYS B C 1
ATOM 2625 O O . CYS B 1 94 ? 12.18 -19.156 -11.828 1 98.25 94 CYS B O 1
ATOM 2627 N N . ARG B 1 95 ? 11.234 -21.188 -11.797 1 98.06 95 ARG B N 1
ATOM 2628 C CA . ARG B 1 95 ? 10.617 -21.031 -13.117 1 98.06 95 ARG B CA 1
ATOM 2629 C C . ARG B 1 95 ? 9.359 -20.188 -13.031 1 98.06 95 ARG B C 1
ATOM 2631 O O . ARG B 1 95 ? 8.609 -20.266 -12.055 1 98.06 95 ARG B O 1
ATOM 2638 N N . GLN B 1 96 ? 9.172 -19.344 -14.031 1 97.5 96 GLN B N 1
ATOM 2639 C CA . GLN B 1 96 ? 7.922 -18.594 -14.102 1 97.5 96 GLN B CA 1
ATOM 2640 C C . GLN B 1 96 ? 6.727 -19.531 -14.227 1 97.5 96 GLN B C 1
ATOM 2642 O O . GLN B 1 96 ? 6.82 -20.594 -14.867 1 97.5 96 GLN B O 1
ATOM 2647 N N . LEU B 1 97 ? 5.672 -19.094 -13.648 1 92.38 97 LEU B N 1
ATOM 2648 C CA . LEU B 1 97 ? 4.508 -19.969 -13.523 1 92.38 97 LEU B CA 1
ATOM 2649 C C . LEU B 1 97 ? 3.602 -19.828 -14.742 1 92.38 97 LEU B C 1
ATOM 2651 O O . LEU B 1 97 ? 3.422 -18.734 -15.273 1 92.38 97 LEU B O 1
ATOM 2655 N N . SER B 1 98 ? 3.242 -20.953 -15.32 1 84.69 98 SER B N 1
ATOM 2656 C CA . SER B 1 98 ? 2.266 -21 -16.406 1 84.69 98 SER B CA 1
ATOM 2657 C C . SER B 1 98 ? 0.972 -21.672 -15.953 1 84.69 98 SER B C 1
ATOM 2659 O O . SER B 1 98 ? 0.995 -22.797 -15.438 1 84.69 98 SER B O 1
ATOM 2661 N N . THR B 1 99 ? -0.068 -20.859 -15.93 1 81.69 99 THR B N 1
ATOM 2662 C CA . THR B 1 99 ? -1.313 -21.453 -15.461 1 81.69 99 THR B CA 1
ATOM 2663 C C . THR B 1 99 ? -2.436 -21.234 -16.469 1 81.69 99 THR B C 1
ATOM 2665 O O . THR B 1 99 ? -2.543 -20.156 -17.047 1 81.69 99 THR B O 1
ATOM 2668 N N . GLU B 1 100 ? -3.074 -22.281 -16.781 1 84.88 100 GLU B N 1
ATOM 2669 C CA . GLU B 1 100 ? -4.316 -22.172 -17.531 1 84.88 100 GLU B CA 1
ATOM 2670 C C . GLU B 1 100 ? -5.512 -21.953 -16.609 1 84.88 100 GLU B C 1
ATOM 2672 O O . GLU B 1 100 ? -5.59 -22.562 -15.531 1 84.88 100 GLU B O 1
ATOM 2677 N N . LEU B 1 101 ? -6.246 -20.969 -17 1 89 101 LEU B N 1
ATOM 2678 C CA . LEU B 1 101 ? -7.391 -20.641 -16.156 1 89 101 LEU B CA 1
ATOM 2679 C C . LEU B 1 101 ? -8.664 -21.297 -16.672 1 89 101 LEU B C 1
ATOM 2681 O O . LEU B 1 101 ? -9 -21.156 -17.844 1 89 101 LEU B O 1
ATOM 2685 N N . GLU B 1 102 ? -9.18 -22.203 -15.859 1 86.62 102 GLU B N 1
ATOM 2686 C CA . GLU B 1 102 ? -10.484 -22.781 -16.141 1 86.62 102 GLU B CA 1
ATOM 2687 C C . GLU B 1 102 ? -11.414 -22.641 -14.938 1 86.62 102 GLU B C 1
ATOM 2689 O O . GLU B 1 102 ? -10.977 -22.734 -13.789 1 86.62 102 GLU B O 1
ATOM 2694 N N . GLY B 1 103 ? -12.617 -22.375 -15.195 1 90.62 103 GLY B N 1
ATOM 2695 C CA . GLY B 1 103 ? -13.633 -22.391 -14.156 1 90.62 103 GLY B CA 1
ATOM 2696 C C . GLY B 1 103 ? -13.492 -21.266 -13.156 1 90.62 103 GLY B C 1
ATOM 2697 O O . GLY B 1 103 ? -13.734 -21.453 -11.961 1 90.62 103 GLY B O 1
ATOM 2698 N N . VAL B 1 104 ? -13.055 -20.156 -13.609 1 95.19 104 VAL B N 1
ATOM 2699 C CA . VAL B 1 104 ? -12.859 -19 -12.75 1 95.19 104 VAL B CA 1
ATOM 2700 C C . VAL B 1 104 ? -14.211 -18.359 -12.422 1 95.19 104 VAL B C 1
ATOM 2702 O O . VAL B 1 104 ? -14.969 -18 -13.328 1 95.19 104 VAL B O 1
ATOM 2705 N N . LYS B 1 105 ? -14.484 -18.281 -11.125 1 97.06 105 LYS B N 1
ATOM 2706 C CA . LYS B 1 105 ? -15.75 -17.688 -10.695 1 97.06 105 LYS B CA 1
ATOM 2707 C C . LYS B 1 105 ? -15.547 -16.297 -10.141 1 97.06 105 LYS B C 1
ATOM 2709 O O . LYS B 1 105 ? -16.453 -15.469 -10.148 1 97.06 105 LYS B O 1
ATOM 2714 N N . THR B 1 106 ? -14.391 -16.062 -9.602 1 98.25 106 THR B N 1
ATOM 2715 C CA . THR B 1 106 ? -14.031 -14.75 -9.086 1 98.25 106 THR B CA 1
ATOM 2716 C C . THR B 1 106 ? -12.664 -14.32 -9.617 1 98.25 106 THR B C 1
ATOM 2718 O O . THR B 1 106 ? -11.75 -15.133 -9.727 1 98.25 106 THR B O 1
ATOM 2721 N N . ALA B 1 107 ? -12.57 -13.023 -9.984 1 98.75 107 ALA B N 1
ATOM 2722 C CA . ALA B 1 107 ? -11.305 -12.555 -10.539 1 98.75 107 ALA B CA 1
ATOM 2723 C C . ALA B 1 107 ? -11.07 -11.086 -10.203 1 98.75 107 ALA B C 1
ATOM 2725 O O . ALA B 1 107 ? -12.023 -10.312 -10.086 1 98.75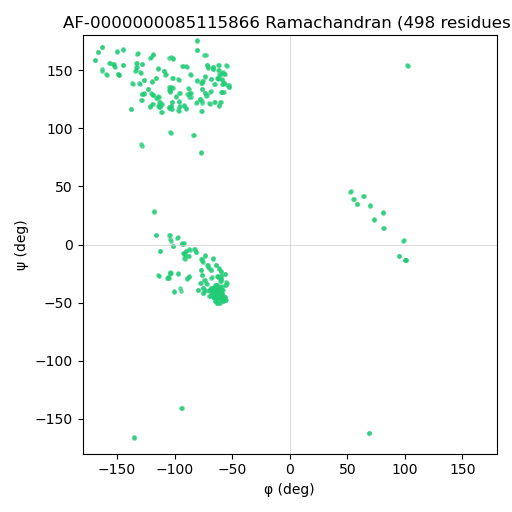 107 ALA B O 1
ATOM 2726 N N . LEU B 1 108 ? -9.898 -10.75 -10.023 1 98.94 108 LEU B N 1
ATOM 2727 C CA . LEU B 1 108 ? -9.445 -9.359 -9.984 1 98.94 108 LEU B CA 1
ATOM 2728 C C . LEU B 1 108 ? -8.758 -8.977 -11.297 1 98.94 108 LEU B C 1
ATOM 2730 O O . LEU B 1 108 ? -7.773 -9.602 -11.695 1 98.94 108 LEU B O 1
ATOM 2734 N N . LEU B 1 109 ? -9.312 -8.055 -11.992 1 98.94 109 LEU B N 1
ATOM 2735 C CA . LEU B 1 109 ? -8.766 -7.512 -13.234 1 98.94 109 LEU B CA 1
ATOM 2736 C C . LEU B 1 109 ? -8.039 -6.199 -12.977 1 98.94 109 LEU B C 1
ATOM 2738 O O . LEU B 1 109 ? -8.602 -5.27 -12.398 1 98.94 109 LEU B O 1
ATOM 2742 N N . ILE B 1 110 ? -6.797 -6.137 -13.453 1 98.94 110 ILE B N 1
ATOM 2743 C CA . ILE B 1 110 ? -5.98 -4.969 -13.133 1 98.94 110 ILE B CA 1
ATOM 2744 C C . ILE B 1 110 ? -5.582 -4.25 -14.414 1 98.94 110 ILE B C 1
ATOM 2746 O O . ILE B 1 110 ? -4.883 -4.816 -15.258 1 98.94 110 ILE B O 1
ATOM 2750 N N . ASP B 1 111 ? -5.977 -3.002 -14.5 1 98.81 111 ASP B N 1
ATOM 2751 C CA . ASP B 1 111 ? -5.734 -2.178 -15.68 1 98.81 111 ASP B CA 1
ATOM 2752 C C . ASP B 1 111 ? -4.594 -1.193 -15.438 1 98.81 111 ASP B C 1
ATOM 2754 O O . ASP B 1 111 ? -4.805 -0.118 -14.867 1 98.81 111 ASP B O 1
ATOM 2758 N N . ALA B 1 112 ? -3.412 -1.569 -15.859 1 98.38 112 ALA B N 1
ATOM 2759 C CA . ALA B 1 112 ? -2.26 -0.687 -16.016 1 98.38 112 ALA B CA 1
ATOM 2760 C C . ALA B 1 112 ? -1.815 -0.126 -14.664 1 98.38 112 ALA B C 1
ATOM 2762 O O . ALA B 1 112 ? -1.543 1.071 -14.547 1 98.38 112 ALA B O 1
ATOM 2763 N N . VAL B 1 113 ? -1.797 -0.956 -13.633 1 98.62 113 VAL B N 1
ATOM 2764 C CA . VAL B 1 113 ? -1.153 -0.559 -12.383 1 98.62 113 VAL B CA 1
ATOM 2765 C C . VAL B 1 113 ? 0.362 -0.695 -12.516 1 98.62 113 VAL B C 1
ATOM 2767 O O . VAL B 1 113 ? 0.87 -1.777 -12.82 1 98.62 113 VAL B O 1
ATOM 2770 N N . GLN B 1 114 ? 1.061 0.356 -12.258 1 97.44 114 GLN B N 1
ATOM 2771 C CA . GLN B 1 114 ? 2.479 0.417 -12.602 1 97.44 114 GLN B CA 1
ATOM 2772 C C . GLN B 1 114 ? 3.348 0.281 -11.352 1 97.44 114 GLN B C 1
ATOM 2774 O O . GLN B 1 114 ? 4.492 -0.17 -11.43 1 97.44 114 GLN B O 1
ATOM 2779 N N . ASP B 1 115 ? 2.885 0.689 -10.211 1 97.88 115 ASP B N 1
ATOM 2780 C CA . ASP B 1 115 ? 3.67 0.591 -8.984 1 97.88 115 ASP B CA 1
ATOM 2781 C C . ASP B 1 115 ? 3.822 -0.863 -8.547 1 97.88 115 ASP B C 1
ATOM 2783 O O . ASP B 1 115 ? 2.83 -1.537 -8.258 1 97.88 115 ASP B O 1
ATOM 2787 N N . PRO B 1 116 ? 5.004 -1.366 -8.422 1 98.12 116 PRO B N 1
ATOM 2788 C CA . PRO B 1 116 ? 5.219 -2.771 -8.07 1 98.12 116 PRO B CA 1
ATOM 2789 C C . PRO B 1 116 ? 4.66 -3.127 -6.691 1 98.12 116 PRO B C 1
ATOM 2791 O O . PRO B 1 116 ? 4.141 -4.227 -6.5 1 98.12 116 PRO B O 1
ATOM 2794 N N . GLY B 1 117 ? 4.777 -2.217 -5.738 1 98 117 GLY B N 1
ATOM 2795 C CA . GLY B 1 117 ? 4.215 -2.461 -4.418 1 98 117 GLY B CA 1
ATOM 2796 C C . GLY B 1 117 ? 2.711 -2.645 -4.434 1 98 117 GLY B C 1
ATOM 2797 O O . GLY B 1 117 ? 2.188 -3.582 -3.824 1 98 117 GLY B O 1
ATOM 2798 N N . ASN B 1 118 ? 2.059 -1.781 -5.148 1 98.62 118 ASN B N 1
ATOM 2799 C CA . ASN B 1 118 ? 0.607 -1.879 -5.27 1 98.62 118 ASN B CA 1
ATOM 2800 C C . ASN B 1 118 ? 0.19 -3.18 -5.949 1 98.62 118 ASN B C 1
ATOM 2802 O O . ASN B 1 118 ? -0.734 -3.855 -5.492 1 98.62 118 ASN B O 1
ATOM 2806 N N . LEU B 1 119 ? 0.875 -3.486 -7.008 1 98.81 119 LEU B N 1
ATOM 2807 C CA . LEU B 1 119 ? 0.522 -4.691 -7.75 1 98.81 119 LEU B CA 1
ATOM 2808 C C . LEU B 1 119 ? 0.667 -5.93 -6.875 1 98.81 119 LEU B C 1
ATOM 2810 O O . LEU B 1 119 ? -0.261 -6.734 -6.77 1 98.81 119 LEU B O 1
ATOM 2814 N N . GLY B 1 120 ? 1.822 -6.059 -6.227 1 98.81 120 GLY B N 1
ATOM 2815 C CA . GLY B 1 120 ? 2.025 -7.195 -5.344 1 98.81 120 GLY B CA 1
ATOM 2816 C C . GLY B 1 120 ? 1.02 -7.258 -4.211 1 98.81 120 GLY B C 1
ATOM 2817 O O . GLY B 1 120 ? 0.497 -8.328 -3.895 1 98.81 120 GLY B O 1
ATOM 2818 N N . THR B 1 121 ? 0.745 -6.117 -3.625 1 98.69 121 THR B N 1
ATOM 2819 C CA . THR B 1 121 ? -0.202 -6.039 -2.518 1 98.69 121 THR B CA 1
ATOM 2820 C C . THR B 1 121 ? -1.597 -6.465 -2.967 1 98.69 121 THR B C 1
ATOM 2822 O O . THR B 1 121 ? -2.303 -7.164 -2.238 1 98.69 121 THR B O 1
ATOM 2825 N N . MET B 1 122 ? -1.956 -6.086 -4.168 1 98.88 122 MET B N 1
ATOM 2826 C CA . MET B 1 122 ? -3.275 -6.453 -4.68 1 98.88 122 MET B CA 1
ATOM 2827 C C . MET B 1 122 ? -3.367 -7.953 -4.922 1 98.88 122 MET B C 1
ATOM 2829 O O . MET B 1 122 ? -4.402 -8.57 -4.664 1 98.88 122 MET B O 1
ATOM 2833 N N . ILE B 1 123 ? -2.33 -8.555 -5.41 1 98.81 123 ILE B N 1
ATOM 2834 C CA . ILE B 1 123 ? -2.285 -10 -5.586 1 98.81 123 ILE B CA 1
ATOM 2835 C C . ILE B 1 123 ? -2.434 -10.695 -4.23 1 98.81 123 ILE B C 1
ATOM 2837 O O . ILE B 1 123 ? -3.215 -11.641 -4.09 1 98.81 123 ILE B O 1
ATOM 2841 N N . ARG B 1 124 ? -1.701 -10.156 -3.252 1 98.81 124 ARG B N 1
ATOM 2842 C CA . ARG B 1 124 ? -1.785 -10.68 -1.893 1 98.81 124 ARG B CA 1
ATOM 2843 C C . ARG B 1 124 ? -3.201 -10.547 -1.341 1 98.81 124 ARG B C 1
ATOM 2845 O O . ARG B 1 124 ? -3.713 -11.469 -0.701 1 98.81 124 ARG B O 1
ATOM 2852 N N . THR B 1 125 ? -3.816 -9.438 -1.591 1 98.81 125 THR B N 1
ATOM 2853 C CA . THR B 1 125 ? -5.176 -9.18 -1.133 1 98.81 125 THR B CA 1
ATOM 2854 C C . THR B 1 125 ? -6.164 -10.117 -1.824 1 98.81 125 THR B C 1
ATOM 2856 O O . THR B 1 125 ? -7.09 -10.633 -1.19 1 98.81 125 THR B O 1
ATOM 2859 N N . ALA B 1 126 ? -5.977 -10.312 -3.115 1 98.81 126 ALA B N 1
ATOM 2860 C CA . ALA B 1 126 ? -6.824 -11.242 -3.85 1 98.81 126 ALA B CA 1
ATOM 2861 C C . ALA B 1 126 ? -6.754 -12.641 -3.244 1 98.81 126 ALA B C 1
ATOM 2863 O O . ALA B 1 126 ? -7.781 -13.297 -3.059 1 98.81 126 ALA B O 1
ATOM 2864 N N . ASP B 1 127 ? -5.57 -13.102 -2.936 1 98.62 127 ASP B N 1
ATOM 2865 C CA . ASP B 1 127 ? -5.371 -14.375 -2.256 1 98.62 127 ASP B CA 1
ATOM 2866 C C . ASP B 1 127 ? -6.109 -14.406 -0.92 1 98.62 127 ASP B C 1
ATOM 2868 O O . ASP B 1 127 ? -6.875 -15.336 -0.648 1 98.62 127 ASP B O 1
ATOM 2872 N N . SER B 1 128 ? -5.934 -13.352 -0.127 1 98.38 128 SER B N 1
ATOM 2873 C CA . SER B 1 128 ? -6.582 -13.266 1.178 1 98.38 128 SER B CA 1
ATOM 2874 C C . SER B 1 128 ? -8.094 -13.359 1.05 1 98.38 128 SER B C 1
ATOM 2876 O O . SER B 1 128 ? -8.758 -14.023 1.853 1 98.38 128 SER B O 1
ATOM 2878 N N . ALA B 1 129 ? -8.625 -12.734 0.024 1 98.12 129 ALA B N 1
ATOM 2879 C CA . ALA B 1 129 ? -10.07 -12.648 -0.169 1 98.12 129 ALA B CA 1
ATOM 2880 C C . ALA B 1 129 ? -10.617 -13.922 -0.813 1 98.12 129 ALA B C 1
ATOM 2882 O O . ALA B 1 129 ? -11.82 -14.055 -1.025 1 98.12 129 ALA B O 1
ATOM 2883 N N . GLY B 1 130 ? -9.75 -14.805 -1.194 1 97.44 130 GLY B N 1
ATOM 2884 C CA . GLY B 1 130 ? -10.18 -16.062 -1.758 1 97.44 130 GLY B CA 1
ATOM 2885 C C . GLY B 1 130 ? -10.562 -15.969 -3.223 1 97.44 130 GLY B C 1
ATOM 2886 O O . GLY B 1 130 ? -11.422 -16.719 -3.697 1 97.44 130 GLY B O 1
ATOM 2887 N N . ILE B 1 131 ? -10.016 -15.07 -3.941 1 97.75 131 ILE B N 1
ATOM 2888 C CA . ILE B 1 131 ? -10.258 -14.859 -5.363 1 97.75 131 ILE B CA 1
ATOM 2889 C C . ILE B 1 131 ? -9.57 -15.953 -6.172 1 97.75 131 ILE B C 1
ATOM 2891 O O . ILE B 1 131 ? -8.438 -16.328 -5.875 1 97.75 131 ILE B O 1
ATOM 2895 N N . ASP B 1 132 ? -10.172 -16.375 -7.234 1 97.56 132 ASP B N 1
ATOM 2896 C CA . ASP B 1 132 ? -9.68 -17.516 -7.996 1 97.56 132 ASP B CA 1
ATOM 2897 C C . ASP B 1 132 ? -8.453 -17.141 -8.82 1 97.56 132 ASP B C 1
ATOM 2899 O O . ASP B 1 132 ? -7.531 -17.953 -8.969 1 97.56 132 ASP B O 1
ATOM 2903 N N . ALA B 1 133 ? -8.539 -15.875 -9.344 1 98.25 133 ALA B N 1
ATOM 2904 C CA . ALA B 1 133 ? -7.465 -15.523 -10.266 1 98.25 133 ALA B CA 1
ATOM 2905 C C . ALA B 1 133 ? -7.281 -14.008 -10.344 1 98.25 133 ALA B C 1
ATOM 2907 O O . ALA B 1 133 ? -8.219 -13.25 -10.07 1 98.25 133 ALA B O 1
ATOM 2908 N N . VAL B 1 134 ? -6.098 -13.648 -10.727 1 98.75 134 VAL B N 1
ATOM 2909 C CA . VAL B 1 134 ? -5.781 -12.258 -11.023 1 98.75 134 VAL B CA 1
ATOM 2910 C C . VAL B 1 134 ? -5.352 -12.125 -12.484 1 98.75 134 VAL B C 1
ATOM 2912 O O . VAL B 1 134 ? -4.492 -12.875 -12.953 1 98.75 134 VAL B O 1
ATOM 2915 N N . ILE B 1 135 ? -5.977 -11.195 -13.188 1 98.69 135 ILE B N 1
ATOM 2916 C CA . ILE B 1 135 ? -5.645 -10.945 -14.586 1 98.69 135 ILE B CA 1
ATOM 2917 C C . ILE B 1 135 ? -4.977 -9.578 -14.719 1 98.69 135 ILE B C 1
ATOM 2919 O O . ILE B 1 135 ? -5.559 -8.555 -14.344 1 98.69 135 ILE B O 1
ATOM 2923 N N . LEU B 1 136 ? -3.77 -9.609 -15.227 1 98.56 136 LEU B N 1
ATOM 2924 C CA . LEU B 1 136 ? -3.012 -8.383 -15.438 1 98.56 136 LEU B CA 1
ATOM 2925 C C . LEU B 1 136 ? -3.156 -7.895 -16.875 1 98.56 136 LEU B C 1
ATOM 2927 O O . LEU B 1 136 ? -2.764 -8.594 -17.812 1 98.56 136 LEU B O 1
ATOM 2931 N N . GLY B 1 137 ? -3.686 -6.75 -16.984 1 98.56 137 GLY B N 1
ATOM 2932 C CA . GLY B 1 137 ? -3.785 -6.145 -18.312 1 98.56 137 GLY B CA 1
ATOM 2933 C C . GLY B 1 137 ? -2.492 -5.492 -18.766 1 98.56 137 GLY B C 1
ATOM 2934 O O . GLY B 1 137 ? -1.519 -5.438 -18 1 98.56 137 GLY B O 1
ATOM 2935 N N . GLU B 1 138 ? -2.523 -5.008 -20 1 97.5 138 GLU B N 1
ATOM 2936 C CA . GLU B 1 138 ? -1.385 -4.285 -20.562 1 97.5 138 GLU B CA 1
ATOM 2937 C C . GLU B 1 138 ? -1.052 -3.051 -19.719 1 97.5 138 GLU B C 1
ATOM 2939 O O . GLU B 1 138 ? -1.952 -2.357 -19.25 1 97.5 138 GLU B O 1
ATOM 2944 N N . GLY B 1 139 ? 0.268 -2.811 -19.594 1 97.44 139 GLY B N 1
ATOM 2945 C CA . GLY B 1 139 ? 0.688 -1.611 -18.891 1 97.44 139 GLY B CA 1
ATOM 2946 C C . GLY B 1 139 ? 0.993 -1.857 -17.422 1 97.44 139 GLY B C 1
ATOM 2947 O O . GLY B 1 139 ? 1.551 -0.992 -16.75 1 97.44 139 GLY B O 1
ATOM 2948 N N . CYS B 1 140 ? 0.668 -3.02 -16.906 1 98.44 140 CYS B N 1
ATOM 2949 C CA . CYS B 1 140 ? 0.981 -3.352 -15.523 1 98.44 140 CYS B CA 1
ATOM 2950 C C . CYS B 1 140 ? 2.479 -3.576 -15.344 1 98.44 140 CYS B C 1
ATOM 2952 O O . CYS B 1 140 ? 3.18 -3.91 -16.297 1 98.44 140 CYS B O 1
ATOM 2954 N N . ALA B 1 141 ? 2.904 -3.348 -14.125 1 98.12 141 ALA B N 1
ATOM 2955 C CA . ALA B 1 141 ? 4.273 -3.713 -13.773 1 98.12 141 ALA B CA 1
ATOM 2956 C C . ALA B 1 141 ? 4.543 -5.184 -14.078 1 98.12 141 ALA B C 1
ATOM 2958 O O . ALA B 1 141 ? 3.619 -6 -14.094 1 98.12 141 ALA B O 1
ATOM 2959 N N . ASP B 1 142 ? 5.801 -5.48 -14.312 1 98 142 ASP B N 1
ATOM 2960 C CA . ASP B 1 142 ? 6.223 -6.852 -14.586 1 98 142 ASP B CA 1
ATOM 2961 C C . ASP B 1 142 ? 5.996 -7.746 -13.367 1 98 142 ASP B C 1
ATOM 2963 O O . ASP B 1 142 ? 6.516 -7.477 -12.281 1 98 142 ASP B O 1
ATOM 2967 N N . LEU B 1 143 ? 5.258 -8.789 -13.516 1 97.88 143 LEU B N 1
ATOM 2968 C CA . LEU B 1 143 ? 4.84 -9.688 -12.445 1 97.88 143 LEU B CA 1
ATOM 2969 C C . LEU B 1 143 ? 6.051 -10.227 -11.688 1 97.88 143 LEU B C 1
ATOM 2971 O O . LEU B 1 143 ? 5.996 -10.398 -10.469 1 97.88 143 LEU B O 1
ATOM 2975 N N . TYR B 1 144 ? 7.105 -10.406 -12.32 1 98.19 144 TYR B N 1
ATOM 2976 C CA . TYR B 1 144 ? 8.227 -11.117 -11.711 1 98.19 144 TYR B CA 1
ATOM 2977 C C . TYR B 1 144 ? 9.328 -10.141 -11.312 1 98.19 144 TYR B C 1
ATOM 2979 O O . TYR B 1 144 ? 10.445 -10.562 -10.977 1 98.19 144 TYR B O 1
ATOM 2987 N N . ASN B 1 145 ? 8.977 -8.883 -11.438 1 97.94 145 ASN B N 1
ATOM 2988 C CA . ASN B 1 145 ? 9.828 -7.895 -10.797 1 97.94 145 ASN B CA 1
ATOM 2989 C C . ASN B 1 145 ? 10.055 -8.219 -9.32 1 97.94 145 ASN B C 1
ATOM 2991 O O . ASN B 1 145 ? 9.109 -8.555 -8.602 1 97.94 145 ASN B O 1
ATOM 2995 N N . PRO B 1 146 ? 11.32 -8.086 -8.891 1 97.38 146 PRO B N 1
ATOM 2996 C CA . PRO B 1 146 ? 11.609 -8.477 -7.512 1 97.38 146 PRO B CA 1
ATOM 2997 C C . PRO B 1 146 ? 10.734 -7.746 -6.496 1 97.38 146 PRO B C 1
ATOM 2999 O O . PRO B 1 146 ? 10.312 -8.344 -5.5 1 97.38 146 PRO B O 1
ATOM 3002 N N . LYS B 1 147 ? 10.438 -6.531 -6.805 1 96.81 147 LYS B N 1
ATOM 3003 C CA . LYS B 1 147 ? 9.617 -5.754 -5.883 1 96.81 147 LYS B CA 1
ATOM 3004 C C . LYS B 1 147 ? 8.18 -6.27 -5.867 1 96.81 147 LYS B C 1
ATOM 3006 O O . LYS B 1 147 ? 7.535 -6.293 -4.816 1 96.81 147 LYS B O 1
ATOM 3011 N N . VAL B 1 148 ? 7.672 -6.625 -7.004 1 98.5 148 VAL B N 1
ATOM 3012 C CA . VAL B 1 148 ? 6.336 -7.199 -7.074 1 98.5 148 VAL B CA 1
ATOM 3013 C C . VAL B 1 148 ? 6.301 -8.523 -6.316 1 98.5 148 VAL B C 1
ATOM 3015 O O . VAL B 1 148 ? 5.449 -8.727 -5.445 1 98.5 148 VAL B O 1
ATOM 3018 N N . VAL B 1 149 ? 7.23 -9.367 -6.609 1 98.44 149 VAL B N 1
ATOM 3019 C CA . VAL B 1 149 ? 7.305 -10.688 -6 1 98.44 149 VAL B CA 1
ATOM 3020 C C . VAL B 1 149 ? 7.359 -10.555 -4.48 1 98.44 149 VAL B C 1
ATOM 3022 O O . VAL B 1 149 ? 6.617 -11.234 -3.764 1 98.44 149 VAL B O 1
ATOM 3025 N N . ARG B 1 150 ? 8.156 -9.672 -4.008 1 97.38 150 ARG B N 1
ATOM 3026 C CA . ARG B 1 150 ? 8.273 -9.461 -2.57 1 97.38 150 ARG B CA 1
ATOM 3027 C C . ARG B 1 150 ? 6.961 -8.977 -1.975 1 97.38 150 ARG B C 1
ATOM 3029 O O . ARG B 1 150 ? 6.551 -9.43 -0.906 1 97.38 150 ARG B O 1
ATOM 3036 N N . ALA B 1 151 ? 6.277 -8.109 -2.688 1 97.69 151 ALA B N 1
ATOM 3037 C CA . ALA B 1 151 ? 5.055 -7.492 -2.178 1 97.69 151 ALA B CA 1
ATOM 3038 C C . ALA B 1 151 ? 3.91 -8.5 -2.131 1 97.69 151 ALA B C 1
ATOM 3040 O O . ALA B 1 151 ? 2.934 -8.305 -1.404 1 97.69 151 ALA B O 1
ATOM 3041 N N . THR B 1 152 ? 4.031 -9.602 -2.848 1 98.5 152 THR B N 1
ATOM 3042 C CA . THR B 1 152 ? 2.982 -10.617 -2.82 1 98.5 152 THR B CA 1
ATOM 3043 C C . THR B 1 152 ? 3.043 -11.422 -1.527 1 98.5 152 THR B C 1
ATOM 3045 O O . THR B 1 152 ? 2.088 -12.117 -1.178 1 98.5 152 THR B O 1
ATOM 3048 N N . GLN B 1 153 ? 4.258 -11.461 -0.962 1 97.69 153 GLN B N 1
ATOM 3049 C CA . GLN B 1 153 ? 4.504 -12.203 0.27 1 97.69 153 GLN B CA 1
ATOM 3050 C C . GLN B 1 153 ? 4.152 -13.68 0.101 1 97.69 153 GLN B C 1
ATOM 3052 O O . GLN B 1 153 ? 3.535 -14.281 0.983 1 97.69 153 GLN B O 1
ATOM 3057 N N . GLY B 1 154 ? 4.406 -14.172 -1.09 1 98.06 154 GLY B N 1
ATOM 3058 C CA . GLY B 1 154 ? 4.219 -15.594 -1.349 1 98.06 154 GLY B CA 1
ATOM 3059 C C . GLY B 1 154 ? 2.92 -15.906 -2.066 1 98.06 154 GLY B C 1
ATOM 3060 O O . GLY B 1 154 ? 2.756 -17 -2.617 1 98.06 154 GLY B O 1
ATOM 3061 N N . SER B 1 155 ? 1.986 -14.961 -2.152 1 98.44 155 SER B N 1
ATOM 3062 C CA . SER B 1 155 ? 0.677 -15.195 -2.754 1 98.44 155 SER B CA 1
ATOM 3063 C C . SER B 1 155 ? 0.8 -15.523 -4.238 1 98.44 155 SER B C 1
ATOM 3065 O O . SER B 1 155 ? -0.135 -16.047 -4.84 1 98.44 155 SER B O 1
ATOM 3067 N N . LEU B 1 156 ? 1.916 -15.211 -4.777 1 97.44 156 LEU B N 1
ATOM 3068 C CA . LEU B 1 156 ? 2.217 -15.539 -6.168 1 97.44 156 LEU B CA 1
ATOM 3069 C C . LEU B 1 156 ? 2.072 -17.047 -6.41 1 97.44 156 LEU B C 1
ATOM 3071 O O . LEU B 1 156 ? 1.758 -17.469 -7.523 1 97.44 156 LEU B O 1
ATOM 3075 N N . PHE B 1 157 ? 2.223 -17.844 -5.387 1 97.25 157 PHE B N 1
ATOM 3076 C CA . PHE B 1 157 ? 2.223 -19.297 -5.523 1 97.25 157 PHE B CA 1
ATOM 3077 C C . PHE B 1 157 ? 0.876 -19.875 -5.109 1 97.25 157 PHE B C 1
ATOM 3079 O O . PHE B 1 157 ? 0.675 -21.094 -5.164 1 97.25 157 PHE B O 1
ATOM 3086 N N . HIS B 1 158 ? -0.078 -19.062 -4.676 1 96.88 158 HIS B N 1
ATOM 3087 C CA . HIS B 1 158 ? -1.307 -19.547 -4.059 1 96.88 158 HIS B CA 1
ATOM 3088 C C . HIS B 1 158 ? -2.484 -19.453 -5.023 1 96.88 158 HIS B C 1
ATOM 3090 O O . HIS B 1 158 ? -3.494 -20.141 -4.848 1 96.88 158 HIS B O 1
ATOM 3096 N N . LEU B 1 159 ? -2.383 -18.547 -5.992 1 96.06 159 LEU B N 1
ATOM 3097 C CA . LEU B 1 159 ? -3.439 -18.375 -6.984 1 96.06 159 LEU B CA 1
ATOM 3098 C C . LEU B 1 159 ? -2.852 -18.016 -8.344 1 96.06 159 LEU B C 1
ATOM 3100 O O . LEU B 1 159 ? -1.772 -17.422 -8.422 1 96.06 159 LEU B O 1
ATOM 3104 N N . PRO B 1 160 ? -3.568 -18.328 -9.406 1 97.25 160 PRO B N 1
ATOM 3105 C CA . PRO B 1 160 ? -3.059 -17.969 -10.734 1 97.25 160 PRO B CA 1
ATOM 3106 C C . PRO B 1 160 ? -3.059 -16.469 -10.984 1 97.25 160 PRO B C 1
ATOM 3108 O O . PRO B 1 160 ? -4.055 -15.797 -10.703 1 97.25 160 PRO B O 1
ATOM 3111 N N . VAL B 1 161 ? -2.008 -15.969 -11.438 1 98.12 161 VAL B N 1
ATOM 3112 C CA . VAL B 1 161 ? -1.858 -14.602 -11.93 1 98.12 161 VAL B CA 1
ATOM 3113 C C . VAL B 1 161 ? -1.4 -14.625 -13.383 1 98.12 161 VAL B C 1
ATOM 3115 O O . VAL B 1 161 ? -0.314 -15.125 -13.695 1 98.12 161 VAL B O 1
ATOM 3118 N N . VAL B 1 162 ? -2.195 -14.078 -14.281 1 96.88 162 VAL B N 1
ATOM 3119 C CA . VAL B 1 162 ? -1.874 -14.219 -15.695 1 96.88 162 VAL B CA 1
ATOM 3120 C C . VAL B 1 162 ? -2.016 -12.867 -16.391 1 96.88 162 VAL B C 1
ATOM 3122 O O . VAL B 1 162 ? -2.807 -12.023 -15.969 1 96.88 162 VAL B O 1
ATOM 3125 N N . LYS B 1 163 ? -1.206 -12.75 -17.391 1 96.56 163 LYS B N 1
ATOM 3126 C CA . LYS B 1 163 ? -1.41 -11.617 -18.297 1 96.56 163 LYS B CA 1
ATOM 3127 C C . LYS B 1 163 ? -2.523 -11.906 -19.297 1 96.56 163 LYS B C 1
ATOM 3129 O O . LYS B 1 163 ? -2.635 -13.031 -19.797 1 96.56 163 LYS B O 1
ATOM 3134 N N . GLY B 1 164 ? -3.34 -10.836 -19.562 1 96.81 164 GLY B N 1
ATOM 3135 C CA . GLY B 1 164 ? -4.402 -11.062 -20.531 1 96.81 164 GLY B CA 1
ATOM 3136 C C . GLY B 1 164 ? -5.051 -9.781 -21.016 1 96.81 164 GLY B C 1
ATOM 3137 O O . GLY B 1 164 ? -4.801 -8.703 -20.469 1 96.81 164 GLY B O 1
ATOM 3138 N N . ASP B 1 165 ? -5.785 -9.969 -22.109 1 98.19 165 ASP B N 1
ATOM 3139 C CA . ASP B 1 165 ? -6.602 -8.867 -22.625 1 98.19 165 ASP B CA 1
ATOM 3140 C C . ASP B 1 165 ? -7.855 -8.68 -21.766 1 98.19 165 ASP B C 1
ATOM 3142 O O . ASP B 1 165 ? -8.758 -9.516 -21.797 1 98.19 165 ASP B O 1
ATOM 3146 N N . LEU B 1 166 ? -7.922 -7.539 -21.109 1 98.81 166 LEU B N 1
ATOM 3147 C CA . LEU B 1 166 ? -8.992 -7.328 -20.156 1 98.81 166 LEU B CA 1
ATOM 3148 C C . LEU B 1 166 ? -10.352 -7.273 -20.844 1 98.81 166 LEU B C 1
ATOM 3150 O O . LEU B 1 166 ? -11.352 -7.75 -20.297 1 98.81 166 LEU B O 1
ATOM 3154 N N . ALA B 1 167 ? -10.375 -6.684 -22.016 1 98.81 167 ALA B N 1
ATOM 3155 C CA . ALA B 1 167 ? -11.633 -6.621 -22.734 1 98.81 167 ALA B CA 1
ATOM 3156 C C . ALA B 1 167 ? -12.156 -8.023 -23.047 1 98.81 167 ALA B C 1
ATOM 3158 O O . ALA B 1 167 ? -13.352 -8.297 -22.891 1 98.81 167 ALA B O 1
ATOM 3159 N N . GLN B 1 168 ? -11.32 -8.891 -23.453 1 98.31 168 GLN B N 1
ATOM 3160 C CA . GLN B 1 168 ? -11.695 -10.266 -23.766 1 98.31 168 GLN B CA 1
ATOM 3161 C C . GLN B 1 168 ? -12.148 -11 -22.5 1 98.31 168 GLN B C 1
ATOM 3163 O O . GLN B 1 168 ? -13.117 -11.766 -22.531 1 98.31 168 GLN B O 1
ATOM 3168 N N . TRP B 1 169 ? -11.5 -10.773 -21.422 1 98.12 169 TRP B N 1
ATOM 3169 C CA . TRP B 1 169 ? -11.859 -11.422 -20.172 1 98.12 169 TRP B CA 1
ATOM 3170 C C . TRP B 1 169 ? -13.211 -10.93 -19.672 1 98.12 169 TRP B C 1
ATOM 3172 O O . TRP B 1 169 ? -14.023 -11.711 -19.188 1 98.12 169 TRP B O 1
ATOM 3182 N N . ILE B 1 170 ? -13.391 -9.594 -19.781 1 98.75 170 ILE B N 1
ATOM 3183 C CA . ILE B 1 170 ? -14.672 -9.031 -19.375 1 98.75 170 ILE B CA 1
ATOM 3184 C C . ILE B 1 170 ? -15.797 -9.68 -20.188 1 98.75 170 ILE B C 1
ATOM 3186 O O . ILE B 1 170 ? -16.797 -10.117 -19.625 1 98.75 170 ILE B O 1
ATOM 3190 N N . ALA B 1 171 ? -15.578 -9.781 -21.453 1 98.31 171 ALA B N 1
ATOM 3191 C CA . ALA B 1 171 ? -16.562 -10.406 -22.328 1 98.31 171 ALA B CA 1
ATOM 3192 C C . ALA B 1 171 ? -16.828 -11.852 -21.938 1 98.31 171 ALA B C 1
ATOM 3194 O O . ALA B 1 171 ? -17.984 -12.289 -21.875 1 98.31 171 ALA B O 1
ATOM 3195 N N . ARG B 1 172 ? -15.828 -12.562 -21.672 1 97.12 172 ARG B N 1
ATOM 3196 C CA . ARG B 1 172 ? -15.93 -13.961 -21.281 1 97.12 172 ARG B CA 1
ATOM 3197 C C . ARG B 1 172 ? -16.734 -14.117 -20 1 97.12 172 ARG B C 1
ATOM 3199 O O . ARG B 1 172 ? -17.609 -14.984 -19.906 1 97.12 172 ARG B O 1
ATOM 3206 N N . PHE B 1 173 ? -16.469 -13.289 -19.031 1 98.19 173 PHE B N 1
ATOM 3207 C CA . PHE B 1 173 ? -17.203 -13.352 -17.766 1 98.19 173 PHE B CA 1
ATOM 3208 C C . PHE B 1 173 ? -18.672 -13.031 -17.969 1 98.19 173 PHE B C 1
ATOM 3210 O O . PHE B 1 173 ? -19.547 -13.742 -17.453 1 98.19 173 PHE B O 1
ATOM 3217 N N . LYS B 1 174 ? -18.875 -12.031 -18.703 1 97.88 174 LYS B N 1
ATOM 3218 C CA . LYS B 1 174 ? -20.266 -11.633 -18.938 1 97.88 174 LYS B CA 1
ATOM 3219 C C . LYS B 1 174 ? -21.031 -12.719 -19.688 1 97.88 174 LYS B C 1
ATOM 3221 O O . LYS B 1 174 ? -22.203 -12.969 -19.406 1 97.88 174 LYS B O 1
ATOM 3226 N N . GLU B 1 175 ? -20.375 -13.359 -20.594 1 97.19 175 GLU B N 1
ATOM 3227 C CA . GLU B 1 175 ? -20.969 -14.469 -21.328 1 97.19 175 GLU B CA 1
ATOM 3228 C C . GLU B 1 175 ? -21.328 -15.617 -20.391 1 97.19 175 GLU B C 1
ATOM 3230 O O . GLU B 1 175 ? -22.297 -16.344 -20.625 1 97.19 175 GLU B O 1
ATOM 3235 N N . GLN B 1 176 ? -20.656 -15.711 -19.344 1 97.19 176 GLN B N 1
ATOM 3236 C CA . GLN B 1 176 ? -20.875 -16.781 -18.375 1 97.19 176 GLN B CA 1
ATOM 3237 C C . GLN B 1 176 ? -21.844 -16.344 -17.281 1 97.19 176 GLN B C 1
ATOM 3239 O O . GLN B 1 176 ? -22.062 -17.062 -16.328 1 97.19 176 GLN B O 1
ATOM 3244 N N . GLY B 1 177 ? -22.312 -15.141 -17.391 1 97.5 177 GLY B N 1
ATOM 3245 C CA . GLY B 1 177 ? -23.25 -14.633 -16.406 1 97.5 177 GLY B CA 1
ATOM 3246 C C . GLY B 1 177 ? -22.578 -14.125 -15.148 1 97.5 177 GLY B C 1
ATOM 3247 O O . GLY B 1 177 ? -23.219 -13.969 -14.109 1 97.5 177 GLY B O 1
ATOM 3248 N N . ILE B 1 178 ? -21.297 -13.938 -15.203 1 98.25 178 ILE B N 1
ATOM 3249 C CA . ILE B 1 178 ? -20.531 -13.406 -14.07 1 98.25 178 ILE B CA 1
ATOM 3250 C C . ILE B 1 178 ? -20.438 -11.883 -14.18 1 98.25 178 ILE B C 1
ATOM 3252 O O . ILE B 1 178 ? -19.891 -11.359 -15.148 1 98.25 178 ILE B O 1
ATOM 3256 N N . PRO B 1 179 ? -20.953 -11.195 -13.195 1 98.62 179 PRO B N 1
ATOM 3257 C CA . PRO B 1 179 ? -20.891 -9.734 -13.273 1 98.62 179 PRO B CA 1
ATOM 3258 C C . PRO B 1 179 ? -19.469 -9.203 -13.141 1 98.62 179 PRO B C 1
ATOM 3260 O O . PRO B 1 179 ? -18.672 -9.742 -12.375 1 98.62 179 PRO B O 1
ATOM 3263 N N . VAL B 1 180 ? -19.203 -8.156 -13.922 1 98.81 180 VAL B N 1
ATOM 3264 C CA . VAL B 1 180 ? -17.922 -7.445 -13.844 1 98.81 180 VAL B CA 1
ATOM 3265 C C . VAL B 1 180 ? -18.156 -6.031 -13.312 1 98.81 180 VAL B C 1
ATOM 3267 O O . VAL B 1 180 ? -18.875 -5.242 -13.922 1 98.81 180 VAL B O 1
ATOM 3270 N N . TYR B 1 181 ? -17.547 -5.762 -12.18 1 98.88 181 TYR B N 1
ATOM 3271 C CA . TYR B 1 181 ? -17.688 -4.441 -11.57 1 98.88 181 TYR B CA 1
ATOM 3272 C C . TYR B 1 181 ? -16.453 -3.59 -11.828 1 98.88 181 TYR B C 1
ATOM 3274 O O . TYR B 1 181 ? -15.328 -4.004 -11.523 1 98.88 181 TYR B O 1
ATOM 3282 N N . GLY B 1 182 ? -16.656 -2.434 -12.438 1 98.69 182 GLY B N 1
ATOM 3283 C CA . GLY B 1 182 ? -15.578 -1.474 -12.617 1 98.69 182 GLY B CA 1
ATOM 3284 C C . GLY B 1 182 ? -15.508 -0.438 -11.516 1 98.69 182 GLY B C 1
ATOM 3285 O O . GLY B 1 182 ? -16.516 -0.133 -10.875 1 98.69 182 GLY B O 1
ATOM 3286 N N . THR B 1 183 ? -14.336 0.104 -11.289 1 98.38 183 THR B N 1
ATOM 3287 C CA . THR B 1 183 ? -14.18 1.154 -10.289 1 98.38 183 THR B CA 1
ATOM 3288 C C . THR B 1 183 ? -14.07 2.523 -10.953 1 98.38 183 THR B C 1
ATOM 3290 O O . THR B 1 183 ? -13.141 2.766 -11.727 1 98.38 183 THR B O 1
ATOM 3293 N N . ALA B 1 184 ? -15 3.357 -10.617 1 95.19 184 ALA B N 1
ATOM 3294 C CA . ALA B 1 184 ? -15.031 4.676 -11.25 1 95.19 184 ALA B CA 1
ATOM 3295 C C . ALA B 1 184 ? -15.68 5.707 -10.328 1 95.19 184 ALA B C 1
ATOM 3297 O O . ALA B 1 184 ? -16.469 5.355 -9.453 1 95.19 184 ALA B O 1
ATOM 3298 N N . LEU B 1 185 ? -15.289 6.949 -10.523 1 87.5 185 LEU B N 1
ATOM 3299 C CA . LEU B 1 185 ? -15.867 8.031 -9.719 1 87.5 185 LEU B CA 1
ATOM 3300 C C . LEU B 1 185 ? -17.141 8.562 -10.367 1 87.5 185 LEU B C 1
ATOM 3302 O O . LEU B 1 185 ? -18.031 9.055 -9.672 1 87.5 185 LEU B O 1
ATOM 3306 N N . GLU B 1 186 ? -17.203 8.43 -11.664 1 88 186 GLU B N 1
ATOM 3307 C CA . GLU B 1 186 ? -18.344 8.953 -12.398 1 88 186 GLU B CA 1
ATOM 3308 C C . GLU B 1 186 ? -19.25 7.828 -12.906 1 88 186 GLU B C 1
ATOM 3310 O O . GLU B 1 186 ? -18.75 6.754 -13.266 1 88 186 GLU B O 1
ATOM 3315 N N . ASN B 1 187 ? -20.547 8.141 -12.938 1 93.25 187 ASN B N 1
ATOM 3316 C CA . ASN B 1 187 ? -21.516 7.172 -13.43 1 93.25 187 ASN B CA 1
ATOM 3317 C C . ASN B 1 187 ? -21.375 5.824 -12.727 1 93.25 187 ASN B C 1
ATOM 3319 O O . ASN B 1 187 ? -21.281 4.785 -13.375 1 93.25 187 ASN B O 1
ATOM 3323 N N . ALA B 1 188 ? -21.25 5.84 -11.531 1 97.31 188 ALA B N 1
ATOM 3324 C CA . ALA B 1 188 ? -21.031 4.668 -10.68 1 97.31 188 ALA B CA 1
ATOM 3325 C C . ALA B 1 188 ? -21.953 4.68 -9.477 1 97.31 188 ALA B C 1
ATOM 3327 O O . ALA B 1 188 ? -22.469 5.73 -9.078 1 97.31 188 ALA B O 1
ATOM 3328 N N . VAL B 1 189 ? -22.188 3.566 -8.945 1 97.75 189 VAL B N 1
ATOM 3329 C CA . VAL B 1 189 ? -23.047 3.455 -7.766 1 97.75 189 VAL B CA 1
ATOM 3330 C C . VAL B 1 189 ? -22.188 3.217 -6.523 1 97.75 189 VAL B C 1
ATOM 3332 O O . VAL B 1 189 ? -21.031 2.777 -6.633 1 97.75 189 VAL B O 1
ATOM 3335 N N . ASP B 1 190 ? -22.75 3.482 -5.367 1 97.12 190 ASP B N 1
ATOM 3336 C CA . ASP B 1 190 ? -22.109 3.148 -4.105 1 97.12 190 ASP B CA 1
ATOM 3337 C C . ASP B 1 190 ? -21.828 1.649 -4.012 1 97.12 190 ASP B C 1
ATOM 3339 O O . ASP B 1 190 ? -22.719 0.832 -4.242 1 97.12 190 ASP B O 1
ATOM 3343 N N . TYR B 1 191 ? -20.594 1.305 -3.641 1 97.44 191 TYR B N 1
ATOM 3344 C CA . TYR B 1 191 ? -20.219 -0.104 -3.627 1 97.44 191 TYR B CA 1
ATOM 3345 C C . TYR B 1 191 ? -21.078 -0.89 -2.646 1 97.44 191 TYR B C 1
ATOM 3347 O O . TYR B 1 191 ? -21.266 -2.098 -2.807 1 97.44 191 TYR B O 1
ATOM 3355 N N . ARG B 1 192 ? -21.672 -0.267 -1.714 1 95.38 192 ARG B N 1
ATOM 3356 C CA . ARG B 1 192 ? -22.453 -0.925 -0.675 1 95.38 192 ARG B CA 1
ATOM 3357 C C . ARG B 1 192 ? -23.812 -1.389 -1.219 1 95.38 192 ARG B C 1
ATOM 3359 O O . ARG B 1 192 ? -24.484 -2.211 -0.597 1 95.38 192 ARG B O 1
ATOM 3366 N N . THR B 1 193 ? -24.125 -0.869 -2.32 1 96 193 THR B N 1
ATOM 3367 C CA . THR B 1 193 ? -25.422 -1.21 -2.881 1 96 193 THR B CA 1
ATOM 3368 C C . THR B 1 193 ? -25.328 -2.479 -3.725 1 96 193 THR B C 1
ATOM 3370 O O . THR B 1 193 ? -26.359 -3.029 -4.137 1 96 193 THR B O 1
ATOM 3373 N N . VAL B 1 194 ? -24.141 -2.959 -3.994 1 96.94 194 VAL B N 1
ATOM 3374 C CA . VAL B 1 194 ? -23.938 -4.184 -4.758 1 96.94 194 VAL B CA 1
ATOM 3375 C C . VAL B 1 194 ? -23.969 -5.391 -3.822 1 96.94 194 VAL B C 1
ATOM 3377 O O . VAL B 1 194 ? -23.25 -5.43 -2.822 1 96.94 194 VAL B O 1
ATOM 3380 N N . PRO B 1 195 ? -24.781 -6.34 -4.141 1 95.31 195 PRO B N 1
ATOM 3381 C CA . PRO B 1 195 ? -24.844 -7.504 -3.252 1 95.31 195 PRO B CA 1
ATOM 3382 C C . PRO B 1 195 ? -23.594 -8.375 -3.312 1 95.31 195 PRO B C 1
ATOM 3384 O O . PRO B 1 195 ? -22.922 -8.43 -4.352 1 95.31 195 PRO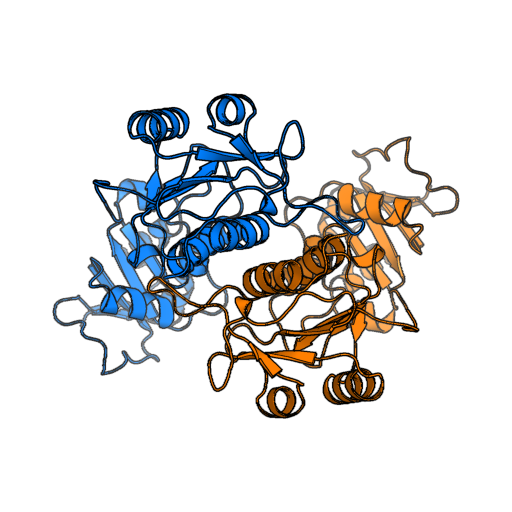 B O 1
ATOM 3387 N N . GLN B 1 196 ? -23.344 -9.039 -2.234 1 96.5 196 GLN B N 1
ATOM 3388 C CA . GLN B 1 196 ? -22.266 -10.023 -2.211 1 96.5 196 GLN B CA 1
ATOM 3389 C C . GLN B 1 196 ? -22.594 -11.211 -3.119 1 96.5 196 GLN B C 1
ATOM 3391 O O . GLN B 1 196 ? -23.766 -11.523 -3.342 1 96.5 196 GLN B O 1
ATOM 3396 N N . SER B 1 197 ? -21.547 -11.758 -3.598 1 96.44 197 SER B N 1
ATOM 3397 C CA . SER B 1 197 ? -21.719 -12.898 -4.488 1 96.44 197 SER B CA 1
ATOM 3398 C C . SER B 1 197 ? -20.5 -13.828 -4.441 1 96.44 197 SER B C 1
ATOM 3400 O O . SER B 1 197 ? -19.391 -13.391 -4.102 1 96.44 197 SER B O 1
ATOM 3402 N N . SER B 1 198 ? -20.75 -15.094 -4.777 1 96.31 198 SER B N 1
ATOM 3403 C CA . SER B 1 198 ? -19.656 -16.062 -4.879 1 96.31 198 SER B CA 1
ATOM 3404 C C . SER B 1 198 ? -19.031 -16.031 -6.266 1 96.31 198 SER B C 1
ATOM 3406 O O . SER B 1 198 ? -18.031 -16.719 -6.512 1 96.31 198 SER B O 1
ATOM 3408 N N . SER B 1 199 ? -19.656 -15.203 -7.148 1 97.94 199 SER B N 1
ATOM 3409 C CA . SER B 1 199 ? -19.141 -15.086 -8.508 1 97.94 199 SER B CA 1
ATOM 3410 C C . SER B 1 199 ? -19.156 -13.641 -8.984 1 97.94 199 SER B C 1
ATOM 3412 O O . SER B 1 199 ? -20.219 -13.031 -9.102 1 97.94 199 SER B O 1
ATOM 3414 N N . PHE B 1 200 ? -17.969 -13.117 -9.25 1 98.69 200 PHE B N 1
ATOM 3415 C CA . PHE B 1 200 ? -17.828 -11.75 -9.742 1 98.69 200 PHE B CA 1
ATOM 3416 C C . PHE B 1 200 ? -16.406 -11.492 -10.211 1 98.69 200 PHE B C 1
ATOM 3418 O O . PHE B 1 200 ? -15.484 -12.219 -9.836 1 98.69 200 PHE B O 1
ATOM 3425 N N . ALA B 1 201 ? -16.266 -10.5 -11.031 1 98.81 201 ALA B N 1
ATOM 3426 C CA . ALA B 1 201 ? -14.969 -9.922 -11.352 1 98.81 201 ALA B CA 1
ATOM 3427 C C . ALA B 1 201 ? -14.906 -8.445 -10.977 1 98.81 201 ALA B C 1
ATOM 3429 O O . ALA B 1 201 ? -15.906 -7.73 -11.102 1 98.81 201 ALA B O 1
ATOM 3430 N N . LEU B 1 202 ? -13.812 -8.055 -10.469 1 98.94 202 LEU B N 1
ATOM 3431 C CA . LEU B 1 202 ? -13.578 -6.664 -10.109 1 98.94 202 LEU B CA 1
ATOM 3432 C C . LEU B 1 202 ? -12.453 -6.066 -10.953 1 98.94 202 LEU B C 1
ATOM 3434 O O . LEU B 1 202 ? -11.367 -6.633 -11.031 1 98.94 202 LEU B O 1
ATOM 3438 N N . LEU B 1 203 ? -12.766 -4.969 -11.578 1 98.94 203 LEU B N 1
ATOM 3439 C CA . LEU B 1 203 ? -11.82 -4.246 -12.422 1 98.94 203 LEU B CA 1
ATOM 3440 C C . LEU B 1 203 ? -11.32 -2.984 -11.719 1 98.94 203 LEU B C 1
ATOM 3442 O O . LEU B 1 203 ? -12.117 -2.104 -11.391 1 98.94 203 LEU B O 1
ATOM 3446 N N . VAL B 1 204 ? -10.008 -2.949 -11.477 1 98.75 204 VAL B N 1
ATOM 3447 C CA . VAL B 1 204 ? -9.406 -1.768 -10.875 1 98.75 204 VAL B CA 1
ATOM 3448 C C . VAL B 1 204 ? -8.367 -1.176 -11.828 1 98.75 204 VAL B C 1
ATOM 3450 O O . VAL B 1 204 ? -7.945 -1.836 -12.781 1 98.75 204 VAL B O 1
ATOM 3453 N N . GLY B 1 205 ? -7.98 0.056 -11.602 1 96.25 205 GLY B N 1
ATOM 3454 C CA . GLY B 1 205 ? -7.18 0.692 -12.641 1 96.25 205 GLY B CA 1
ATOM 3455 C C . GLY B 1 205 ? -5.977 1.435 -12.086 1 96.25 205 GLY B C 1
ATOM 3456 O O . GLY B 1 205 ? -5.602 1.248 -10.93 1 96.25 205 GLY B O 1
ATOM 3457 N N . ASN B 1 206 ? -5.418 2.238 -12.961 1 93.19 206 ASN B N 1
ATOM 3458 C CA . ASN B 1 206 ? -4.168 2.971 -12.797 1 93.19 206 ASN B CA 1
ATOM 3459 C C . ASN B 1 206 ? -4.25 3.963 -11.641 1 93.19 206 ASN B C 1
ATOM 3461 O O . ASN B 1 206 ? -5.281 4.605 -11.438 1 93.19 206 ASN B O 1
ATOM 3465 N N . GLU B 1 207 ? -3.141 4.133 -10.867 1 88.44 207 GLU B N 1
ATOM 3466 C CA . GLU B 1 207 ? -3.049 4.992 -9.695 1 88.44 207 GLU B CA 1
ATOM 3467 C C . GLU B 1 207 ? -3.338 6.445 -10.047 1 88.44 207 GLU B C 1
ATOM 3469 O O . GLU B 1 207 ? -3.906 7.188 -9.25 1 88.44 207 GLU B O 1
ATOM 3474 N N . GLY B 1 208 ? -3.043 6.867 -11.266 1 88.25 208 GLY B N 1
ATOM 3475 C CA . GLY B 1 208 ? -3.236 8.242 -11.688 1 88.25 208 GLY B CA 1
ATOM 3476 C C . GLY B 1 208 ? -4.496 8.445 -12.516 1 88.25 208 GLY B C 1
ATOM 3477 O O . GLY B 1 208 ? -5.324 9.297 -12.195 1 88.25 208 GLY B O 1
ATOM 3478 N N . SER B 1 209 ? -4.773 7.539 -13.375 1 92.69 209 SER B N 1
ATOM 3479 C CA . SER B 1 209 ? -5.801 7.777 -14.383 1 92.69 209 SER B CA 1
ATOM 3480 C C . SER B 1 209 ? -7.016 6.879 -14.164 1 92.69 209 SER B C 1
ATOM 3482 O O . SER B 1 209 ? -8.047 7.039 -14.82 1 92.69 209 SER B O 1
ATOM 3484 N N . GLY B 1 210 ? -6.922 5.984 -13.227 1 95.69 210 GLY B N 1
ATOM 3485 C CA . GLY B 1 210 ? -8.023 5.051 -13.031 1 95.69 210 GLY B CA 1
ATOM 3486 C C . GLY B 1 210 ? -8.172 4.059 -14.164 1 95.69 210 GLY B C 1
ATOM 3487 O O . GLY B 1 210 ? -7.207 3.781 -14.883 1 95.69 210 GLY B O 1
ATOM 3488 N N . VAL B 1 211 ? -9.305 3.469 -14.211 1 97.94 211 VAL B N 1
ATOM 3489 C CA . VAL B 1 211 ? -9.578 2.48 -15.25 1 97.94 211 VAL B CA 1
ATOM 3490 C C . VAL B 1 211 ? -9.859 3.186 -16.578 1 97.94 211 VAL B C 1
ATOM 3492 O O . VAL B 1 211 ? -10.57 4.191 -16.609 1 97.94 211 VAL B O 1
ATOM 3495 N N . ARG B 1 212 ? -9.352 2.664 -17.656 1 97.44 212 ARG B N 1
ATOM 3496 C CA . ARG B 1 212 ? -9.602 3.227 -18.969 1 97.44 212 ARG B CA 1
ATOM 3497 C C . ARG B 1 212 ? -11.102 3.262 -19.281 1 97.44 212 ARG B C 1
ATOM 3499 O O . ARG B 1 212 ? -11.812 2.287 -19.031 1 97.44 212 ARG B O 1
ATOM 3506 N N . PRO B 1 213 ? -11.578 4.32 -19.859 1 97.25 213 PRO B N 1
ATOM 3507 C CA . PRO B 1 213 ? -13.008 4.473 -20.141 1 97.25 213 PRO B CA 1
ATOM 3508 C C . PRO B 1 213 ? -13.555 3.369 -21.047 1 97.25 213 PRO B C 1
ATOM 3510 O O . PRO B 1 213 ? -14.695 2.938 -20.875 1 97.25 213 PRO B O 1
ATOM 3513 N N . ASP B 1 214 ? -12.766 2.9 -22 1 97.88 214 ASP B N 1
ATOM 3514 C CA . ASP B 1 214 ? -13.234 1.865 -22.922 1 97.88 214 ASP B CA 1
ATOM 3515 C C . ASP B 1 214 ? -13.508 0.559 -22.172 1 97.88 214 ASP B C 1
ATOM 3517 O O . ASP B 1 214 ? -14.445 -0.172 -22.531 1 97.88 214 ASP B O 1
ATOM 3521 N N . LEU B 1 215 ? -12.773 0.229 -21.172 1 98.56 215 LEU B N 1
ATOM 3522 C CA . LEU B 1 215 ? -13.023 -0.958 -20.359 1 98.56 215 LEU B CA 1
ATOM 3523 C C . LEU B 1 215 ? -14.234 -0.76 -19.453 1 98.56 215 LEU B C 1
ATOM 3525 O O . LEU B 1 215 ? -15.047 -1.675 -19.297 1 98.56 215 LEU B O 1
ATOM 3529 N N . LEU B 1 216 ? -14.359 0.457 -18.906 1 98.38 216 LEU B N 1
ATOM 3530 C CA . LEU B 1 216 ? -15.477 0.754 -18.016 1 98.38 216 LEU B CA 1
ATOM 3531 C C . LEU B 1 216 ? -16.812 0.584 -18.75 1 98.38 216 LEU B C 1
ATOM 3533 O O . LEU B 1 216 ? -17.797 0.178 -18.141 1 98.38 216 LEU B O 1
ATOM 3537 N N . ARG B 1 217 ? -16.797 0.848 -20 1 97.81 217 ARG B N 1
ATOM 3538 C CA . ARG B 1 217 ? -18 0.74 -20.797 1 97.81 217 ARG B CA 1
ATOM 3539 C C . ARG B 1 217 ? -18.422 -0.717 -20.969 1 97.81 217 ARG B C 1
ATOM 3541 O O . ARG B 1 217 ? -19.578 -1.009 -21.266 1 97.81 217 ARG B O 1
ATOM 3548 N N . LEU B 1 218 ? -17.516 -1.615 -20.781 1 98.44 218 LEU B N 1
ATOM 3549 C CA . LEU B 1 218 ? -17.766 -3.031 -21.016 1 98.44 218 LEU B CA 1
ATOM 3550 C C . LEU B 1 218 ? -18.266 -3.715 -19.734 1 98.44 218 LEU B C 1
ATOM 3552 O O . LEU B 1 218 ? -18.75 -4.844 -19.781 1 98.44 218 LEU B O 1
ATOM 3556 N N . THR B 1 219 ? -18.156 -3.062 -18.609 1 98.5 219 THR B N 1
ATOM 3557 C CA . THR B 1 219 ? -18.453 -3.689 -17.312 1 98.5 219 THR B CA 1
ATOM 3558 C C . THR B 1 219 ? -19.953 -3.879 -17.141 1 98.5 219 THR B C 1
ATOM 3560 O O . THR B 1 219 ? -20.75 -3.311 -17.891 1 98.5 219 THR B O 1
ATOM 3563 N N . THR B 1 220 ? -20.359 -4.719 -16.203 1 98.31 220 THR B N 1
ATOM 3564 C CA . THR B 1 220 ? -21.766 -4.875 -15.82 1 98.31 220 THR B CA 1
ATOM 3565 C C . THR B 1 220 ? -22.266 -3.635 -15.086 1 98.31 220 THR B C 1
ATOM 3567 O O . THR B 1 220 ? -23.359 -3.16 -15.336 1 98.31 220 THR B O 1
ATOM 3570 N N . GLU B 1 221 ? -21.469 -3.148 -14.195 1 98 221 GLU B N 1
ATOM 3571 C CA . GLU B 1 221 ? -21.75 -1.966 -13.383 1 98 221 GLU B CA 1
ATOM 3572 C C . GLU B 1 221 ? -20.453 -1.37 -12.82 1 98 221 GLU B C 1
ATOM 3574 O O . GLU B 1 221 ? -19.5 -2.094 -12.555 1 98 221 GLU B O 1
ATOM 3579 N N . ASN B 1 222 ? -20.5 -0.038 -12.719 1 98.5 222 ASN B N 1
ATOM 3580 C CA . ASN B 1 222 ? -19.375 0.635 -12.078 1 98.5 222 ASN B CA 1
ATOM 3581 C C . ASN B 1 222 ? -19.703 1.042 -10.648 1 98.5 222 ASN B C 1
ATOM 3583 O O . ASN B 1 222 ? -20.828 1.454 -10.352 1 98.5 222 ASN B O 1
ATOM 3587 N N . VAL B 1 223 ? -18.703 0.939 -9.773 1 98.56 223 VAL B N 1
ATOM 3588 C CA . VAL B 1 223 ? -18.906 1.23 -8.359 1 98.56 223 VAL B CA 1
ATOM 3589 C C . VAL B 1 223 ? -17.859 2.23 -7.879 1 98.56 223 VAL B C 1
ATOM 3591 O O . VAL B 1 223 ? -16.781 2.342 -8.469 1 98.56 223 VAL B O 1
ATOM 3594 N N . TYR B 1 224 ? -18.172 2.957 -6.836 1 97.75 224 TYR B N 1
ATOM 3595 C CA . TYR B 1 224 ? -17.219 3.852 -6.191 1 97.75 224 TYR B CA 1
ATOM 3596 C C . TYR B 1 224 ? -17.25 3.674 -4.676 1 97.75 224 TYR B C 1
ATOM 3598 O O . TYR B 1 224 ? -18.234 3.17 -4.121 1 97.75 224 TYR B O 1
ATOM 3606 N N . ILE B 1 225 ? -16.172 3.961 -4.066 1 97.5 225 ILE B N 1
ATOM 3607 C CA . ILE B 1 225 ? -16.078 4.078 -2.615 1 97.5 225 ILE B CA 1
ATOM 3608 C C . ILE B 1 225 ? -16.203 5.543 -2.205 1 97.5 225 ILE B C 1
ATOM 3610 O O . ILE B 1 225 ? -15.414 6.383 -2.646 1 97.5 225 ILE B O 1
ATOM 3614 N N . PRO B 1 226 ? -17.094 5.891 -1.404 1 97 226 PRO B N 1
ATOM 3615 C CA . PRO B 1 226 ? -17.219 7.297 -1.021 1 97 226 PRO B CA 1
ATOM 3616 C C . PRO B 1 226 ? -15.992 7.832 -0.3 1 97 226 PRO B C 1
ATOM 3618 O O . PRO B 1 226 ? -15.367 7.105 0.478 1 97 226 PRO B O 1
ATOM 3621 N N . ILE B 1 227 ? -15.68 9.055 -0.569 1 96.94 227 ILE B N 1
ATOM 3622 C CA . ILE B 1 227 ? -14.664 9.797 0.173 1 96.94 227 ILE B CA 1
ATOM 3623 C C . ILE B 1 227 ? -15.344 10.781 1.126 1 96.94 227 ILE B C 1
ATOM 3625 O O . ILE B 1 227 ? -15.977 11.742 0.688 1 96.94 227 ILE B O 1
ATOM 3629 N N . TYR B 1 228 ? -15.094 10.555 2.348 1 96.56 228 TYR B N 1
ATOM 3630 C CA . TYR B 1 228 ? -15.812 11.344 3.34 1 96.56 228 TYR B CA 1
ATOM 3631 C C . TYR 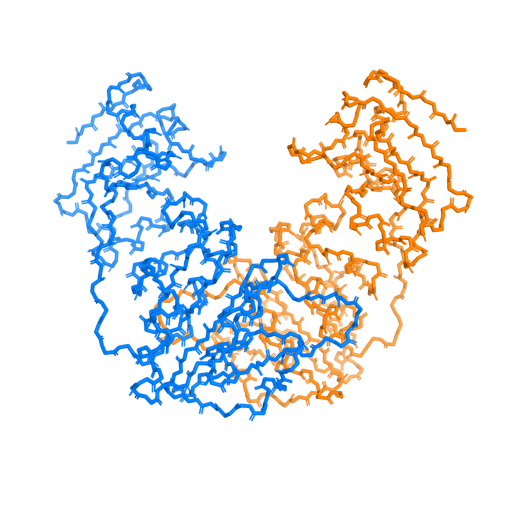B 1 228 ? -14.977 12.531 3.807 1 96.56 228 TYR B C 1
ATOM 3633 O O . TYR B 1 228 ? -15.523 13.547 4.25 1 96.56 228 TYR B O 1
ATOM 3641 N N . GLY B 1 229 ? -13.719 12.398 3.689 1 96.75 229 GLY B N 1
ATOM 3642 C CA . GLY B 1 229 ? -12.82 13.484 4.039 1 96.75 229 GLY B CA 1
ATOM 3643 C C . GLY B 1 229 ? -12.438 14.352 2.852 1 96.75 229 GLY B C 1
ATOM 3644 O O . GLY B 1 229 ? -13.297 14.695 2.031 1 96.75 229 GLY B O 1
ATOM 3645 N N . ARG B 1 230 ? -11.18 14.766 2.816 1 96.88 230 ARG B N 1
ATOM 3646 C CA . ARG B 1 230 ? -10.766 15.695 1.776 1 96.88 230 ARG B CA 1
ATOM 3647 C C . ARG B 1 230 ? -9.719 15.07 0.863 1 96.88 230 ARG B C 1
ATOM 3649 O O . ARG B 1 230 ? -9.094 15.758 0.051 1 96.88 230 ARG B O 1
ATOM 3656 N N . ALA B 1 231 ? -9.508 13.758 1.06 1 96.19 231 ALA B N 1
ATOM 3657 C CA . ALA B 1 231 ? -8.609 13.055 0.142 1 96.19 231 ALA B CA 1
ATOM 3658 C C . ALA B 1 231 ? -9.203 13 -1.265 1 96.19 231 ALA B C 1
ATOM 3660 O O . ALA B 1 231 ? -10.422 13 -1.434 1 96.19 231 ALA B O 1
ATOM 3661 N N . GLU B 1 232 ? -8.383 12.93 -2.258 1 93.44 232 GLU B N 1
ATOM 3662 C CA . GLU B 1 232 ? -8.844 12.875 -3.641 1 93.44 232 GLU B CA 1
ATOM 3663 C C . GLU B 1 232 ? -9.297 11.461 -4.012 1 93.44 232 GLU B C 1
ATOM 3665 O O . GLU B 1 232 ? -10.227 11.297 -4.805 1 93.44 232 GLU B O 1
ATOM 3670 N N . SER B 1 233 ? -8.555 10.539 -3.52 1 95.44 233 SER B N 1
ATOM 3671 C CA . SER B 1 233 ? -8.844 9.133 -3.811 1 95.44 233 SER B CA 1
ATOM 3672 C C . SER B 1 233 ? -8.133 8.211 -2.832 1 95.44 233 SER B C 1
ATOM 3674 O O . SER B 1 233 ? -7.324 8.664 -2.018 1 95.44 233 SER B O 1
ATOM 3676 N N . LEU B 1 234 ? -8.523 6.992 -2.926 1 97.44 234 LEU B N 1
ATOM 3677 C CA . LEU B 1 234 ? -7.84 5.949 -2.17 1 97.44 234 LEU B CA 1
ATOM 3678 C C . LEU B 1 234 ? -6.68 5.367 -2.971 1 97.44 234 LEU B C 1
ATOM 3680 O O . LEU B 1 234 ? -6.668 5.445 -4.199 1 97.44 234 LEU B O 1
ATOM 3684 N N . ASN B 1 235 ? -5.684 4.855 -2.244 1 97.94 235 ASN B N 1
ATOM 3685 C CA . ASN B 1 235 ? -4.699 3.977 -2.867 1 97.94 235 ASN B CA 1
ATOM 3686 C C . ASN B 1 235 ? -5.363 2.771 -3.527 1 97.94 235 ASN B C 1
ATOM 3688 O O . ASN B 1 235 ? -6.262 2.158 -2.951 1 97.94 235 ASN B O 1
ATOM 3692 N N . VAL B 1 236 ? -4.898 2.432 -4.652 1 98.44 236 VAL B N 1
ATOM 3693 C CA . VAL B 1 236 ? -5.59 1.438 -5.469 1 98.44 236 VAL B CA 1
ATOM 3694 C C . VAL B 1 236 ? -5.609 0.096 -4.738 1 98.44 236 VAL B C 1
ATOM 3696 O O . VAL B 1 236 ? -6.582 -0.655 -4.836 1 98.44 236 VAL B O 1
ATOM 3699 N N . ALA B 1 237 ? -4.539 -0.262 -4.016 1 98.69 237 ALA B N 1
ATOM 3700 C CA . ALA B 1 237 ? -4.512 -1.53 -3.293 1 98.69 237 ALA B CA 1
ATOM 3701 C C . ALA B 1 237 ? -5.5 -1.523 -2.133 1 98.69 237 ALA B C 1
ATOM 3703 O O . ALA B 1 237 ? -6.152 -2.535 -1.857 1 98.69 237 ALA B O 1
ATOM 3704 N N . VAL B 1 238 ? -5.625 -0.382 -1.482 1 98.75 238 VAL B N 1
ATOM 3705 C CA . VAL B 1 238 ? -6.594 -0.234 -0.401 1 98.75 238 VAL B CA 1
ATOM 3706 C C . VAL B 1 238 ? -8.008 -0.334 -0.958 1 98.75 238 VAL B C 1
ATOM 3708 O O . VAL B 1 238 ? -8.852 -1.056 -0.414 1 98.75 238 VAL B O 1
ATOM 3711 N N . ALA B 1 239 ? -8.258 0.363 -2.078 1 98.69 239 ALA B N 1
ATOM 3712 C CA . ALA B 1 239 ? -9.57 0.326 -2.721 1 98.69 239 ALA B CA 1
ATOM 3713 C C . ALA B 1 239 ? -9.945 -1.098 -3.121 1 98.69 239 ALA B C 1
ATOM 3715 O O . ALA B 1 239 ? -11.07 -1.54 -2.889 1 98.69 239 ALA B O 1
ATOM 3716 N N . ALA B 1 240 ? -8.992 -1.802 -3.705 1 98.75 240 ALA B N 1
ATOM 3717 C CA . ALA B 1 240 ? -9.227 -3.188 -4.102 1 98.75 240 ALA B CA 1
ATOM 3718 C C . ALA B 1 240 ? -9.609 -4.047 -2.902 1 98.75 240 ALA B C 1
ATOM 3720 O O . ALA B 1 240 ? -10.523 -4.871 -2.988 1 98.75 240 ALA B O 1
ATOM 3721 N N . GLY B 1 241 ? -8.914 -3.848 -1.78 1 98.75 241 GLY B N 1
ATOM 3722 C CA . GLY B 1 241 ? -9.227 -4.605 -0.578 1 98.75 241 GLY B CA 1
ATOM 3723 C C . GLY B 1 241 ? -10.625 -4.355 -0.055 1 98.75 241 GLY B C 1
ATOM 3724 O O . GLY B 1 241 ? -11.359 -5.297 0.252 1 98.75 241 GLY B O 1
ATOM 3725 N N . ILE B 1 242 ? -11.016 -3.064 0.014 1 98.69 242 ILE B N 1
ATOM 3726 C CA . ILE B 1 242 ? -12.336 -2.682 0.483 1 98.69 242 ILE B CA 1
ATOM 3727 C C . ILE B 1 242 ? -13.406 -3.33 -0.398 1 98.69 242 ILE B C 1
ATOM 3729 O O . ILE B 1 242 ? -14.359 -3.93 0.108 1 98.69 242 ILE B O 1
ATOM 3733 N N . LEU B 1 243 ? -13.195 -3.291 -1.697 1 98.75 243 LEU B N 1
ATOM 3734 C CA . LEU B 1 243 ? -14.211 -3.752 -2.639 1 98.75 243 LEU B CA 1
ATOM 3735 C C . LEU B 1 243 ? -14.281 -5.273 -2.664 1 98.75 243 LEU B C 1
ATOM 3737 O O . LEU B 1 243 ? -15.367 -5.852 -2.697 1 98.75 243 LEU B O 1
ATOM 3741 N N . LEU B 1 244 ? -13.148 -5.961 -2.643 1 98.69 244 LEU B N 1
ATOM 3742 C CA . LEU B 1 244 ? -13.148 -7.422 -2.672 1 98.69 244 LEU B CA 1
ATOM 3743 C C . LEU B 1 244 ? -13.867 -7.988 -1.452 1 98.69 244 LEU B C 1
ATOM 3745 O O . LEU B 1 244 ? -14.68 -8.914 -1.576 1 98.69 244 LEU B O 1
ATOM 3749 N N . TYR B 1 245 ? -13.633 -7.445 -0.297 1 98.12 245 TYR B N 1
ATOM 3750 C CA . TYR B 1 245 ? -14.234 -7.965 0.928 1 98.12 245 TYR B CA 1
ATOM 3751 C C . TYR B 1 245 ? -15.695 -7.551 1.036 1 98.12 245 TYR B C 1
ATOM 3753 O O . TYR B 1 245 ? -16.469 -8.172 1.769 1 98.12 245 TYR B O 1
ATOM 3761 N N . SER B 1 246 ? -16.031 -6.469 0.31 1 97.25 246 SER B N 1
ATOM 3762 C CA . SER B 1 246 ? -17.438 -6.078 0.269 1 97.25 246 SER B CA 1
ATOM 3763 C C . SER B 1 246 ? -18.234 -6.969 -0.679 1 97.25 246 SER B C 1
ATOM 3765 O O . SER B 1 246 ? -19.391 -7.285 -0.414 1 97.25 246 SER B O 1
ATOM 3767 N N . LEU B 1 247 ? -17.594 -7.441 -1.771 1 97.31 247 LEU B N 1
ATOM 3768 C CA . LEU B 1 247 ? -18.281 -8.164 -2.834 1 97.31 247 LEU B CA 1
ATOM 3769 C C . LEU B 1 247 ? -18.312 -9.664 -2.541 1 97.31 247 LEU B C 1
ATOM 3771 O O . LEU B 1 247 ? -19.25 -10.359 -2.961 1 97.31 247 LEU B O 1
ATOM 3775 N N . GLN B 1 248 ? -17.359 -10.141 -1.859 1 94.06 248 GLN B N 1
ATOM 3776 C CA . GLN B 1 248 ? -17.219 -11.57 -1.637 1 94.06 248 GLN B CA 1
ATOM 3777 C C . GLN B 1 248 ? -18.25 -12.086 -0.638 1 94.06 248 GLN B C 1
ATOM 3779 O O . GLN B 1 248 ? -18.391 -11.531 0.454 1 94.06 248 GLN B O 1
ATOM 3784 N N . ALA B 1 249 ? -18.906 -13.133 -1.019 1 87.88 249 ALA B N 1
ATOM 3785 C CA . ALA B 1 249 ? -19.859 -13.781 -0.133 1 87.88 249 ALA B CA 1
ATOM 3786 C C . ALA B 1 249 ? -19.172 -14.375 1.091 1 87.88 249 ALA B C 1
ATOM 3788 O O . ALA B 1 249 ? -18.078 -14.914 0.987 1 87.88 249 ALA B O 1
ATOM 3789 N N . VAL B 1 250 ? -19.812 -14.188 2.23 1 77.19 250 VAL B N 1
ATOM 3790 C CA . VAL B 1 250 ? -19.266 -14.711 3.48 1 77.19 250 VAL B CA 1
ATOM 3791 C C . VAL B 1 250 ? -19.141 -16.219 3.393 1 77.19 250 VAL B C 1
ATOM 3793 O O . VAL B 1 250 ? -20.062 -16.906 2.945 1 77.19 250 VAL B O 1
ATOM 3796 N N . ARG B 1 251 ? -17.938 -16.719 3.592 1 71.19 251 ARG B N 1
ATOM 3797 C CA . ARG B 1 251 ? -17.672 -18.156 3.57 1 71.19 251 ARG B CA 1
ATOM 3798 C C . ARG B 1 251 ? -17.734 -18.75 4.973 1 71.19 251 ARG B C 1
ATOM 3800 O O . ARG B 1 251 ? -17.453 -18.062 5.957 1 71.19 251 ARG B O 1
#

Sequence (502 aa):
MKRIESPKNARVKQWKKLLTKKGRDETGLFLLEGFHLVEEAIKSNAPLVELIVDERTAVPPGWNVTGVPVTIVTEAVMRAISSTETPQGIAAVCRQLSTELEGVKTALLIDAVQDPGNLGTMIRTADSAGIDAVILGEGCADLYNPKVVRATQGSLFHLPVVKGDLAQWIARFKEQGIPVYGTALENAVDYRTVPQSSSFALLVGNEGSGVRPDLLRLTTENVYIPIYGRAESLNVAVAAGILLYSLQAVRMKRIESPKNARVKQWKKLLTKKGRDETGLFLLEGFHLVEEAIKSNAPLVELIVDERTAVPPGWNVTGVPVTIVTEAVMRAISSTETPQGIAAVCRQLSTELEGVKTALLIDAVQDPGNLGTMIRTADSAGIDAVILGEGCADLYNPKVVRATQGSLFHLPVVKGDLAQWIARFKEQGIPVYGTALENAVDYRTVPQSSSFALLVGNEGSGVRPDLLRLTTENVYIPIYGRAESLNVAVAAGILLYSLQAVR

Organism: Geobacillus kaustophilus (strain HTA426) (NCBI:txid235909)

Nearest PDB structures (foldseek):
  7qiu-assembly1_B  TM=9.572E-01  e=5.595E-31  Bacillus subtilis
  1ipa-assembly1_A  TM=8.597E-01  e=9.040E-23  Thermus thermophilus
  5l0z-assembly1_B  TM=8.738E-01  e=5.275E-21  Sinorhizobium meliloti 1021
  5kzk-assembly1_B  TM=8.975E-01  e=1.319E-20  Sinorhizobium meliloti 1021
  1v2x-assembly1_A-2  TM=8.351E-01  e=6.254E-11  Thermus thermophilus

Foldseek 3Di:
DAEDEDCPDPVLVLLQLLLDPVSCVVPQKHKDFDDQQVQLCQVLVFAWQAKEFEPVDDDDPPGPCVPHHYYYYHPVSQCSNDPDPDGPGIMTMGGHDDDDDDPFFEEEEEAQAADLLLQLLLLLLCVVLVGAEYEYEPNYHDCRNNSNSVNVSSSPSVHYYYYDHLLVVLVVCVVVVAFEEEEDPPQAAALLVAEADQGHYYYWYYQPPIHDPVSNVSGNGYHYHDDDDDDPDDGRSVVSNVNSNSRHDDD/DAEDEDCPDPVLVLLQLLLDPVSCVVPQKHKDFDDQQVQLCQVLVFAWQAKEFEPVDDDDPPGPCVPHHYYYYHPVSQCSNDPDPDGPGIMTMGGHDDDDDDPFFEEEEEAQAADLLLQLLLLLLCVVLVGAEYEYEPNYHDCRNNSNSVNVSSSPSVHYYYYDHLLVVLVVCVVVVAFEEEEDPPQAAALLVAEADQGHYYYWYYQPPIHDPVSNVSGNGYHYHDDDDDDPDDGRSVVSNVNSNSHHDDD

Secondary structure (DSSP, 8-state):
-EEE--TTSHHHHHHHHTTSHHHHHHHTEEEEESHHHHHHHHHTT--EEEEEEETT----TT---TTS-EEEE-HHHHHHT-SSSS--SEEEEEEPP-----S--EEEEE-S---HHHHHHHHHHHHHTT-SEEEE-TTPPPTT-HHHHHHHTTGGGTS-EEE--HHHHHHHHHHTT--EEEE-SSS-EEGGGSPPBSSEEEEE-BTTTBS-HHHHTTSSEEEE----SS-S---HHHHHHHHHHHHBPP-/-EEE--TTSHHHHHHHHTTSHHHHHHHTEEEEESHHHHHHHHHTT--EEEEEEETT----TT---TTS-EEEE-HHHHHHT-SSSS--SEEEEEEPP-----S--EEEEE-S---HHHHHHHHHHHHHTT-SEEEE-TTPPPTT-HHHHHHHTTGGGTS-EEE--HHHHHHHHHHTT--EEEE-SSS-EEGGGSPPBSSEEEEE-BTTTBS-HHHHTTSSEEEEPPP-SS-S---HHHHHHHHHHHHBPP-

pLDDT: mean 96.19, std 3.91, range [71.19, 98.94]

Radius of gyration: 23.96 Å; Cα contacts (8 Å, |Δi|>4): 1095; chains: 2; bounding box: 59×69×53 Å